Protein 1GPI (pdb70)

B-factor: mean 18.27, std 6.51, range [5.59, 89.54]

Structure (mmCIF, N/CA/C/O backbone):
data_1GPI
#
_entry.id   1GPI
#
_cell.length_a   86.307
_cell.length_b   46.625
_cell.length_c   99.079
_cell.angle_alpha   90.00
_cell.angle_beta   103.19
_cell.angle_gamma   90.00
#
_symmetry.space_group_name_H-M   'C 1 2 1'
#
loop_
_entity.id
_entity.type
_entity.pdbx_description
1 polymer 'EXOGLUCANASE I'
2 non-polymer 2-acetamido-2-deoxy-beta-D-glucopyranose
3 water water
#
loop_
_atom_site.group_PDB
_atom_site.id
_atom_site.type_symbol
_atom_site.label_atom_id
_atom_site.label_alt_id
_atom_site.label_comp_id
_atom_site.label_asym_id
_atom_site.label_entity_id
_atom_site.label_seq_id
_atom_site.pdbx_PDB_ins_code
_atom_site.Cartn_x
_atom_site.Cartn_y
_atom_site.Cartn_z
_atom_site.occupancy
_atom_site.B_iso_or_equiv
_atom_site.auth_seq_id
_atom_site.auth_comp_id
_atom_site.auth_asym_id
_atom_site.auth_atom_id
_atom_site.pdbx_PDB_model_num
ATOM 9 N N . GLN A 1 2 ? 68.312 16.590 40.892 1.00 11.16 2 GLN A N 1
ATOM 10 C CA . GLN A 1 2 ? 68.856 15.290 40.880 1.00 12.23 2 GLN A CA 1
ATOM 11 C C . GLN A 1 2 ? 67.888 14.269 40.275 1.00 13.32 2 GLN A C 1
ATOM 12 O O . GLN A 1 2 ? 66.689 14.512 40.149 1.00 13.37 2 GLN A O 1
ATOM 18 N N . ALA A 1 3 ? 68.393 13.066 39.978 1.00 13.68 3 ALA A N 1
ATOM 19 C CA . ALA A 1 3 ? 67.566 11.929 39.523 1.00 13.83 3 ALA A CA 1
ATOM 20 C C . ALA A 1 3 ? 67.265 11.047 40.692 1.00 14.38 3 ALA A C 1
ATOM 21 O O . ALA A 1 3 ? 68.184 10.514 41.329 1.00 16.30 3 ALA A O 1
ATOM 23 N N . GLY A 1 4 ? 66.009 10.911 41.004 1.00 13.66 4 GLY A N 1
ATOM 24 C CA . GLY A 1 4 ? 65.564 10.047 42.098 1.00 14.46 4 GLY A CA 1
ATOM 25 C C . GLY A 1 4 ? 65.561 8.568 41.743 1.00 15.95 4 GLY A C 1
ATOM 26 O O . GLY A 1 4 ? 65.474 8.205 40.583 1.00 17.10 4 GLY A O 1
ATOM 27 N N . THR A 1 5 ? 65.607 7.752 42.787 1.00 15.82 5 THR A N 1
ATOM 28 C CA . THR A 1 5 ? 65.683 6.313 42.614 1.00 17.91 5 THR A CA 1
ATOM 29 C C . THR A 1 5 ? 64.602 5.546 43.380 1.00 16.45 5 THR A C 1
ATOM 30 O O . THR A 1 5 ? 64.690 4.295 43.439 1.00 19.85 5 THR A O 1
ATOM 34 N N . ASN A 1 6 ? 63.636 6.243 43.984 1.00 15.03 6 ASN A N 1
ATOM 35 C CA . ASN A 1 6 ? 62.579 5.591 44.764 1.00 15.65 6 ASN A CA 1
ATOM 36 C C . ASN A 1 6 ? 61.552 4.899 43.916 1.00 16.28 6 ASN A C 1
ATOM 37 O O . ASN A 1 6 ? 60.936 3.924 44.340 1.00 18.26 6 ASN A O 1
ATOM 42 N N . THR A 1 7 ? 61.355 5.420 42.689 1.00 16.67 7 THR A N 1
ATOM 43 C CA . THR A 1 7 ? 60.347 4.904 41.764 1.00 16.12 7 THR A CA 1
ATOM 44 C C . THR A 1 7 ? 60.944 4.801 40.344 1.00 15.36 7 THR A C 1
ATOM 45 O O . THR A 1 7 ? 61.315 5.802 39.747 1.00 14.38 7 THR A O 1
ATOM 49 N N . ALA A 1 8 ? 60.989 3.598 39.808 1.00 15.27 8 ALA A N 1
ATOM 50 C CA . ALA A 1 8 ? 61.472 3.416 38.476 1.00 14.18 8 ALA A CA 1
ATOM 51 C C . ALA A 1 8 ? 60.640 4.292 37.502 1.00 14.39 8 ALA A C 1
ATOM 52 O O . ALA A 1 8 ? 59.457 4.423 37.635 1.00 15.92 8 ALA A O 1
ATOM 54 N N . GLU A 1 9 ? 61.352 4.865 36.560 1.00 12.93 9 GLU A N 1
ATOM 55 C CA . GLU A 1 9 ? 60.793 5.681 35.487 1.00 12.48 9 GLU A CA 1
ATOM 56 C C . GLU A 1 9 ? 60.731 4.872 34.202 1.00 13.33 9 GLU A C 1
ATOM 57 O O . GLU A 1 9 ? 61.734 4.579 33.593 1.00 13.91 9 GLU A O 1
ATOM 63 N N . ASN A 1 10 ? 59.530 4.463 33.844 1.00 13.34 10 ASN A N 1
ATOM 64 C CA . ASN A 1 10 ? 59.264 3.646 32.657 1.00 14.41 10 ASN A CA 1
ATOM 65 C C . ASN A 1 10 ? 58.378 4.492 31.727 1.00 12.99 10 ASN A C 1
ATOM 66 O O . ASN A 1 10 ? 57.233 4.753 32.038 1.00 14.47 10 ASN A O 1
ATOM 71 N N . HIS A 1 11 ? 58.958 4.955 30.679 1.00 11.47 11 HIS A N 1
ATOM 72 C CA . HIS A 1 11 ? 58.246 5.795 29.709 1.00 12.17 11 HIS A CA 1
ATOM 73 C C . HIS A 1 11 ? 57.254 4.979 28.866 1.00 12.01 11 HIS A C 1
ATOM 74 O O . HIS A 1 11 ? 57.669 4.010 28.199 1.00 13.13 11 HIS A O 1
ATOM 81 N N . PRO A 1 12 ? 55.972 5.319 28.824 1.00 11.80 12 PRO A N 1
ATOM 82 C CA . PRO A 1 12 ? 55.065 4.601 27.934 1.00 12.05 12 PRO A CA 1
ATOM 83 C C . PRO A 1 12 ? 55.493 4.705 26.513 1.00 11.95 12 PRO A C 1
ATOM 84 O O . PRO A 1 12 ? 56.051 5.750 26.136 1.00 12.08 12 PRO A O 1
ATOM 88 N N . GLN A 1 13 ? 55.283 3.652 25.729 1.00 12.70 13 GLN A N 1
ATOM 89 C CA . GLN A 1 13 ? 55.638 3.690 24.316 1.00 13.32 13 GLN A CA 1
ATOM 90 C C . GLN A 1 13 ? 54.514 4.368 23.549 1.00 12.87 13 GLN A C 1
ATOM 91 O O . GLN A 1 13 ? 53.353 4.145 23.860 1.00 14.07 13 GLN A O 1
ATOM 97 N N . LEU A 1 14 ? 54.900 5.167 22.581 1.00 11.56 14 LEU A N 1
ATOM 98 C CA . LEU A 1 14 ? 53.978 5.824 21.661 1.00 11.38 14 LEU A CA 1
ATOM 99 C C . LEU A 1 14 ? 54.660 5.900 20.310 1.00 12.56 14 LEU A C 1
ATOM 100 O O . LEU A 1 14 ? 55.424 6.830 20.046 1.00 13.35 14 LEU A O 1
ATOM 105 N N . GLN A 1 15 ? 54.399 4.885 19.505 1.00 11.79 15 GLN A N 1
ATOM 106 C CA . GLN A 1 15 ? 55.008 4.767 18.201 1.00 12.39 15 GLN A CA 1
ATOM 107 C C . GLN A 1 15 ? 54.533 5.896 17.309 1.00 12.82 15 GLN A C 1
ATOM 108 O O . GLN A 1 15 ? 53.391 6.320 17.413 1.00 15.41 15 GLN A O 1
ATOM 114 N N . SER A 1 16 ? 55.471 6.412 16.512 1.00 11.19 16 SER A N 1
ATOM 115 C CA . SER A 1 16 ? 55.186 7.378 15.479 1.00 12.14 16 SER A CA 1
ATOM 116 C C . SER A 1 16 ? 55.662 6.885 14.122 1.00 11.87 16 SER A C 1
ATOM 117 O O . SER A 1 16 ? 56.287 5.801 14.044 1.00 14.57 16 SER A O 1
ATOM 120 N N . GLN A 1 17 ? 55.408 7.616 13.059 1.00 11.19 17 GLN A N 1
ATOM 121 C CA . GLN A 1 17 ? 55.836 7.212 11.708 1.00 12.27 17 GLN A CA 1
ATOM 122 C C . GLN A 1 17 ? 56.597 8.325 11.061 1.00 12.46 17 GLN A C 1
ATOM 123 O O . GLN A 1 17 ? 56.116 9.484 11.124 1.00 12.63 17 GLN A O 1
ATOM 129 N N . GLN A 1 18 ? 57.737 8.023 10.428 1.00 13.92 18 GLN A N 1
ATOM 130 C CA . GLN A 1 18 ? 58.461 9.005 9.666 1.00 15.70 18 GLN A CA 1
ATOM 131 C C . GLN A 1 18 ? 58.211 8.630 8.179 1.00 13.81 18 GLN A C 1
ATOM 132 O O . GLN A 1 18 ? 58.328 7.448 7.778 1.00 16.37 18 GLN A O 1
ATOM 138 N N . CYS A 1 19 ? 57.846 9.594 7.366 1.00 12.53 19 CYS A N 1
ATOM 139 C CA . CYS A 1 19 ? 57.408 9.387 5.981 1.00 14.19 19 CYS A CA 1
ATOM 140 C C . CYS A 1 19 ? 58.193 10.168 4.998 1.00 15.30 19 CYS A C 1
ATOM 141 O O . CYS A 1 19 ? 58.654 11.281 5.281 1.00 15.03 19 CYS A O 1
ATOM 144 N N . THR A 1 20 ? 58.449 9.510 3.855 1.00 15.33 20 THR A N 1
ATOM 145 C CA . THR A 1 20 ? 59.094 10.139 2.711 1.00 16.63 20 THR A CA 1
ATOM 146 C C . THR A 1 20 ? 58.287 9.882 1.457 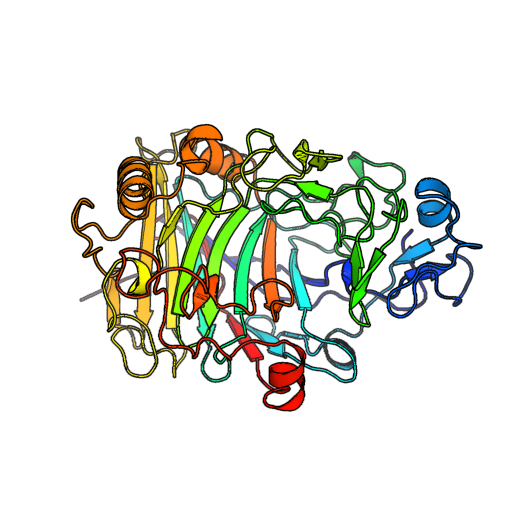1.00 13.39 20 THR A C 1
ATOM 147 O O . THR A 1 20 ? 57.565 8.950 1.329 1.00 17.31 20 THR A O 1
ATOM 151 N N . THR A 1 21 ? 58.355 10.809 0.529 1.00 15.99 21 THR A N 1
ATOM 152 C CA . THR A 1 21 ? 57.614 10.646 -0.733 1.00 17.97 21 THR A CA 1
ATOM 153 C C . THR A 1 21 ? 57.846 9.300 -1.466 1.00 19.18 21 THR A C 1
ATOM 154 O O . THR A 1 21 ? 56.949 8.557 -1.798 1.00 20.76 21 THR A O 1
ATOM 158 N N . SER A 1 22 ? 59.094 8.967 -1.602 1.00 18.97 22 SER A N 1
ATOM 159 C CA . SER A 1 22 ? 59.441 7.731 -2.297 1.00 20.22 22 SER A CA 1
ATOM 160 C C . SER A 1 22 ? 59.272 6.451 -1.505 1.00 19.60 22 SER A C 1
ATOM 161 O O . SER A 1 22 ? 58.968 5.404 -2.080 1.00 19.69 22 SER A O 1
ATOM 164 N N . GLY A 1 23 ? 59.504 6.507 -0.189 1.00 16.58 23 GLY A N 1
ATOM 165 C CA . GLY A 1 23 ? 59.515 5.343 0.646 1.00 17.20 23 GLY A CA 1
ATOM 166 C C . GLY A 1 23 ? 58.337 5.014 1.492 1.00 17.41 23 GLY A C 1
ATOM 167 O O . GLY A 1 23 ? 58.195 3.944 2.078 1.00 20.09 23 GLY A O 1
ATOM 168 N N . GLY A 1 24 ? 57.440 5.992 1.554 1.00 18.11 24 GLY A N 1
ATOM 169 C CA . GLY A 1 24 ? 56.281 5.823 2.397 1.00 17.37 24 GLY A CA 1
ATOM 170 C C . GLY A 1 24 ? 56.660 5.990 3.854 1.00 16.36 24 GLY A C 1
ATOM 171 O O . GLY A 1 24 ? 57.643 6.677 4.169 1.00 16.59 24 GLY A O 1
ATOM 172 N N . CYS A 1 25 ? 55.832 5.406 4.693 1.00 17.01 25 CYS A N 1
ATOM 173 C CA . CYS A 1 25 ? 55.933 5.642 6.109 1.00 16.17 25 CYS A CA 1
ATOM 174 C C . CYS A 1 25 ? 56.523 4.424 6.811 1.00 17.13 25 CYS A C 1
ATOM 175 O O . CYS A 1 25 ? 56.185 3.264 6.479 1.00 18.43 25 CYS A O 1
ATOM 178 N N . LYS A 1 26 ? 57.401 4.701 7.778 1.00 16.70 26 LYS A N 1
ATOM 179 C CA . LYS A 1 26 ? 58.040 3.652 8.594 1.00 18.50 26 LYS A CA 1
ATOM 180 C C . LYS A 1 26 ? 57.938 3.983 10.074 1.00 17.60 26 LYS A C 1
ATOM 181 O O . LYS A 1 26 ? 58.025 5.156 10.469 1.00 17.04 26 LYS A O 1
ATOM 187 N N . PRO A 1 27 ? 57.702 2.973 10.901 1.00 16.41 27 PRO A N 1
ATOM 188 C CA . PRO A 1 27 ? 57.544 3.205 12.343 1.00 17.48 27 PRO A CA 1
ATOM 189 C C . PRO A 1 27 ? 58.834 3.608 13.071 1.00 17.22 27 PRO A C 1
ATOM 190 O O . PRO A 1 27 ? 59.968 3.167 12.740 1.00 19.79 27 PRO A O 1
ATOM 194 N N . LEU A 1 28 ? 58.682 4.421 14.113 1.00 14.85 28 LEU A N 1
ATOM 195 C CA . LEU A 1 28 ? 59.771 4.819 15.006 1.00 15.37 28 LEU A CA 1
ATOM 196 C C . LEU A 1 28 ? 59.279 4.385 16.377 1.00 15.14 28 LEU A C 1
ATOM 197 O O . LEU A 1 28 ? 58.127 4.635 16.738 1.00 14.50 28 LEU A O 1
ATOM 202 N N . SER A 1 29 ? 60.181 3.846 17.189 1.00 15.85 29 SER A N 1
ATOM 203 C CA . SER A 1 29 ? 59.884 3.385 18.528 1.00 14.62 29 SER A CA 1
ATOM 204 C C . SER A 1 29 ? 60.019 4.511 19.557 1.00 14.21 29 SER A C 1
ATOM 205 O O . SER A 1 29 ? 60.684 4.397 20.563 1.00 14.01 29 SER A O 1
ATOM 208 N N . THR A 1 30 ? 59.227 5.558 19.353 1.00 12.07 30 THR A N 1
ATOM 209 C CA . THR A 1 30 ? 59.211 6.690 20.248 1.00 11.94 30 THR A CA 1
ATOM 210 C C . THR A 1 30 ? 58.461 6.364 21.514 1.00 10.05 30 THR A C 1
ATOM 211 O O . THR A 1 30 ? 57.662 5.407 21.607 1.00 11.55 30 THR A O 1
ATOM 215 N N . LYS A 1 31 ? 58.663 7.204 22.529 1.00 10.11 31 LYS A N 1
ATOM 216 C CA . LYS A 1 31 ? 58.065 7.046 23.842 1.00 11.60 31 LYS A CA 1
ATOM 217 C C . LYS A 1 31 ? 57.507 8.406 24.300 1.00 9.76 31 LYS A C 1
ATOM 218 O O . LYS A 1 31 ? 57.729 9.415 23.621 1.00 10.83 31 LYS A O 1
ATOM 224 N N . VAL A 1 32 ? 56.858 8.439 25.458 1.00 10.12 32 VAL A N 1
ATOM 225 C CA . VAL A 1 32 ? 56.481 9.736 26.078 1.00 9.74 32 VAL A CA 1
ATOM 226 C C . VAL A 1 32 ? 57.002 9.811 27.490 1.00 9.13 32 VAL A C 1
ATOM 227 O O . VAL A 1 32 ? 57.172 8.781 28.164 1.00 9.95 32 VAL A O 1
ATOM 231 N N . VAL A 1 33 ? 57.261 11.035 27.981 1.00 8.47 33 VAL A N 1
ATOM 232 C CA . VAL A 1 33 ? 57.747 11.290 29.303 1.00 8.68 33 VAL A CA 1
ATOM 233 C C . VAL A 1 33 ? 56.930 12.460 29.951 1.00 8.23 33 VAL A C 1
ATOM 234 O O . VAL A 1 33 ? 56.759 13.514 29.349 1.00 8.55 33 VAL A O 1
ATOM 238 N N . LEU A 1 34 ? 56.603 12.295 31.212 1.00 8.33 34 LEU A N 1
ATOM 239 C CA . LEU A 1 34 ? 55.903 13.302 31.982 1.00 7.89 34 LEU A CA 1
ATOM 240 C C . LEU A 1 34 ? 56.829 14.484 32.288 1.00 8.47 34 LEU A C 1
ATOM 241 O O . LEU A 1 34 ? 57.973 14.323 32.748 1.00 8.90 34 LEU A O 1
ATOM 246 N N . ASP A 1 35 ? 56.311 15.694 32.123 1.00 7.58 35 ASP A N 1
ATOM 247 C CA . ASP A 1 35 ? 57.008 16.899 32.445 1.00 8.41 35 ASP A CA 1
ATOM 248 C C . ASP A 1 35 ? 57.348 16.996 33.937 1.00 10.09 35 ASP A C 1
ATOM 249 O O . ASP A 1 35 ? 56.563 16.569 34.820 1.00 9.42 35 ASP A O 1
ATOM 254 N N . SER A 1 36 ? 58.544 17.554 34.205 1.00 9.10 36 SER A N 1
ATOM 255 C CA . SER A 1 36 ? 59.112 17.555 35.556 1.00 9.74 36 SER A CA 1
ATOM 256 C C . SER A 1 36 ? 58.200 18.272 36.591 1.00 10.42 36 SER A C 1
ATOM 257 O O . SER A 1 36 ? 58.258 17.962 37.768 1.00 10.47 36 SER A O 1
ATOM 260 N N . ASN A 1 37 ? 57.391 19.271 36.167 1.00 10.22 37 ASN A N 1
ATOM 261 C CA . ASN A 1 37 ? 56.523 19.997 37.158 1.00 11.30 37 ASN A CA 1
ATOM 262 C C . ASN A 1 37 ? 55.517 19.125 37.865 1.00 11.28 37 ASN A C 1
ATOM 263 O O . ASN A 1 37 ? 55.021 19.517 38.933 1.00 13.44 37 ASN A O 1
ATOM 268 N N . TRP A 1 38 ? 55.088 18.036 37.242 1.00 10.85 38 TRP A N 1
ATOM 269 C CA . TRP A 1 38 ? 54.076 17.189 37.832 1.00 10.55 38 TRP A CA 1
ATOM 270 C C . TRP A 1 38 ? 54.654 16.146 38.819 1.00 11.08 38 TRP A C 1
ATOM 271 O O . TRP A 1 38 ? 53.890 15.469 39.490 1.00 12.60 38 TRP A O 1
ATOM 282 N N . ARG A 1 39 ? 55.992 15.995 38.828 1.00 11.20 39 ARG A N 1
ATOM 283 C CA . ARG A 1 39 ? 56.617 14.910 39.584 1.00 10.80 39 ARG A CA 1
ATOM 284 C C . ARG A 1 39 ? 56.827 15.205 41.040 1.00 12.48 39 ARG A C 1
ATOM 285 O O . ARG A 1 39 ? 56.858 16.302 41.484 1.00 13.48 39 ARG A O 1
ATOM 293 N N . TRP A 1 40 ? 56.931 14.128 41.797 1.00 12.85 40 TRP A N 1
ATOM 294 C CA . TRP A 1 40 ? 57.397 14.149 43.145 1.00 12.53 40 TRP A CA 1
ATOM 295 C C . TRP A 1 40 ? 58.825 14.707 43.157 1.00 13.22 40 TRP A C 1
ATOM 296 O O . TRP A 1 40 ? 59.669 14.200 42.423 1.00 14.41 40 TRP A O 1
ATOM 307 N N . VAL A 1 41 ? 59.099 15.636 44.063 1.00 14.66 41 VAL A N 1
ATOM 308 C CA . VAL A 1 41 ? 60.457 16.138 44.269 1.00 14.59 41 VAL A CA 1
ATOM 309 C C . VAL A 1 41 ? 60.807 15.976 45.770 1.00 14.23 41 VAL A C 1
ATOM 310 O O . VAL A 1 41 ? 60.083 16.486 46.670 1.00 15.23 41 VAL A O 1
ATOM 314 N N . HIS A 1 42 ? 61.865 15.201 46.029 1.00 13.66 42 HIS A N 1
ATOM 315 C CA . HIS A 1 42 ? 62.211 14.832 47.404 1.00 14.57 42 HIS A CA 1
ATOM 316 C C . HIS A 1 42 ? 63.713 14.844 47.623 1.00 14.97 42 HIS A C 1
ATOM 317 O O . HIS A 1 42 ? 64.508 14.920 46.705 1.00 14.11 42 HIS A O 1
ATOM 324 N N . SER A 1 43 ? 64.084 14.825 48.896 1.00 14.02 43 SER A N 1
ATOM 325 C CA . SER A 1 43 ? 65.512 14.816 49.233 1.00 15.91 43 SER A CA 1
ATOM 326 C C . SER A 1 43 ? 66.169 13.648 48.534 1.00 15.24 43 SER A C 1
ATOM 327 O O . SER A 1 43 ? 65.628 12.531 48.535 1.00 14.88 43 SER A O 1
ATOM 330 N N . THR A 1 44 ? 67.380 13.861 48.027 1.00 16.28 44 THR A N 1
ATOM 331 C CA . THR A 1 44 ? 68.095 12.818 47.293 1.00 20.75 44 THR A CA 1
ATOM 332 C C . THR A 1 44 ? 68.473 11.642 48.143 1.00 20.42 44 THR A C 1
ATOM 333 O O . THR A 1 44 ? 68.830 10.580 47.621 1.00 24.14 44 THR A O 1
ATOM 337 N N . SER A 1 45 ? 68.520 11.830 49.419 1.00 20.85 45 SER A N 1
ATOM 338 C CA . SER A 1 45 ? 68.989 10.752 50.255 1.00 23.45 45 SER A CA 1
ATOM 339 C C . SER A 1 45 ? 67.847 10.054 50.956 1.00 23.81 45 SER A C 1
ATOM 340 O O . SER A 1 45 ? 68.098 9.139 51.768 1.00 23.51 45 SER A O 1
ATOM 343 N N . GLY A 1 46 ? 66.606 10.389 50.590 1.00 20.81 46 GLY A N 1
ATOM 344 C CA . GLY A 1 46 ? 65.434 9.774 51.222 1.00 19.34 46 GLY A CA 1
ATOM 345 C C . GLY A 1 46 ? 64.052 10.007 50.584 1.00 17.94 46 GLY A C 1
ATOM 346 O O . GLY A 1 46 ? 63.907 9.981 49.370 1.00 17.12 46 GLY A O 1
ATOM 347 N N . TYR A 1 47 ? 63.058 10.222 51.432 1.00 16.35 47 TYR A N 1
ATOM 348 C CA . TYR A 1 47 ? 61.677 10.356 51.016 1.00 15.98 47 TYR A CA 1
ATOM 349 C C . TYR A 1 47 ? 61.037 11.686 51.383 1.00 17.27 47 TYR A C 1
ATOM 350 O O . TYR A 1 47 ? 59.896 11.946 50.966 1.00 18.88 47 TYR A O 1
ATOM 359 N N . THR A 1 48 ? 61.740 12.552 52.096 1.00 16.60 48 THR A N 1
ATOM 360 C CA . THR A 1 48 ? 61.153 13.814 52.527 1.00 17.93 48 THR A CA 1
ATOM 361 C C . THR A 1 48 ? 60.959 14.753 51.327 1.00 16.64 48 THR A C 1
ATOM 362 O O . THR A 1 48 ? 61.907 15.012 50.578 1.00 15.13 48 THR A O 1
ATOM 366 N N . ASN A 1 49 ? 59.767 15.326 51.199 1.00 16.83 49 ASN A N 1
ATOM 367 C CA . ASN A 1 49 ? 59.524 16.205 50.091 1.00 16.39 49 ASN A CA 1
ATOM 368 C C . ASN A 1 49 ? 60.335 17.494 50.131 1.00 16.16 49 ASN A C 1
ATOM 369 O O . ASN A 1 49 ? 60.569 18.100 51.183 1.00 17.70 49 ASN A O 1
ATOM 374 N N . CYS A 1 50 ? 60.712 17.950 48.943 1.00 15.43 50 CYS A N 1
ATOM 375 C CA . CYS A 1 50 ? 61.216 19.309 48.826 1.00 15.00 50 CYS A CA 1
ATOM 376 C C . CYS A 1 50 ? 60.129 20.295 48.470 1.00 15.43 50 CYS A C 1
ATOM 377 O O . CYS A 1 50 ? 60.317 21.449 48.629 1.00 15.72 50 CYS A O 1
ATOM 380 N N . TYR A 1 51 ? 59.027 19.806 47.966 1.00 16.08 51 TYR A N 1
ATOM 381 C CA . TYR A 1 51 ? 57.923 20.642 47.558 1.00 15.40 51 TYR A CA 1
ATOM 382 C C . TYR A 1 51 ? 56.700 19.841 47.903 1.00 16.52 51 TYR A C 1
ATOM 383 O O . TYR A 1 51 ? 56.628 18.680 47.567 1.00 17.57 51 TYR A O 1
ATOM 392 N N . THR A 1 52 ? 55.737 20.483 48.596 1.00 18.92 52 THR A N 1
ATOM 393 C CA . THR A 1 52 ? 54.464 19.892 48.968 1.00 21.76 52 THR A CA 1
ATOM 394 C C . THR A 1 52 ? 53.391 20.940 48.747 1.00 21.98 52 THR A C 1
ATOM 395 O O . THR A 1 52 ? 53.492 22.072 49.265 1.00 22.59 52 THR A O 1
ATOM 399 N N . GLY A 1 53 ? 52.380 20.553 47.986 1.00 22.28 53 GLY A N 1
ATOM 400 C CA . GLY A 1 53 ? 51.242 21.459 47.734 1.00 21.53 53 GLY A CA 1
ATOM 401 C C . GLY A 1 53 ? 51.681 22.604 46.865 1.00 21.95 53 GLY A C 1
ATOM 402 O O . GLY A 1 53 ? 51.870 22.430 45.660 1.00 22.42 53 GLY A O 1
ATOM 403 N N . ASN A 1 54 ? 51.828 23.785 47.448 1.00 20.34 54 ASN A N 1
ATOM 404 C CA . ASN A 1 54 ? 52.292 24.916 46.669 1.00 19.42 54 ASN A CA 1
ATOM 405 C C . ASN A 1 54 ? 53.455 25.656 47.320 1.00 18.06 54 ASN A C 1
ATOM 406 O O . ASN A 1 54 ? 53.695 26.844 47.063 1.00 18.59 54 ASN A O 1
ATOM 411 N N . GLU A 1 55 ? 54.221 24.931 48.152 1.00 18.07 55 GLU A N 1
ATOM 412 C CA . GLU A 1 55 ? 55.354 25.507 48.844 1.00 17.55 55 GLU A CA 1
ATOM 413 C C . GLU A 1 55 ? 56.583 24.589 48.844 1.00 17.93 55 GLU A C 1
ATOM 414 O O . GLU A 1 55 ? 56.465 23.383 48.964 1.00 19.64 55 GLU A O 1
ATOM 420 N N . TRP A 1 56 ? 57.738 25.225 48.807 1.00 18.58 56 TRP A N 1
ATOM 421 C CA . TRP A 1 56 ? 58.989 24.541 48.927 1.00 18.62 56 TRP A CA 1
ATOM 422 C C . TRP A 1 56 ? 59.353 24.434 50.398 1.00 19.29 56 TRP A C 1
ATOM 423 O O . TRP A 1 56 ? 58.874 25.237 51.237 1.00 19.64 56 TRP A O 1
ATOM 434 N N . ASP A 1 57 ? 60.158 23.420 50.729 1.00 18.71 57 ASP A N 1
ATOM 435 C CA . ASP A 1 57 ? 60.731 23.253 52.064 1.00 20.08 57 ASP A CA 1
ATOM 436 C C . ASP A 1 57 ? 61.935 24.138 52.092 1.00 20.75 57 ASP A C 1
ATOM 437 O O . ASP A 1 57 ? 62.904 23.861 51.418 1.00 21.38 57 ASP A O 1
ATOM 442 N N . THR A 1 58 ? 61.931 25.207 52.897 1.00 24.02 58 THR A N 1
ATOM 443 C CA . THR A 1 58 ? 63.056 26.159 52.832 1.00 24.37 58 THR A CA 1
ATOM 444 C C . THR A 1 58 ? 64.330 25.688 53.542 1.00 23.10 58 THR A C 1
ATOM 445 O O . THR A 1 58 ? 65.389 26.330 53.412 1.00 23.15 58 THR A O 1
ATOM 449 N N . SER A 1 59 ? 64.205 24.590 5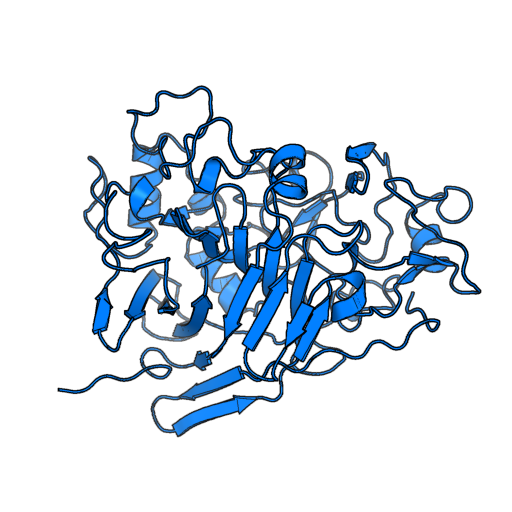4.283 1.00 22.62 59 SER A N 1
ATOM 450 C CA . SER A 1 59 ? 65.332 23.934 54.940 1.00 23.06 59 SER A CA 1
ATOM 451 C C . SER A 1 59 ? 66.113 23.222 53.856 1.00 22.94 59 SER A C 1
ATOM 452 O O . SER A 1 59 ? 67.305 23.454 53.713 1.00 23.84 59 SER A O 1
ATOM 455 N N . LEU A 1 60 ? 65.419 22.442 53.038 1.00 20.79 60 LEU A N 1
ATOM 456 C CA . LEU A 1 60 ? 66.080 21.719 51.928 1.00 20.24 60 LEU A CA 1
ATOM 457 C C . LEU A 1 60 ? 66.369 22.659 50.762 1.00 17.90 60 LEU A C 1
ATOM 458 O O . LEU A 1 60 ? 67.310 22.451 50.063 1.00 18.66 60 LEU A O 1
ATOM 463 N N . CYS A 1 61 ? 65.610 23.757 50.667 1.00 18.69 61 CYS A N 1
ATOM 464 C CA . CYS A 1 61 ? 65.679 24.650 49.527 1.00 18.66 61 CYS A CA 1
ATOM 465 C C . CYS A 1 61 ? 65.777 26.139 49.884 1.00 20.94 61 CYS A C 1
ATOM 466 O O . CYS A 1 61 ? 64.879 26.940 49.589 1.00 20.29 61 CYS A O 1
ATOM 469 N N . PRO A 1 62 ? 66.896 26.514 50.503 1.00 21.44 62 PRO A N 1
ATOM 470 C CA . PRO A 1 62 ? 67.123 27.929 50.875 1.00 21.50 62 PRO A CA 1
ATOM 471 C C . PRO A 1 62 ? 67.488 28.819 49.747 1.00 22.65 62 PRO A C 1
ATOM 472 O O . PRO A 1 62 ? 67.454 30.029 49.864 1.00 23.69 62 PRO A O 1
ATOM 476 N N . ASP A 1 63 ? 67.955 28.223 48.679 1.00 21.84 63 ASP A N 1
ATOM 477 C CA . ASP A 1 63 ? 68.253 28.971 47.477 1.00 21.48 63 ASP A CA 1
ATOM 478 C C . ASP A 1 63 ? 68.157 27.973 46.319 1.00 21.01 63 ASP A C 1
ATOM 479 O O . ASP A 1 63 ? 68.159 26.764 46.549 1.00 19.47 63 ASP A O 1
ATOM 484 N N . GLY A 1 64 ? 68.121 28.462 45.087 1.00 19.43 64 GLY A N 1
ATOM 485 C CA . GLY A 1 64 ? 67.880 27.555 43.979 1.00 18.35 64 GLY A CA 1
ATOM 486 C C . GLY A 1 64 ? 68.952 26.524 43.737 1.00 17.86 64 GLY A C 1
ATOM 487 O O . GLY A 1 64 ? 68.589 25.424 43.305 1.00 16.46 64 GLY A O 1
ATOM 488 N N . LYS A 1 65 ? 70.231 26.858 43.925 1.00 16.92 65 LYS A N 1
ATOM 489 C CA . LYS A 1 65 ? 71.327 25.930 43.704 1.00 18.27 65 LYS A CA 1
ATOM 490 C C . LYS A 1 65 ? 71.344 24.862 44.793 1.00 17.46 65 LYS A C 1
ATOM 491 O O . LYS A 1 65 ? 71.522 23.719 44.500 1.00 16.96 65 LYS A O 1
ATOM 497 N N . THR A 1 66 ? 71.207 25.251 46.037 1.00 17.24 66 THR A N 1
ATOM 498 C CA . THR A 1 66 ? 71.181 24.288 47.135 1.00 17.78 66 THR A CA 1
ATOM 499 C C . THR A 1 66 ? 69.975 23.319 46.955 1.00 17.21 66 THR A C 1
ATOM 500 O O . THR A 1 66 ? 70.080 22.139 47.232 1.00 17.49 66 THR A O 1
ATOM 504 N N . CYS A 1 67 ? 68.796 23.847 46.590 1.00 15.63 67 CYS A N 1
ATOM 505 C CA . CYS A 1 67 ? 67.643 23.014 46.382 1.00 15.17 67 CYS A CA 1
ATOM 506 C C . CYS A 1 67 ? 67.915 21.969 45.308 1.00 14.94 67 CYS A C 1
ATOM 507 O O . CYS A 1 67 ? 67.577 20.789 45.500 1.00 14.15 67 CYS A O 1
ATOM 510 N N . ALA A 1 68 ? 68.489 22.392 44.184 1.00 13.85 68 ALA A N 1
ATOM 511 C CA . ALA A 1 68 ? 68.771 21.455 43.093 1.00 14.69 68 ALA A CA 1
ATOM 512 C C . ALA A 1 68 ? 69.769 20.396 43.486 1.00 14.71 68 ALA A C 1
ATOM 513 O O . ALA A 1 68 ? 69.756 19.309 42.920 1.00 15.31 68 ALA A O 1
ATOM 515 N N . ALA A 1 69 ? 70.728 20.757 44.351 1.00 14.97 69 ALA A N 1
ATOM 516 C CA . ALA A 1 69 ? 71.664 19.781 44.828 1.00 15.83 69 ALA A CA 1
ATOM 517 C C . ALA A 1 69 ? 70.994 18.764 45.776 1.00 15.94 69 ALA A C 1
ATOM 518 O O . ALA A 1 69 ? 71.345 17.593 45.798 1.00 15.55 69 ALA A O 1
ATOM 520 N N . ASN A 1 70 ? 70.048 19.222 46.586 1.00 15.52 70 ASN A N 1
ATOM 521 C CA . ASN A 1 70 ? 69.402 18.424 47.624 1.00 15.99 70 ASN A CA 1
ATOM 522 C C . ASN A 1 70 ? 68.199 17.633 47.185 1.00 16.15 70 ASN A C 1
ATOM 523 O O . ASN A 1 70 ? 67.803 16.737 47.913 1.00 16.32 70 ASN A O 1
ATOM 528 N N . CYS A 1 71 ? 67.642 17.962 46.021 1.00 14.29 71 CYS A N 1
ATOM 529 C CA . CYS A 1 71 ? 66.354 17.462 45.636 1.00 14.35 71 CYS A CA 1
ATOM 530 C C . CYS A 1 71 ? 66.362 16.754 44.341 1.00 12.7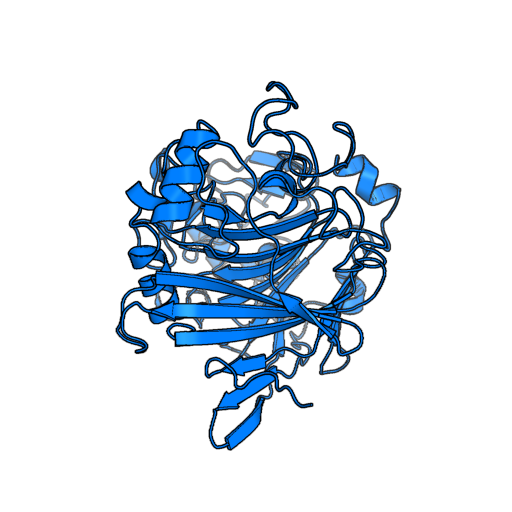2 71 CYS A C 1
ATOM 531 O O . CYS A 1 71 ? 67.000 17.196 43.376 1.00 14.05 71 CYS A O 1
ATOM 534 N N . ALA A 1 72 ? 65.582 15.684 44.307 1.00 11.49 72 ALA A N 1
ATOM 535 C CA . ALA A 1 72 ? 65.497 14.802 43.179 1.00 12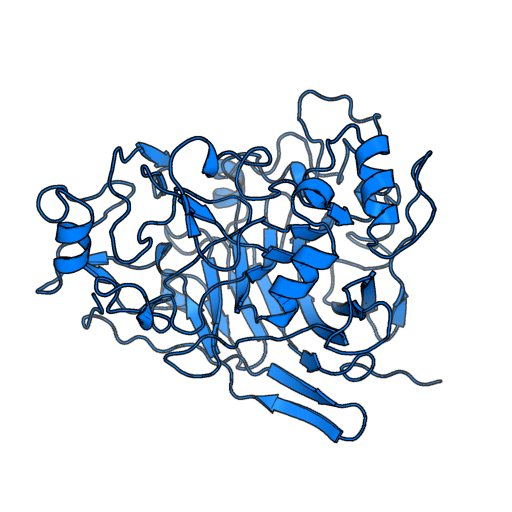.58 72 ALA A CA 1
ATOM 536 C C . ALA A 1 72 ? 64.079 14.651 42.665 1.00 12.29 72 ALA A C 1
ATOM 537 O O . ALA A 1 72 ? 63.115 14.594 43.435 1.00 14.12 72 ALA A O 1
ATOM 539 N N . LEU A 1 73 ? 63.956 14.616 41.348 1.00 11.39 73 LEU A N 1
ATOM 540 C CA . LEU A 1 73 ? 62.738 14.264 40.613 1.00 12.28 73 LEU A CA 1
ATOM 541 C C . LEU A 1 73 ? 62.682 12.745 40.549 1.00 13.40 73 LEU A C 1
ATOM 542 O O . LEU A 1 73 ? 63.686 12.108 40.279 1.00 14.98 73 LEU A O 1
ATOM 547 N N . ASP A 1 74 ? 61.523 12.170 40.783 1.00 11.93 74 ASP A N 1
ATOM 548 C CA . ASP A 1 74 ? 61.421 10.717 40.721 1.00 12.61 74 ASP A CA 1
ATOM 549 C C . ASP A 1 74 ? 60.466 10.165 39.668 1.00 12.07 74 ASP A C 1
ATOM 550 O O . ASP A 1 74 ? 59.807 10.958 38.954 1.00 11.88 74 ASP A O 1
ATOM 555 N N . GLY A 1 75 ? 60.413 8.847 39.551 1.00 11.88 75 GLY A N 1
ATOM 556 C CA . GLY A 1 75 ? 59.582 8.196 38.574 1.00 12.60 75 GLY A CA 1
ATOM 557 C C . GLY A 1 75 ? 58.101 8.368 38.843 1.00 12.94 75 GLY A C 1
ATOM 558 O O . GLY A 1 75 ? 57.681 8.741 39.931 1.00 14.56 75 GLY A O 1
ATOM 559 N N . ALA A 1 76 ? 57.322 8.142 37.788 1.00 12.49 76 ALA A N 1
ATOM 560 C CA . ALA A 1 76 ? 55.875 8.373 37.805 1.00 12.23 76 ALA A CA 1
ATOM 561 C C . ALA A 1 76 ? 55.073 7.112 37.502 1.00 13.10 76 ALA A C 1
ATOM 562 O O . ALA A 1 76 ? 55.401 6.343 36.628 1.00 12.60 76 ALA A O 1
ATOM 564 N N . ASP A 1 77 ? 53.983 6.959 38.243 1.00 12.71 77 ASP A N 1
ATOM 565 C CA . ASP A 1 77 ? 52.974 5.976 37.923 1.00 13.33 77 ASP A CA 1
ATOM 566 C C . ASP A 1 77 ? 52.047 6.676 36.934 1.00 11.87 77 ASP A C 1
ATOM 567 O O . ASP A 1 77 ? 51.162 7.448 37.314 1.00 12.41 77 ASP A O 1
ATOM 572 N N . TYR A 1 78 ? 52.287 6.441 35.651 1.00 12.05 78 TYR A N 1
ATOM 573 C CA . TYR A 1 78 ? 51.609 7.198 34.594 1.00 12.29 78 TYR A CA 1
ATOM 574 C C . TYR A 1 78 ? 50.114 7.086 34.660 1.00 12.28 78 TYR A C 1
ATOM 575 O O . TYR A 1 78 ? 49.382 8.094 34.682 1.00 12.77 78 TYR A O 1
ATOM 584 N N . SER A 1 79 ? 49.618 5.847 34.737 1.00 13.60 79 SER A N 1
ATOM 585 C CA . SER A 1 79 ? 48.169 5.713 34.796 1.00 15.13 79 SER A CA 1
ATOM 586 C C . SER A 1 79 ? 47.567 5.993 36.169 1.00 14.89 79 SER A C 1
ATOM 587 O O . SER A 1 79 ? 46.586 6.753 36.317 1.00 14.92 79 SER A O 1
ATOM 590 N N . GLY A 1 80 ? 48.203 5.438 37.205 1.00 14.23 80 GLY A N 1
ATOM 591 C CA . GLY A 1 80 ? 47.640 5.479 38.568 1.00 15.84 80 GLY A CA 1
ATOM 592 C C . GLY A 1 80 ? 47.565 6.878 39.133 1.00 14.06 80 GLY A C 1
ATOM 593 O O . GLY A 1 80 ? 46.617 7.309 39.792 1.00 16.64 80 GLY A O 1
ATOM 594 N N . THR A 1 81 ? 48.620 7.660 38.933 1.00 14.47 81 THR A N 1
ATOM 595 C CA . THR A 1 81 ? 48.682 9.014 39.500 1.00 14.43 81 THR A CA 1
ATOM 596 C C . THR A 1 81 ? 48.218 10.080 38.509 1.00 13.00 81 THR A C 1
ATOM 597 O O . THR A 1 81 ? 47.644 11.052 38.947 1.00 13.25 81 THR A O 1
ATOM 601 N N . TYR A 1 82 ? 48.487 9.925 37.199 1.00 12.78 82 TYR A N 1
ATOM 602 C CA . TYR A 1 82 ? 48.278 10.993 36.230 1.00 12.63 82 TYR A CA 1
ATOM 603 C C . TYR A 1 82 ? 47.217 10.736 35.199 1.00 12.90 82 TYR A C 1
ATOM 604 O O . TYR A 1 82 ? 46.929 11.613 34.408 1.00 13.32 82 TYR A O 1
ATOM 613 N N . GLY A 1 83 ? 46.691 9.533 35.140 1.00 13.63 83 GLY A N 1
ATOM 614 C CA . GLY A 1 83 ? 45.676 9.193 34.162 1.00 13.60 83 GLY A CA 1
ATOM 615 C C . GLY A 1 83 ? 46.156 9.196 32.720 1.00 12.65 83 GLY A C 1
ATOM 616 O O . GLY A 1 83 ? 45.419 9.434 31.773 1.00 13.91 83 GLY A O 1
ATOM 617 N N . ILE A 1 84 ? 47.414 8.837 32.559 1.00 12.70 84 ILE A N 1
ATOM 618 C CA . ILE A 1 84 ? 48.065 8.767 31.234 1.00 12.97 84 ILE A CA 1
ATOM 619 C C . ILE A 1 84 ? 48.281 7.313 30.845 1.00 12.10 84 ILE A C 1
ATOM 620 O O . ILE A 1 84 ? 48.919 6.542 31.591 1.00 12.61 84 ILE A O 1
ATOM 625 N N . THR A 1 85 ? 47.747 6.910 29.686 1.00 12.66 85 THR A N 1
ATOM 626 C CA . THR A 1 85 ? 47.889 5.528 29.188 1.00 13.01 85 THR A CA 1
ATOM 627 C C . THR A 1 85 ? 48.201 5.608 27.690 1.00 12.78 85 THR A C 1
ATOM 628 O O . THR A 1 85 ? 47.828 6.548 27.024 1.00 13.69 85 THR A O 1
ATOM 632 N N . SER A 1 86 ? 48.899 4.594 27.192 1.00 14.04 86 SER A N 1
ATOM 633 C CA . SER A 1 86 ? 49.129 4.435 25.796 1.00 13.09 86 SER A CA 1
ATOM 634 C C . SER A 1 86 ? 48.911 3.021 25.371 1.00 14.02 86 SER A C 1
ATOM 635 O O . SER A 1 86 ? 49.248 2.097 26.127 1.00 14.39 86 SER A O 1
ATOM 638 N N . THR A 1 87 ? 48.247 2.834 24.217 1.00 14.37 87 THR A N 1
ATOM 639 C CA . THR A 1 87 ? 48.149 1.490 23.615 1.00 13.67 87 THR A CA 1
ATOM 640 C C . THR A 1 87 ? 49.403 1.073 22.876 1.00 14.45 87 THR A C 1
ATOM 641 O O . THR A 1 87 ? 49.536 -0.038 22.346 1.00 15.68 87 THR A O 1
ATOM 645 N N . GLY A 1 88 ? 50.324 1.997 22.716 1.00 13.49 88 GLY A N 1
ATOM 646 C CA . GLY A 1 88 ? 51.542 1.843 21.923 1.00 13.29 88 GLY A CA 1
ATOM 647 C C . GLY A 1 88 ? 51.383 2.733 20.676 1.00 12.40 88 GLY A C 1
ATOM 648 O O . GLY A 1 88 ? 52.416 3.084 20.102 1.00 14.64 88 GLY A O 1
ATOM 649 N N . THR A 1 89 ? 50.143 3.096 20.302 1.00 13.29 89 THR A N 1
ATOM 650 C CA . THR A 1 89 ? 49.998 4.065 19.169 1.00 13.70 89 THR A CA 1
ATOM 651 C C . THR A 1 89 ? 49.028 5.205 19.499 1.00 12.07 89 THR A C 1
ATOM 652 O O . THR A 1 89 ? 48.947 6.176 18.729 1.00 12.74 89 THR A O 1
ATOM 656 N N . ALA A 1 90 ? 48.281 5.125 20.585 1.00 12.21 90 ALA A N 1
ATOM 657 C CA . ALA A 1 90 ? 47.240 6.090 20.939 1.00 12.09 90 ALA A CA 1
ATOM 658 C C . ALA A 1 90 ? 47.427 6.455 22.389 1.00 12.08 90 ALA A C 1
ATOM 659 O O . ALA A 1 90 ? 47.471 5.573 23.239 1.00 12.51 90 ALA A O 1
ATOM 661 N N . LEU A 1 91 ? 47.552 7.748 22.665 1.00 11.75 91 LEU A N 1
ATOM 662 C CA . LEU A 1 91 ? 47.788 8.290 23.990 1.00 11.25 91 LEU A CA 1
ATOM 663 C C . LEU A 1 91 ? 46.527 8.894 24.539 1.00 11.04 91 LEU A C 1
ATOM 664 O O . LEU A 1 91 ? 45.946 9.762 23.925 1.00 11.74 91 LEU A O 1
ATOM 669 N N . THR A 1 92 ? 46.086 8.384 25.697 1.00 11.72 92 THR A N 1
ATOM 670 C CA . THR A 1 92 ? 44.920 8.901 26.369 1.00 11.94 92 THR A CA 1
ATOM 671 C C . THR A 1 92 ? 45.435 9.722 27.590 1.00 11.90 92 THR A C 1
ATOM 672 O O . THR A 1 92 ? 46.199 9.175 28.412 1.00 12.49 92 THR A O 1
ATOM 676 N N . LEU A 1 93 ? 45.016 10.983 27.654 1.00 12.09 93 LEU A N 1
ATOM 677 C CA . LEU A 1 93 ? 45.356 11.858 28.739 1.00 11.25 93 LEU A CA 1
ATOM 678 C C . LEU A 1 93 ? 43.997 12.212 29.426 1.00 12.34 93 LEU A C 1
ATOM 679 O O . LEU A 1 93 ? 43.185 12.938 28.842 1.00 13.86 93 LEU A O 1
ATOM 684 N N . LYS A 1 94 ? 43.785 11.719 30.636 1.00 12.92 94 LYS A N 1
ATOM 685 C CA . LYS A 1 94 ? 42.583 11.979 31.408 1.00 13.83 94 LYS A CA 1
ATOM 686 C C . LYS A 1 94 ? 42.816 13.255 32.218 1.00 14.40 94 LYS A C 1
ATOM 687 O O . LYS A 1 94 ? 43.946 13.625 32.558 1.00 14.46 94 LYS A O 1
ATOM 693 N N . PHE A 1 95 ? 41.717 13.981 32.526 1.00 14.99 95 PHE A N 1
ATOM 694 C CA . PHE A 1 95 ? 41.779 15.259 33.166 1.00 16.14 95 PHE A CA 1
ATOM 695 C C . PHE A 1 95 ? 42.131 15.163 34.661 1.00 16.73 95 PHE A C 1
ATOM 696 O O . PHE A 1 95 ? 43.212 15.573 35.048 1.00 17.95 95 PHE A O 1
ATOM 704 N N . VAL A 1 96 ? 41.162 14.672 35.492 1.00 16.56 96 VAL A N 1
ATOM 705 C CA . VAL A 1 96 ? 41.434 14.573 36.930 1.00 17.90 96 VAL A CA 1
ATOM 706 C C . VAL A 1 96 ? 41.632 13.141 37.365 1.00 17.87 96 VAL A C 1
ATOM 707 O O . VAL A 1 96 ? 40.854 12.245 37.002 1.00 18.27 96 VAL A O 1
ATOM 711 N N . THR A 1 97 ? 42.723 12.925 38.102 1.00 15.88 97 THR A N 1
ATOM 712 C CA . THR A 1 97 ? 43.050 11.611 38.642 1.00 17.15 97 THR A CA 1
ATOM 713 C C . THR A 1 97 ? 43.379 11.844 40.094 1.00 18.36 97 THR A C 1
ATOM 714 O O . THR A 1 97 ? 44.447 12.370 40.416 1.00 17.90 97 THR A O 1
ATOM 718 N N . GLY A 1 98 ? 42.468 11.526 41.006 1.00 19.91 98 GLY A N 1
ATOM 719 C CA . GLY A 1 98 ? 42.769 11.724 42.424 1.00 20.53 98 GLY A CA 1
ATOM 720 C C . GLY A 1 98 ? 42.915 13.200 42.631 1.00 20.89 98 GLY A C 1
ATOM 721 O O . GLY A 1 98 ? 42.043 13.948 42.210 1.00 22.64 98 GLY A O 1
ATOM 722 N N . SER A 1 99 ? 43.982 13.660 43.269 1.00 21.03 99 SER A N 1
ATOM 723 C CA . SER A 1 99 ? 44.195 15.085 43.464 1.00 22.13 99 SER A CA 1
ATOM 724 C C . SER A 1 99 ? 45.006 15.736 42.307 1.00 20.67 99 SER A C 1
ATOM 725 O O . SER A 1 99 ? 45.309 16.958 42.323 1.00 21.88 99 SER A O 1
ATOM 728 N N . ASN A 1 100 ? 45.329 14.911 41.306 1.00 18.58 100 ASN A N 1
ATOM 729 C CA . ASN A 1 100 ? 46.079 15.432 40.178 1.00 17.56 100 ASN A CA 1
ATOM 730 C C . ASN A 1 100 ? 45.169 16.000 39.099 1.00 16.49 100 ASN A C 1
ATOM 731 O O . ASN A 1 100 ? 44.213 15.396 38.694 1.00 16.70 100 ASN A O 1
ATOM 736 N N . VAL A 1 101 ? 45.545 17.150 38.623 1.00 16.63 101 VAL A N 1
ATOM 737 C CA . VAL A 1 101 ? 44.858 17.834 37.508 1.00 16.17 101 VAL A CA 1
ATOM 738 C C . VAL A 1 101 ? 45.825 17.968 36.297 1.00 15.10 101 VAL A C 1
ATOM 739 O O . VAL A 1 101 ? 46.870 18.618 36.363 1.00 17.85 101 VAL A O 1
ATOM 743 N N . GLY A 1 102 ? 45.353 17.385 35.228 1.00 15.19 102 GLY A N 1
ATOM 744 C CA . GLY A 1 102 ? 46.007 17.425 33.931 1.00 14.93 102 GLY A CA 1
ATOM 745 C C . GLY A 1 102 ? 47.371 16.758 33.858 1.00 13.41 102 GLY A C 1
ATOM 746 O O . GLY A 1 102 ? 47.797 16.028 34.717 1.00 13.31 102 GLY A O 1
ATOM 747 N N . SER A 1 103 ? 48.021 16.990 32.710 1.00 11.41 103 SER A N 1
ATOM 748 C CA . SER A 1 103 ? 49.343 16.425 32.484 1.00 10.82 103 SER A CA 1
ATOM 749 C C . SER A 1 103 ? 49.936 17.071 31.250 1.00 9.99 103 SER A C 1
ATOM 750 O O . SER A 1 103 ? 49.225 17.618 30.435 1.00 10.67 103 SER A O 1
ATOM 753 N N . ARG A 1 104 ? 51.257 16.948 31.126 1.00 10.09 104 ARG A N 1
ATOM 754 C CA . ARG A 1 104 ? 52.025 17.285 29.910 1.00 9.64 104 ARG A CA 1
ATOM 755 C C . ARG A 1 104 ? 53.115 16.256 29.754 1.00 8.90 104 ARG A C 1
ATOM 756 O O . ARG A 1 104 ? 53.796 15.973 30.742 1.00 9.55 104 ARG A O 1
ATOM 764 N N . VAL A 1 105 ? 53.229 15.715 28.551 1.00 8.81 105 VAL A N 1
ATOM 765 C CA . VAL A 1 105 ? 54.256 14.736 28.242 1.00 8.38 105 VAL A CA 1
ATOM 766 C C . VAL A 1 105 ? 54.988 15.194 26.980 1.00 9.14 105 VAL A C 1
ATOM 767 O O . VAL A 1 105 ? 54.433 15.944 26.182 1.00 9.18 105 VAL A O 1
ATOM 771 N N . TYR A 1 106 ? 56.196 14.667 26.786 1.00 7.91 106 TYR A N 1
ATOM 772 C CA . TYR A 1 106 ? 56.990 14.979 25.598 1.00 9.05 106 TYR A CA 1
ATOM 773 C C . TYR A 1 106 ? 57.266 13.686 24.848 1.00 8.08 106 TYR A C 1
ATOM 774 O O . TYR A 1 106 ? 57.527 12.660 25.465 1.00 9.93 106 TYR A O 1
ATOM 783 N N . LEU A 1 107 ? 57.360 13.776 23.542 1.00 8.71 107 LEU A N 1
ATOM 784 C CA . LEU A 1 107 ? 57.731 12.623 22.743 1.00 8.57 107 LEU A CA 1
ATOM 785 C C . LEU A 1 107 ? 59.291 12.415 22.787 1.00 8.97 107 LEU A C 1
ATOM 786 O O . LEU A 1 107 ? 60.070 13.363 22.605 1.00 9.83 107 LEU A O 1
ATOM 791 N N . MET A 1 108 ? 59.680 11.188 23.075 1.00 9.54 108 MET A N 1
ATOM 792 C CA . MET A 1 108 ? 61.085 10.821 23.176 1.00 10.63 108 MET A CA 1
ATOM 793 C C . MET A 1 108 ? 61.563 9.917 22.044 1.00 11.00 108 MET A C 1
ATOM 794 O O . MET A 1 108 ? 60.861 9.014 21.661 1.00 11.19 108 MET A O 1
ATOM 799 N N . ALA A 1 109 ? 62.791 10.201 21.579 1.00 11.40 109 ALA A N 1
ATOM 800 C CA . ALA A 1 109 ? 63.512 9.283 20.663 1.00 13.32 109 ALA A CA 1
ATOM 801 C C . ALA A 1 109 ? 63.997 8.026 21.399 1.00 13.12 109 ALA A C 1
ATOM 802 O O . ALA A 1 109 ? 64.011 6.931 20.852 1.00 15.03 109 ALA A O 1
ATOM 804 N N . ASP A 1 110 ? 64.392 8.186 22.619 1.00 11.94 110 ASP A N 1
ATOM 805 C CA . ASP A 1 110 ? 64.933 7.114 23.456 1.00 13.14 110 ASP A CA 1
ATOM 806 C C . ASP A 1 110 ? 64.781 7.531 24.923 1.00 13.24 110 ASP A C 1
ATOM 807 O O . ASP A 1 110 ? 64.290 8.674 25.185 1.00 14.16 110 ASP A O 1
ATOM 812 N N . ASP A 1 111 ? 65.203 6.736 25.897 1.00 14.68 111 ASP A N 1
ATOM 813 C CA . ASP A 1 111 ? 64.946 7.083 27.315 1.00 14.00 111 ASP A CA 1
ATOM 814 C C . ASP A 1 111 ? 65.652 8.276 27.845 1.00 13.72 111 ASP A C 1
ATOM 815 O O . ASP A 1 111 ? 65.255 8.778 28.896 1.00 14.05 111 ASP A O 1
ATOM 820 N N . THR A 1 112 ? 66.609 8.842 27.125 1.00 13.92 112 THR A N 1
ATOM 821 C CA . THR A 1 112 ? 67.272 10.047 27.613 1.00 14.66 112 THR A CA 1
ATOM 822 C C . THR A 1 112 ? 67.276 11.217 26.629 1.00 13.08 112 THR A C 1
ATOM 823 O O . THR A 1 112 ? 68.010 12.158 26.834 1.00 14.48 112 THR A O 1
ATOM 827 N N . HIS A 1 113 ? 66.491 11.123 25.564 1.00 13.04 113 HIS A N 1
ATOM 828 C CA . HIS A 1 113 ? 66.381 12.217 24.618 1.00 14.18 113 HIS A CA 1
ATOM 829 C C . HIS A 1 113 ? 65.013 12.424 24.069 1.00 13.25 113 HIS A C 1
ATOM 830 O O . HIS A 1 113 ? 64.347 11.488 23.642 1.00 12.33 113 HIS A O 1
ATOM 837 N N . TYR A 1 114 ? 64.545 13.679 24.095 1.00 11.81 114 TYR A N 1
ATOM 838 C CA . TYR A 1 114 ? 63.363 14.033 23.364 1.00 12.67 114 TYR A CA 1
ATOM 839 C C . TYR A 1 114 ? 63.573 13.830 21.888 1.00 11.20 114 TYR A C 1
ATOM 840 O O . TYR A 1 114 ? 64.734 13.974 21.414 1.00 13.17 114 TYR A O 1
ATOM 849 N N . GLN A 1 115 ? 62.541 13.455 21.160 1.00 11.50 115 GLN A N 1
ATOM 850 C CA . GLN A 1 115 ? 62.615 13.472 19.694 1.00 12.83 115 GLN A CA 1
ATOM 851 C C . GLN A 1 115 ? 62.734 14.884 19.193 1.00 13.42 115 GLN A C 1
ATOM 852 O O . GLN A 1 115 ? 61.961 15.753 19.612 1.00 13.99 115 GLN A O 1
ATOM 858 N N . LEU A 1 116 ? 63.754 15.210 18.395 1.00 13.16 116 LEU A N 1
ATOM 859 C CA . LEU A 1 116 ? 63.960 16.552 17.841 1.00 13.38 116 LEU A CA 1
ATOM 860 C C . LEU A 1 116 ? 63.412 16.598 16.464 1.00 13.18 116 LEU A C 1
ATOM 861 O O . LEU A 1 116 ? 64.024 16.104 15.541 1.00 15.87 116 LEU A O 1
ATOM 866 N N . LEU A 1 117 ? 62.272 17.215 16.270 1.00 11.88 117 LEU A N 1
ATOM 867 C CA . LEU A 1 117 ? 61.594 17.240 15.018 1.00 11.65 117 LEU A CA 1
ATOM 868 C C . LEU A 1 117 ? 62.052 18.482 14.279 1.00 13.44 117 LEU A C 1
ATOM 869 O O . LEU A 1 117 ? 62.017 19.569 14.830 1.00 14.30 117 LEU A O 1
ATOM 874 N N . LYS A 1 118 ? 62.426 18.327 13.009 1.00 13.52 118 LYS A N 1
ATOM 875 C CA . LYS A 1 118 ? 62.850 19.428 12.119 1.00 13.52 118 LYS A CA 1
ATOM 876 C C . LYS A 1 118 ? 61.853 19.510 10.980 1.00 13.37 118 LYS A C 1
ATOM 877 O O . LYS A 1 118 ? 61.902 18.691 10.066 1.00 15.29 118 LYS A O 1
ATOM 883 N N . LEU A 1 119 ? 60.867 20.434 11.106 1.00 13.76 119 LEU A N 1
ATOM 884 C CA . LEU A 1 119 ? 59.708 20.385 10.256 1.00 13.83 119 LEU A CA 1
ATOM 885 C C . LEU A 1 119 ? 59.591 21.397 9.162 1.00 15.22 119 LEU A C 1
ATOM 886 O O . LEU A 1 119 ? 58.569 21.504 8.464 1.00 16.26 119 LEU A O 1
ATOM 891 N N . LEU A 1 120 ? 60.687 22.108 8.872 1.00 17.01 120 LEU A N 1
ATOM 892 C CA . LEU A 1 120 ? 60.730 22.945 7.653 1.00 17.10 120 LEU A CA 1
ATOM 893 C C . LEU A 1 120 ? 60.615 22.146 6.405 1.00 17.37 120 LEU A C 1
ATOM 894 O O . LEU A 1 120 ? 61.376 21.181 6.226 1.00 18.86 120 LEU A O 1
ATOM 899 N N . ASN A 1 121 ? 59.681 22.587 5.517 1.00 17.54 121 ASN A N 1
ATOM 900 C CA . ASN A 1 121 ? 59.395 21.865 4.285 1.00 17.67 121 ASN A CA 1
ATOM 901 C C . ASN A 1 121 ? 59.041 20.428 4.623 1.00 15.59 121 ASN A C 1
ATOM 902 O O . ASN A 1 121 ? 59.325 19.521 3.872 1.00 17.90 121 ASN A O 1
ATOM 907 N N . GLN A 1 122 ? 58.255 20.240 5.727 1.00 14.48 122 GLN A N 1
ATOM 908 C CA . GLN A 1 122 ? 57.776 18.952 6.186 1.00 13.44 122 GLN A CA 1
ATOM 909 C C . GLN A 1 122 ? 56.346 19.195 6.692 1.00 10.38 122 GLN A C 1
ATOM 910 O O . GLN A 1 122 ? 55.892 20.315 6.804 1.00 12.09 122 GLN A O 1
ATOM 916 N N . GLU A 1 123 ? 55.679 18.097 7.045 1.00 9.68 123 GLU A N 1
ATOM 917 C CA . GLU A 1 123 ? 54.347 18.179 7.654 1.00 10.02 123 GLU A CA 1
ATOM 918 C C . GLU A 1 123 ? 54.306 17.288 8.890 1.00 9.49 123 GLU A C 1
ATOM 919 O O . GLU A 1 123 ? 55.072 16.326 9.010 1.00 10.97 123 GLU A O 1
ATOM 925 N N . PHE A 1 124 ? 53.336 17.568 9.759 1.00 9.47 124 PHE A N 1
ATOM 926 C CA . PHE A 1 124 ? 53.070 16.788 10.946 1.00 8.43 124 PHE A CA 1
ATOM 927 C C . PHE A 1 124 ? 51.586 16.413 10.950 1.00 8.65 124 PHE A C 1
ATOM 928 O O . PHE A 1 124 ? 50.774 17.309 10.659 1.00 8.24 124 PHE A O 1
ATOM 936 N N . THR A 1 125 ? 51.245 15.184 11.216 1.00 8.31 125 THR A N 1
ATOM 937 C CA . THR A 1 125 ? 49.893 14.674 11.128 1.00 8.53 125 THR A CA 1
ATOM 938 C C . THR A 1 125 ? 49.614 13.842 12.347 1.00 8.32 125 THR A C 1
ATOM 939 O O . THR A 1 125 ? 50.455 13.127 12.883 1.00 9.33 125 THR A O 1
ATOM 943 N N . PHE A 1 126 ? 48.366 13.885 12.824 1.00 8.58 126 PHE A N 1
ATOM 944 C CA . PHE A 1 126 ? 47.909 13.113 13.959 1.00 9.43 126 PHE A CA 1
ATOM 945 C C . PHE A 1 126 ? 46.423 12.991 13.886 1.00 9.52 126 PHE A C 1
ATOM 946 O O . PHE A 1 126 ? 45.760 13.790 13.174 1.00 9.80 126 PHE A O 1
ATOM 954 N N . ASP A 1 127 ? 45.899 11.993 14.609 1.00 9.16 127 ASP A N 1
ATOM 955 C CA . ASP A 1 127 ? 44.479 11.861 14.895 1.00 10.23 127 ASP A CA 1
ATOM 956 C C . ASP A 1 127 ? 44.162 12.328 16.301 1.00 9.66 127 ASP A C 1
ATOM 957 O O . ASP A 1 127 ? 44.950 12.158 17.240 1.00 10.15 127 ASP A O 1
ATOM 962 N N . VAL A 1 128 ? 42.957 12.899 16.464 1.00 10.46 128 VAL A N 1
ATOM 963 C CA . VAL A 1 128 ? 42.482 13.361 17.788 1.00 11.44 128 VAL A CA 1
ATOM 964 C C . VAL A 1 128 ? 41.023 12.953 17.987 1.00 12.46 128 VAL A C 1
ATOM 965 O O . VAL A 1 128 ? 40.233 12.932 17.043 1.00 12.40 128 VAL A O 1
ATOM 969 N N . ASP A 1 129 ? 40.707 12.625 19.230 1.00 13.37 129 ASP A N 1
ATOM 970 C CA . ASP A 1 129 ? 39.346 12.328 19.661 1.00 14.59 129 ASP A CA 1
ATOM 971 C C . ASP A 1 129 ? 39.049 13.306 20.798 1.00 14.93 129 ASP A C 1
ATOM 972 O O . ASP A 1 129 ? 39.667 13.203 21.860 1.00 16.35 129 ASP A O 1
ATOM 977 N N . MET A 1 130 ? 38.203 14.302 20.540 1.00 14.84 130 MET A N 1
ATOM 978 C CA . MET A 1 130 ? 37.807 15.297 21.488 1.00 16.28 130 MET A CA 1
ATOM 979 C C . MET A 1 130 ? 36.366 15.090 21.921 1.00 17.36 130 MET A C 1
ATOM 980 O O . MET A 1 130 ? 35.802 15.957 22.510 1.00 18.36 130 MET A O 1
ATOM 985 N N . SER A 1 131 ? 35.827 13.943 21.637 1.00 17.21 131 SER A N 1
ATOM 986 C CA . SER A 1 131 ? 34.407 13.736 21.991 1.00 17.83 131 SER A CA 1
ATOM 987 C C . SER A 1 131 ? 34.117 14.056 23.475 1.00 19.87 131 SER A C 1
ATOM 988 O O . SER A 1 131 ? 32.996 14.554 23.822 1.00 21.15 131 SER A O 1
ATOM 991 N N . ASN A 1 132 ? 35.082 13.753 24.345 1.00 19.03 132 ASN A N 1
ATOM 992 C CA . ASN A 1 132 ? 34.932 13.974 25.765 1.00 19.85 132 ASN A CA 1
ATOM 993 C C . ASN A 1 132 ? 35.838 15.035 26.297 1.00 17.46 132 ASN A C 1
ATOM 994 O O . ASN A 1 132 ? 36.357 14.950 27.445 1.00 18.45 132 ASN A O 1
ATOM 999 N N . LEU A 1 133 ? 36.036 16.076 25.480 1.00 17.28 133 LEU A N 1
ATOM 1000 C CA . LEU A 1 133 ? 36.884 17.201 25.842 1.00 17.01 133 LEU A CA 1
ATOM 1001 C C . LEU A 1 133 ? 36.117 18.564 25.679 1.00 18.44 133 LEU A C 1
ATOM 1002 O O . LEU A 1 133 ? 36.075 19.115 24.613 1.00 18.25 133 LEU A O 1
ATOM 1007 N N . PRO A 1 134 ? 35.445 19.043 26.733 1.00 19.01 134 PRO A N 1
ATOM 1008 C CA . PRO A 1 134 ? 34.543 20.242 26.657 1.00 17.51 134 PRO A CA 1
ATOM 1009 C C . PRO A 1 134 ? 35.070 21.636 26.878 1.00 19.22 134 PRO A C 1
ATOM 1010 O O . PRO A 1 134 ? 36.284 21.801 27.087 1.00 19.59 134 PRO A O 1
ATOM 1014 N N . CYS A 1 135 ? 34.140 22.646 26.869 1.00 16.94 135 CYS A N 1
ATOM 1015 C CA . CYS A 1 135 ? 34.526 24.015 27.084 1.00 19.55 135 CYS A CA 1
ATOM 1016 C C . CYS A 1 135 ? 35.450 24.063 28.293 1.00 16.78 135 CYS A C 1
ATOM 1017 O O . CYS A 1 135 ? 35.190 23.347 29.284 1.00 22.34 135 CYS A O 1
ATOM 1020 N N . GLY A 1 136 ? 36.392 24.986 28.298 1.00 18.23 136 GLY A N 1
ATOM 1021 C CA . GLY A 1 136 ? 37.195 25.149 29.447 1.00 18.01 136 GLY A CA 1
ATOM 1022 C C . GLY A 1 136 ? 38.408 24.236 29.520 1.00 17.79 136 GLY A C 1
ATOM 1023 O O . GLY A 1 136 ? 39.261 24.525 30.331 1.00 19.57 136 GLY A O 1
ATOM 1024 N N . LEU A 1 137 ? 38.440 23.188 28.675 1.00 17.82 137 LEU A N 1
ATOM 1025 C CA . LEU A 1 137 ? 39.588 22.263 28.672 1.00 17.35 137 LEU A CA 1
ATOM 1026 C C . LEU A 1 137 ? 40.337 22.473 27.411 1.00 16.32 137 LEU A C 1
ATOM 1027 O O . LEU A 1 137 ? 39.853 23.038 26.410 1.00 17.61 137 LEU A O 1
ATOM 1032 N N . ASN A 1 138 ? 41.600 22.056 27.434 1.00 15.12 138 ASN A N 1
ATOM 1033 C CA . ASN A 1 138 ? 42.453 22.201 26.251 1.00 13.52 138 ASN A CA 1
ATOM 1034 C C . ASN A 1 138 ? 43.331 20.954 26.111 1.00 12.93 138 ASN A C 1
ATOM 1035 O O . ASN A 1 138 ? 44.078 20.584 27.055 1.00 13.38 138 ASN A O 1
ATOM 1040 N N . GLY A 1 139 ? 43.104 20.243 25.010 1.00 11.98 139 GLY A N 1
ATOM 1041 C CA . GLY A 1 139 ? 43.913 19.085 24.656 1.00 12.20 139 GLY A CA 1
ATOM 1042 C C . GLY A 1 139 ? 44.906 19.639 23.637 1.00 12.18 139 GLY A C 1
ATOM 1043 O O . GLY A 1 139 ? 44.514 20.035 22.525 1.00 13.32 139 GLY A O 1
ATOM 1044 N N . ALA A 1 140 ? 46.131 19.858 24.042 1.00 10.80 140 ALA A N 1
ATOM 1045 C CA . ALA A 1 140 ? 47.116 20.583 23.224 1.00 9.65 140 ALA A CA 1
ATOM 1046 C C . ALA A 1 140 ? 48.225 19.646 22.736 1.00 9.31 140 ALA A C 1
ATOM 1047 O O . ALA A 1 140 ? 48.681 18.756 23.469 1.00 10.98 140 ALA A O 1
ATOM 1049 N N . LEU A 1 141 ? 48.595 19.848 21.486 1.00 8.38 141 LEU A N 1
ATOM 1050 C CA . LEU A 1 141 ? 49.726 19.132 20.855 1.00 9.04 141 LEU A CA 1
ATOM 1051 C C . LEU A 1 141 ? 50.528 20.254 20.217 1.00 8.67 141 LEU A C 1
ATOM 1052 O O . LEU A 1 141 ? 50.022 20.997 19.383 1.00 9.27 141 LEU A O 1
ATOM 1057 N N . TYR A 1 142 ? 51.774 20.396 20.588 1.00 9.05 142 TYR A N 1
ATOM 1058 C CA . TYR A 1 142 ? 52.558 21.520 20.180 1.00 8.82 142 TYR A CA 1
ATOM 1059 C C . TYR A 1 142 ? 54.054 21.319 20.246 1.00 8.58 142 TYR A C 1
ATOM 1060 O O . TYR A 1 142 ? 54.482 20.333 20.777 1.00 9.68 142 TYR A O 1
ATOM 1069 N N . LEU A 1 143 ? 54.798 22.274 19.717 1.00 9.40 143 LEU A N 1
ATOM 1070 C CA . LEU A 1 143 ? 56.256 22.244 19.623 1.00 9.38 143 LEU A CA 1
ATOM 1071 C C . LEU A 1 143 ? 56.875 23.313 20.455 1.00 10.52 143 LEU A C 1
ATOM 1072 O O . LEU A 1 143 ? 56.393 24.451 20.371 1.00 10.61 143 LEU A O 1
ATOM 1077 N N . SER A 1 144 ? 57.926 22.992 21.197 1.00 10.15 144 SER A N 1
ATOM 1078 C CA . SER A 1 144 ? 58.683 23.973 21.949 1.00 11.46 144 SER A CA 1
ATOM 1079 C C . SER A 1 144 ? 60.144 23.806 21.576 1.00 11.89 144 SER A C 1
ATOM 1080 O O . SER A 1 144 ? 60.599 22.667 21.412 1.00 10.67 144 SER A O 1
ATOM 1083 N N . ALA A 1 145 ? 60.891 24.916 21.570 1.00 11.08 145 ALA A N 1
ATOM 1084 C CA . ALA A 1 145 ? 62.292 24.893 21.243 1.00 12.11 145 ALA A CA 1
ATOM 1085 C C . ALA A 1 145 ? 63.137 24.483 22.488 1.00 13.08 145 ALA A C 1
ATOM 1086 O O . ALA A 1 145 ? 64.014 25.247 22.950 1.00 13.54 145 ALA A O 1
ATOM 1088 N N . MET A 1 146 ? 62.835 23.333 23.086 1.00 12.22 146 MET A N 1
ATOM 1089 C CA . MET A 1 146 ? 63.574 22.772 24.182 1.00 11.49 146 MET A CA 1
ATOM 1090 C C . MET A 1 146 ? 64.824 22.046 23.659 1.00 12.84 146 MET A C 1
ATOM 1091 O O . MET A 1 146 ? 64.898 21.656 22.484 1.00 14.29 146 MET A O 1
ATOM 1096 N N . ASP A 1 147 ? 65.786 21.819 24.538 1.00 13.49 147 ASP A N 1
ATOM 1097 C CA . ASP A 1 147 ? 66.964 20.985 24.185 1.00 13.93 147 ASP A CA 1
ATOM 1098 C C . ASP A 1 147 ? 66.574 19.532 24.278 1.00 13.41 147 ASP A C 1
ATOM 1099 O O . ASP A 1 147 ? 65.766 19.108 25.139 1.00 14.13 147 ASP A O 1
ATOM 1104 N N . ALA A 1 148 ? 67.173 18.710 23.427 1.00 14.74 148 ALA A N 1
ATOM 1105 C CA . ALA A 1 148 ? 66.830 17.282 23.424 1.00 14.06 148 ALA A CA 1
ATOM 1106 C C . ALA A 1 148 ? 67.151 16.557 24.723 1.00 14.37 148 ALA A C 1
ATOM 1107 O O . ALA A 1 148 ? 66.527 15.482 25.005 1.00 13.65 148 ALA A O 1
ATOM 1109 N N . ASP A 1 149 ? 68.143 17.017 25.463 1.00 12.79 149 ASP A N 1
ATOM 1110 C CA . ASP A 1 149 ? 68.527 16.465 26.754 1.00 13.47 149 ASP A CA 1
ATOM 1111 C C . ASP A 1 149 ? 67.877 17.212 27.930 1.00 14.39 149 ASP A C 1
ATOM 1112 O O . ASP A 1 149 ? 68.261 17.024 29.089 1.00 15.31 149 ASP A O 1
ATOM 1117 N N . GLY A 1 150 ? 66.874 18.032 27.644 1.00 13.34 150 GLY A N 1
ATOM 1118 C CA . GLY A 1 150 ? 66.217 18.733 28.736 1.00 13.64 150 GLY A CA 1
ATOM 1119 C C . GLY A 1 150 ? 67.071 19.760 29.449 1.00 13.13 150 GLY A C 1
ATOM 1120 O O . GLY A 1 150 ? 66.734 20.208 30.512 1.00 14.55 150 GLY A O 1
ATOM 1121 N N . GLY A 1 151 ? 68.275 20.043 28.895 1.00 14.02 151 GLY A N 1
ATOM 1122 C CA . GLY A 1 151 ? 69.186 21.038 29.484 1.00 15.17 151 GLY A CA 1
ATOM 1123 C C . GLY A 1 151 ? 70.400 20.465 30.188 1.00 16.40 151 GLY A C 1
ATOM 1124 O O . GLY A 1 151 ? 71.176 21.232 30.726 1.00 16.54 151 GLY A O 1
ATOM 1125 N N . MET A 1 152 ? 70.579 19.167 30.213 1.00 16.51 152 MET A N 1
ATOM 1126 C CA . MET A 1 152 ? 71.681 18.643 31.025 1.00 17.14 152 MET A CA 1
ATOM 1127 C C . MET A 1 152 ? 73.064 19.091 30.581 1.00 17.18 152 MET A C 1
ATOM 1128 O O . MET A 1 152 ? 73.891 19.381 31.448 1.00 18.30 152 MET A O 1
ATOM 1133 N N . SER A 1 153 ? 73.287 19.149 29.286 1.00 16.36 153 SER A N 1
ATOM 1134 C CA . SER A 1 153 ? 74.607 19.582 28.829 1.00 17.36 153 SER A CA 1
ATOM 1135 C C . SER A 1 153 ? 74.910 21.035 29.198 1.00 17.43 153 SER A C 1
ATOM 1136 O O . SER A 1 153 ? 76.079 21.441 29.355 1.00 21.35 153 SER A O 1
ATOM 1139 N N . LYS A 1 154 ? 73.884 21.885 29.305 1.00 16.76 154 LYS A N 1
ATOM 1140 C CA . LYS A 1 154 ? 74.082 23.292 29.580 1.00 17.64 154 LYS A CA 1
ATOM 1141 C C . LYS A 1 154 ? 74.133 23.646 31.042 1.00 17.12 154 LYS A C 1
ATOM 1142 O O . LYS A 1 154 ? 74.692 24.677 31.384 1.00 17.42 154 LYS A O 1
ATOM 1148 N N . TYR A 1 155 ? 73.553 22.819 31.891 1.00 16.91 155 TYR A N 1
ATOM 1149 C CA . TYR A 1 155 ? 73.349 23.181 33.258 1.00 17.23 155 TYR A CA 1
ATOM 1150 C C . TYR A 1 155 ? 73.793 22.087 34.184 1.00 18.27 155 TYR A C 1
ATOM 1151 O O . TYR A 1 155 ? 73.111 21.068 34.316 1.00 17.92 155 TYR A O 1
ATOM 1160 N N . PRO A 1 156 ? 74.971 22.249 34.779 1.00 20.43 156 PRO A N 1
ATOM 1161 C CA . PRO A 1 156 ? 75.479 21.219 35.685 1.00 20.05 156 PRO A CA 1
ATOM 1162 C C . PRO A 1 156 ? 74.539 20.836 36.827 1.00 18.81 156 PRO A C 1
ATOM 1163 O O . PRO A 1 156 ? 74.630 19.677 37.260 1.00 20.51 156 PRO A O 1
ATOM 1167 N N . GLY A 1 157 ? 73.684 21.746 37.269 1.00 17.83 157 GLY A N 1
ATOM 1168 C CA . GLY A 1 157 ? 72.807 21.445 38.360 1.00 16.84 157 GLY A CA 1
ATOM 1169 C C . GLY A 1 157 ? 71.646 20.531 37.979 1.00 15.41 157 GLY A C 1
ATOM 1170 O O . GLY A 1 157 ? 70.960 20.077 38.868 1.00 15.84 157 GLY A O 1
ATOM 1171 N N . ASN A 1 158 ? 71.435 20.303 36.689 1.00 15.24 158 ASN A N 1
ATOM 1172 C CA . ASN A 1 158 ? 70.409 19.340 36.184 1.00 14.96 158 ASN A CA 1
ATOM 1173 C C . ASN A 1 158 ? 71.070 18.014 35.836 1.00 14.74 158 ASN A C 1
ATOM 1174 O O . ASN A 1 158 ? 71.679 17.864 34.794 1.00 17.28 158 ASN A O 1
ATOM 1179 N N . LYS A 1 159 ? 70.893 17.062 36.719 1.00 13.57 159 LYS A N 1
ATOM 1180 C CA . LYS A 1 159 ? 71.333 15.701 36.552 1.00 13.81 159 LYS A CA 1
ATOM 1181 C C . LYS A 1 159 ? 70.187 14.759 36.187 1.00 13.62 159 LYS A C 1
ATOM 1182 O O . LYS A 1 159 ? 70.360 13.528 36.139 1.00 15.68 159 LYS A O 1
ATOM 1188 N N . ALA A 1 160 ? 68.985 15.333 35.949 1.00 12.33 160 ALA A N 1
ATOM 1189 C CA . ALA A 1 160 ? 67.824 14.521 35.663 1.00 11.53 160 ALA A CA 1
ATOM 1190 C C . ALA A 1 160 ? 67.529 14.462 34.176 1.00 11.54 160 ALA A C 1
ATOM 1191 O O . ALA A 1 160 ? 67.349 13.370 33.607 1.00 11.84 160 ALA A O 1
ATOM 1193 N N . GLY A 1 161 ? 67.445 15.608 33.516 1.00 10.87 161 GLY A N 1
ATOM 1194 C CA . GLY A 1 161 ? 67.358 15.628 32.051 1.00 11.47 161 GLY A CA 1
ATOM 1195 C C . GLY A 1 161 ? 66.061 15.156 31.455 1.00 11.90 161 GLY A C 1
ATOM 1196 O O . GLY A 1 161 ? 65.005 15.127 32.084 1.00 12.46 161 GLY A O 1
ATOM 1197 N N . ALA A 1 162 ? 66.132 14.764 30.208 1.00 11.21 162 ALA A N 1
ATOM 1198 C CA . ALA A 1 162 ? 64.949 14.415 29.448 1.00 10.81 162 ALA A CA 1
ATOM 1199 C C . ALA A 1 162 ? 64.218 13.222 30.013 1.00 9.84 162 ALA A C 1
ATOM 1200 O O . ALA A 1 162 ? 62.997 13.130 29.926 1.00 9.55 162 ALA A O 1
ATOM 1202 N N . LYS A 1 163 ? 64.938 12.313 30.658 1.00 9.94 163 LYS A N 1
ATOM 1203 C CA . LYS A 1 163 ? 64.317 11.161 31.260 1.00 10.60 163 LYS A CA 1
ATOM 1204 C C . LYS A 1 163 ? 63.256 11.519 32.275 1.00 10.50 163 LYS A C 1
ATOM 1205 O O . LYS A 1 163 ? 62.334 10.769 32.461 1.00 10.65 163 LYS A O 1
ATOM 1211 N N . TYR A 1 164 ? 63.398 12.672 32.940 1.00 9.94 164 TYR A N 1
ATOM 1212 C CA . TYR A 1 164 ? 62.440 13.127 33.943 1.00 9.91 164 TYR A CA 1
ATOM 1213 C C . TYR A 1 164 ? 61.700 14.391 33.468 1.00 9.71 164 TYR A C 1
ATOM 1214 O O . TYR A 1 164 ? 61.045 15.075 34.268 1.00 11.03 164 TYR A O 1
ATOM 1223 N N . GLY A 1 165 ? 61.756 14.693 32.170 1.00 9.32 165 GLY A N 1
ATOM 1224 C CA . GLY A 1 165 ? 60.891 15.746 31.626 1.00 9.58 165 GLY A CA 1
ATOM 1225 C C . GLY A 1 165 ? 61.339 17.128 31.984 1.00 9.69 165 GLY A C 1
ATOM 1226 O O . GLY A 1 165 ? 60.482 18.036 32.104 1.00 9.48 165 GLY A O 1
ATOM 1227 N N . THR A 1 166 ? 62.621 17.399 32.164 1.00 9.80 166 THR A N 1
ATOM 1228 C CA . THR A 1 166 ? 63.116 18.750 32.459 1.00 9.87 166 THR A CA 1
ATOM 1229 C C . THR A 1 166 ? 63.287 19.638 31.224 1.00 10.19 166 THR A C 1
ATOM 1230 O O . THR A 1 166 ? 63.267 19.181 30.097 1.00 9.90 166 THR A O 1
ATOM 1234 N N . GLY A 1 167 ? 63.436 20.924 31.497 1.00 9.95 167 GLY A N 1
ATOM 1235 C CA . GLY A 1 167 ? 63.839 21.879 30.512 1.00 10.85 167 GLY A CA 1
ATOM 1236 C C . GLY A 1 167 ? 62.723 22.517 29.727 1.00 10.83 167 GLY A C 1
ATOM 1237 O O . GLY A 1 167 ? 63.009 23.105 28.671 1.00 11.43 167 GLY A O 1
ATOM 1238 N N . TYR A 1 168 ? 61.470 22.479 30.242 1.00 9.68 168 TYR A N 1
ATOM 1239 C CA . TYR A 1 168 ? 60.422 23.149 29.507 1.00 10.84 168 TYR A CA 1
ATOM 1240 C C . TYR A 1 168 ? 60.706 24.635 29.338 1.00 10.92 168 TYR A C 1
ATOM 1241 O O . TYR A 1 168 ? 61.337 25.288 30.168 1.00 10.74 168 TYR A O 1
ATOM 1250 N N . CYS A 1 169 ? 60.130 25.170 28.263 1.00 11.44 169 CYS A N 1
ATOM 1251 C CA . CYS A 1 169 ? 60.053 26.569 27.969 1.00 12.40 169 CYS A CA 1
ATOM 1252 C C . CYS A 1 169 ? 58.910 26.735 26.984 1.00 12.40 169 CYS A C 1
ATOM 1253 O O . CYS A 1 169 ? 58.513 25.813 26.303 1.00 11.61 169 CYS A O 1
ATOM 1256 N N . ASP A 1 170 ? 58.319 27.917 26.947 1.00 11.61 170 ASP A N 1
ATOM 1257 C CA . ASP A 1 170 ? 57.350 28.242 25.904 1.00 12.92 170 ASP A CA 1
ATOM 1258 C C . ASP A 1 170 ? 57.287 29.758 25.743 1.00 13.56 170 ASP A C 1
ATOM 1259 O O . ASP A 1 170 ? 58.095 30.517 26.311 1.00 13.64 170 ASP A O 1
ATOM 1264 N N . SER A 1 171 ? 56.415 30.177 24.849 1.00 13.66 171 SER A N 1
ATOM 1265 C CA . SER A 1 171 ? 56.309 31.592 24.423 1.00 14.64 171 SER A CA 1
ATOM 1266 C C . SER A 1 171 ? 55.661 32.474 25.474 1.00 16.09 171 SER A C 1
ATOM 1267 O O . SER A 1 171 ? 55.560 33.691 25.268 1.00 17.70 171 SER A O 1
ATOM 1270 N N . GLN A 1 172 ? 55.145 31.892 26.532 1.00 15.86 172 GLN A N 1
ATOM 1271 C CA . GLN A 1 172 ? 54.590 32.662 27.643 1.00 18.16 172 GLN A CA 1
ATOM 1272 C C . GLN A 1 172 ? 55.664 32.868 28.739 1.00 16.48 172 GLN A C 1
ATOM 1273 O O . GLN A 1 172 ? 55.336 33.465 29.775 1.00 18.46 172 GLN A O 1
ATOM 1279 N N . CYS A 1 173 ? 56.903 32.406 28.547 1.00 16.03 173 CYS A N 1
ATOM 1280 C CA . CYS A 1 173 ? 57.973 32.573 29.553 1.00 15.51 173 CYS A CA 1
ATOM 1281 C C . CYS A 1 173 ? 57.488 32.245 30.940 1.00 14.85 173 CYS A C 1
ATOM 1282 O O . CYS A 1 173 ? 57.628 33.024 31.893 1.00 16.07 173 CYS A O 1
ATOM 1285 N N . PRO A 1 174 ? 56.907 31.096 31.130 1.00 13.86 174 PRO A N 1
ATOM 1286 C CA . PRO A 1 174 ? 56.289 30.802 32.414 1.00 14.36 174 PRO A CA 1
ATOM 1287 C C . PRO A 1 174 ? 57.198 30.788 33.597 1.00 13.25 174 PRO A C 1
ATOM 1288 O O . PRO A 1 174 ? 58.324 30.298 33.544 1.00 14.62 174 PRO A O 1
ATOM 1292 N N . LYS A 1 175 ? 56.666 31.340 34.687 1.00 14.80 175 LYS A N 1
ATOM 1293 C CA . LYS A 1 175 ? 57.401 31.431 35.944 1.00 14.31 175 LYS A CA 1
ATOM 1294 C C . LYS A 1 175 ? 56.920 30.468 36.966 1.00 14.39 175 LYS A C 1
ATOM 1295 O O . LYS A 1 175 ? 57.434 30.450 38.108 1.00 14.15 175 LYS A O 1
ATOM 1301 N N . ASP A 1 176 ? 56.062 29.557 36.547 1.00 12.30 176 ASP A N 1
ATOM 1302 C CA . ASP A 1 176 ? 55.547 28.468 37.395 1.00 13.76 176 ASP A CA 1
ATOM 1303 C C . ASP A 1 176 ? 56.345 27.150 37.285 1.00 14.07 176 ASP A C 1
ATOM 1304 O O . ASP A 1 176 ? 55.994 26.181 37.932 1.00 14.16 176 ASP A O 1
ATOM 1309 N N . ILE A 1 177 ? 57.366 27.177 36.446 1.00 13.59 177 ILE A N 1
ATOM 1310 C CA . ILE A 1 177 ? 58.242 26.014 36.259 1.00 13.02 177 ILE A CA 1
ATOM 1311 C C . ILE A 1 177 ? 59.211 25.943 37.429 1.00 13.70 177 ILE A C 1
ATOM 1312 O O . ILE A 1 177 ? 59.919 26.927 37.748 1.00 12.42 177 ILE A O 1
ATOM 1317 N N . LYS A 1 178 ? 59.235 24.771 38.040 1.00 12.25 178 LYS A N 1
ATOM 1318 C CA . LYS A 1 178 ? 59.961 24.590 39.277 1.00 12.05 178 LYS A CA 1
ATOM 1319 C C . LYS A 1 178 ? 61.449 24.475 39.135 1.00 12.53 178 LYS A C 1
ATOM 1320 O O . LYS A 1 178 ? 62.153 24.882 40.061 1.00 12.78 178 LYS A O 1
ATOM 1326 N N . PHE A 1 179 ? 61.908 23.899 38.047 1.00 12.18 179 PHE A N 1
ATOM 1327 C CA . PHE A 1 179 ? 63.314 23.812 37.748 1.00 12.05 179 PHE A CA 1
ATOM 1328 C C . PHE A 1 179 ? 63.624 24.476 36.428 1.00 12.73 179 PHE A C 1
ATOM 1329 O O . PHE A 1 179 ? 63.072 24.126 35.386 1.00 12.12 179 PHE A O 1
ATOM 1337 N N . ILE A 1 180 ? 64.499 25.497 36.477 1.00 12.61 180 ILE A N 1
ATOM 1338 C CA . ILE A 1 180 ? 65.006 26.223 35.294 1.00 12.67 180 ILE A CA 1
ATOM 1339 C C . ILE A 1 180 ? 66.506 26.357 35.376 1.00 12.68 180 ILE A C 1
ATOM 1340 O O . ILE A 1 180 ? 67.027 26.750 36.405 1.00 13.19 180 ILE A O 1
ATOM 1345 N N . ASN A 1 181 ? 67.185 26.056 34.293 1.00 13.11 181 ASN A N 1
ATOM 1346 C CA . ASN A 1 181 ? 68.624 26.170 34.209 1.00 13.95 181 ASN A CA 1
ATOM 1347 C C . ASN A 1 181 ? 69.363 25.428 35.332 1.00 14.04 181 ASN A C 1
ATOM 1348 O O . ASN A 1 181 ? 70.417 25.881 35.821 1.00 15.14 181 ASN A O 1
ATOM 1353 N N . GLY A 1 182 ? 68.841 24.295 35.714 1.00 12.30 182 GLY A N 1
ATOM 1354 C CA . GLY A 1 182 ? 69.462 23.531 36.784 1.00 13.14 182 GLY A CA 1
ATOM 1355 C C . GLY A 1 182 ? 69.322 24.027 38.181 1.00 13.76 182 GLY A C 1
ATOM 1356 O O . GLY A 1 182 ? 70.030 23.503 39.076 1.00 15.74 182 GLY A O 1
ATOM 1357 N N . GLU A 1 183 ? 68.435 24.983 38.378 1.00 13.85 183 GLU A N 1
ATOM 1358 C CA . GLU A 1 183 ? 68.197 25.566 39.681 1.00 15.19 183 GLU A CA 1
ATOM 1359 C C . GLU A 1 183 ? 66.723 25.517 40.011 1.00 14.66 183 GLU A C 1
ATOM 1360 O O . GLU A 1 183 ? 65.882 25.725 39.126 1.00 15.99 183 GLU A O 1
ATOM 1366 N N . ALA A 1 184 ? 66.398 25.264 41.249 1.00 14.29 184 ALA A N 1
ATOM 1367 C CA . ALA A 1 184 ? 64.988 25.350 41.628 1.00 13.36 184 ALA A CA 1
ATOM 1368 C C . ALA A 1 184 ? 64.589 26.815 41.611 1.00 14.97 184 ALA A C 1
ATOM 1369 O O . ALA A 1 184 ? 65.346 27.689 42.062 1.00 14.87 184 ALA A O 1
ATOM 1371 N N . ASN A 1 185 ? 63.415 27.094 41.074 1.00 14.50 185 ASN A N 1
ATOM 1372 C CA . ASN A 1 185 ? 62.935 28.475 40.878 1.00 14.47 185 ASN A CA 1
ATOM 1373 C C . ASN A 1 185 ? 62.257 28.990 42.147 1.00 15.51 185 ASN A C 1
ATOM 1374 O O . ASN A 1 185 ? 61.068 29.258 42.146 1.00 16.12 185 ASN A O 1
ATOM 1379 N N . VAL A 1 186 ? 62.993 29.007 43.264 1.00 16.03 186 VAL A N 1
ATOM 1380 C CA . VAL A 1 186 ? 62.404 29.299 44.543 1.00 16.04 186 VAL A CA 1
ATOM 1381 C C . VAL A 1 186 ? 62.418 30.760 44.991 1.00 16.91 186 VAL A C 1
ATOM 1382 O O . VAL A 1 186 ? 61.875 31.089 46.039 1.00 17.84 186 VAL A O 1
ATOM 1386 N N . GLY A 1 187 ? 63.049 31.622 44.210 1.00 17.23 187 GLY A N 1
ATOM 1387 C CA . GLY A 1 187 ? 63.189 33.014 44.611 1.00 18.61 187 GLY A CA 1
ATOM 1388 C C . GLY A 1 187 ? 61.858 33.696 44.596 1.00 19.81 187 GLY A C 1
ATOM 1389 O O . GLY A 1 187 ? 61.095 33.556 43.645 1.00 19.17 187 GLY A O 1
ATOM 1390 N N . ASN A 1 188 ? 61.525 34.369 45.678 1.00 22.10 188 ASN A N 1
ATOM 1391 C CA . ASN A 1 188 ? 60.258 35.028 45.814 1.00 22.88 188 ASN A CA 1
ATOM 1392 C C . ASN A 1 188 ? 59.073 34.153 45.478 1.00 21.97 188 ASN A C 1
ATOM 1393 O O . ASN A 1 188 ? 58.105 34.601 44.824 1.00 21.98 188 ASN A O 1
ATOM 1398 N N . TRP A 1 189 ? 59.145 32.892 45.890 1.00 21.17 189 TRP A N 1
ATOM 1399 C CA . TRP A 1 189 ? 58.091 31.965 45.548 1.00 20.58 189 TRP A CA 1
ATOM 1400 C C . TRP A 1 189 ? 56.760 32.459 46.044 1.00 20.10 189 TRP A C 1
ATOM 1401 O O . TRP A 1 189 ? 56.655 32.813 47.234 1.00 21.55 189 TRP A O 1
ATOM 1412 N N . THR A 1 190 ? 55.741 32.434 45.164 1.00 19.33 190 THR A N 1
ATOM 1413 C CA . THR A 1 190 ? 54.393 32.979 45.431 1.00 20.39 190 THR A CA 1
ATOM 1414 C C . THR A 1 190 ? 53.355 31.946 45.091 1.00 19.55 190 THR A C 1
ATOM 1415 O O . THR A 1 190 ? 53.361 31.443 43.949 1.00 20.50 190 THR A O 1
ATOM 1419 N N . GLU A 1 191 ? 52.440 31.627 46.007 1.00 19.50 191 GLU A N 1
ATOM 1420 C CA . GLU A 1 191 ? 51.392 30.661 45.756 1.00 19.69 191 GLU A CA 1
ATOM 1421 C C . GLU A 1 191 ? 50.375 31.226 44.790 1.00 19.44 191 GLU A C 1
ATOM 1422 O O . GLU A 1 191 ? 49.956 32.367 44.959 1.00 20.36 191 GLU A O 1
ATOM 1428 N N . THR A 1 192 ? 49.937 30.420 43.824 1.00 18.57 192 THR A N 1
ATOM 1429 C CA . THR A 1 192 ? 48.931 30.825 42.848 1.00 18.81 192 THR A CA 1
ATOM 1430 C C . THR A 1 192 ? 47.722 29.918 42.811 1.00 19.51 192 THR A C 1
ATOM 1431 O O . THR A 1 192 ? 46.750 30.191 42.102 1.00 20.40 192 THR A O 1
ATOM 1435 N N . GLY A 1 193 ? 47.794 28.807 43.533 1.00 19.31 193 GLY A N 1
ATOM 1436 C CA . GLY A 1 193 ? 46.752 27.825 43.598 1.00 18.93 193 GLY A CA 1
ATOM 1437 C C . GLY A 1 193 ? 47.162 26.778 44.612 1.00 20.05 193 GLY A C 1
ATOM 1438 O O . GLY A 1 193 ? 48.260 26.855 45.117 1.00 21.93 193 GLY A O 1
ATOM 1439 N N . SER A 1 194 ? 46.308 25.785 44.865 1.00 22.58 194 SER A N 1
ATOM 1440 C CA . SER A 1 194 ? 46.623 24.784 45.856 1.00 23.70 194 SER A CA 1
ATOM 1441 C C . SER A 1 194 ? 47.881 23.975 45.521 1.00 23.40 194 SER A C 1
ATOM 1442 O O . SER A 1 194 ? 48.517 23.494 46.438 1.00 22.81 194 SER A O 1
ATOM 1445 N N . ASN A 1 195 ? 48.187 23.787 44.221 1.00 23.31 195 ASN A N 1
ATOM 1446 C CA . ASN A 1 195 ? 49.321 22.969 43.830 1.00 24.87 195 ASN A CA 1
ATOM 1447 C C . ASN A 1 195 ? 50.401 23.725 43.074 1.00 24.04 195 ASN A C 1
ATOM 1448 O O . ASN A 1 195 ? 51.428 23.126 42.702 1.00 24.19 195 ASN A O 1
ATOM 1453 N N . THR A 1 196 ? 50.175 25.010 42.844 1.00 22.10 196 THR A N 1
ATOM 1454 C CA . THR A 1 196 ? 51.042 25.809 42.028 1.00 20.62 196 THR A CA 1
ATOM 1455 C C . THR A 1 196 ? 51.530 27.104 42.649 1.00 17.78 196 THR A C 1
ATOM 1456 O O . THR A 1 196 ? 50.893 27.668 43.575 1.00 18.72 196 THR A O 1
ATOM 1460 N N . GLY A 1 197 ? 52.624 27.618 42.100 1.00 15.67 197 GLY A N 1
ATOM 1461 C CA . GLY A 1 197 ? 53.250 28.857 42.459 1.00 16.07 197 GLY A CA 1
ATOM 1462 C C . GLY A 1 197 ? 54.122 29.402 41.345 1.00 15.09 197 GLY A C 1
ATOM 1463 O O . GLY A 1 197 ? 54.294 28.739 40.293 1.00 17.24 197 GLY A O 1
ATOM 1464 N N . THR A 1 198 ? 54.711 30.549 41.538 1.00 15.22 198 THR A N 1
ATOM 1465 C CA . THR A 1 198 ? 55.670 31.133 40.642 1.00 16.03 198 THR A CA 1
ATOM 1466 C C . THR A 1 198 ? 56.905 31.618 41.365 1.00 15.21 198 THR A C 1
ATOM 1467 O O . THR A 1 198 ? 56.801 32.078 42.538 1.00 16.95 198 THR A O 1
ATOM 1471 N N . GLY A 1 199 ? 58.036 31.580 40.694 1.00 15.74 199 GLY A N 1
ATOM 1472 C CA . GLY A 1 199 ? 59.293 32.074 41.192 1.00 16.16 199 GLY A CA 1
ATOM 1473 C C . GLY A 1 199 ? 59.787 33.259 40.426 1.00 15.87 199 GLY A C 1
ATOM 1474 O O . GLY A 1 199 ? 59.069 33.751 39.555 1.00 17.63 199 GLY A O 1
ATOM 1475 N N . SER A 1 200 ? 61.010 33.691 40.688 1.00 16.96 200 SER A N 1
ATOM 1476 C CA . SER A 1 200 ? 61.504 34.938 40.180 1.00 17.70 200 SER A CA 1
ATOM 1477 C C . SER A 1 200 ? 61.974 34.829 38.739 1.00 18.28 200 SER A C 1
ATOM 1478 O O . SER A 1 200 ? 62.169 35.813 38.085 1.00 18.32 200 SER A O 1
ATOM 1481 N N . TYR A 1 201 ? 62.110 33.596 38.234 1.00 15.93 201 TYR A N 1
ATOM 1482 C CA . TYR A 1 201 ? 62.522 33.377 36.868 1.00 16.13 201 TYR A CA 1
ATOM 1483 C C . TYR A 1 201 ? 61.433 32.746 36.031 1.00 15.32 201 TYR A C 1
ATOM 1484 O O . TYR A 1 201 ? 60.568 32.051 36.554 1.00 14.57 201 TYR A O 1
ATOM 1493 N N . GLY A 1 202 ? 61.443 33.096 34.741 1.00 14.01 202 GLY A N 1
ATOM 1494 C CA . GLY A 1 202 ? 60.652 32.335 33.766 1.00 14.42 202 GLY A CA 1
ATOM 1495 C C . GLY A 1 202 ? 61.529 31.660 32.747 1.00 13.79 202 GLY A C 1
ATOM 1496 O O . GLY A 1 202 ? 62.721 31.844 32.716 1.00 15.72 202 GLY A O 1
ATOM 1497 N N . THR A 1 203 ? 60.894 30.844 31.874 1.00 13.95 203 THR A N 1
ATOM 1498 C CA . THR A 1 203 ? 61.644 30.082 30.900 1.00 13.45 203 THR A CA 1
ATOM 1499 C C . THR A 1 203 ? 60.972 30.236 29.534 1.00 13.75 203 THR A C 1
ATOM 1500 O O . THR A 1 203 ? 59.855 29.750 29.321 1.00 14.21 203 THR A O 1
ATOM 1504 N N . CYS A 1 204 ? 61.702 30.857 28.624 1.00 13.87 204 CYS A N 1
ATOM 1505 C CA . CYS A 1 204 ? 61.198 31.330 27.354 1.00 15.07 204 CYS A CA 1
ATOM 1506 C C . CYS A 1 204 ? 61.752 30.561 26.206 1.00 14.20 204 CYS A C 1
ATOM 1507 O O . CYS A 1 204 ? 62.914 30.230 26.188 1.00 15.19 204 CYS A O 1
ATOM 1510 N N . CYS A 1 205 ? 60.911 30.333 25.182 1.00 15.05 205 CYS A N 1
ATOM 1511 C CA . CYS A 1 205 ? 61.429 29.867 23.893 1.00 14.94 205 CYS A CA 1
ATOM 1512 C C . CYS A 1 205 ? 60.277 29.931 22.890 1.00 14.51 205 CYS A C 1
ATOM 1513 O O . CYS A 1 205 ? 59.114 29.985 23.216 1.00 15.02 205 CYS A O 1
ATOM 1516 N N . SER A 1 206 ? 60.674 29.918 21.631 1.00 14.85 206 SER A N 1
ATOM 1517 C CA . SER A 1 206 ? 59.734 29.879 20.551 1.00 13.72 206 SER A CA 1
ATOM 1518 C C . SER A 1 206 ? 58.856 28.615 20.643 1.00 13.67 206 SER A C 1
ATOM 1519 O O . SER A 1 206 ? 59.314 27.561 21.074 1.00 12.85 206 SER A O 1
ATOM 1522 N N . GLU A 1 207 ? 57.626 28.743 20.183 1.00 13.20 207 GLU A N 1
ATOM 1523 C CA . GLU A 1 207 ? 56.595 27.688 20.288 1.00 12.09 207 GLU A CA 1
ATOM 1524 C C . GLU A 1 207 ? 55.713 27.663 19.045 1.00 11.55 207 GLU A C 1
ATOM 1525 O O . GLU A 1 207 ? 55.308 28.725 18.542 1.00 12.99 207 GLU A O 1
ATOM 1531 N N . MET A 1 208 ? 55.416 26.469 18.541 1.00 10.40 208 MET A N 1
ATOM 1532 C CA . MET A 1 208 ? 54.475 26.344 17.441 1.00 10.67 208 MET A CA 1
ATOM 1533 C C . MET A 1 208 ? 53.315 25.507 17.968 1.00 10.15 208 MET A C 1
ATOM 1534 O O . MET A 1 208 ? 53.472 24.302 18.201 1.00 10.23 208 MET A O 1
ATOM 1539 N N . ASP A 1 209 ? 52.180 26.135 18.177 1.00 10.81 209 ASP A N 1
ATOM 1540 C CA . ASP A 1 209 ? 50.990 25.455 18.698 1.00 9.63 209 ASP A CA 1
ATOM 1541 C C . ASP A 1 209 ? 50.246 24.815 17.538 1.00 9.86 209 ASP A C 1
ATOM 1542 O O . ASP A 1 209 ? 49.424 25.455 16.875 1.00 11.10 209 ASP A O 1
ATOM 1547 N N . ILE A 1 210 ? 50.590 23.551 17.219 1.00 9.26 210 ILE A N 1
ATOM 1548 C CA . ILE A 1 210 ? 49.949 22.868 16.158 1.00 8.08 210 ILE A CA 1
ATOM 1549 C C . ILE A 1 210 ? 48.456 22.712 16.449 1.00 9.43 210 ILE A C 1
ATOM 1550 O O . ILE A 1 210 ? 47.593 22.735 15.554 1.00 10.39 210 ILE A O 1
ATOM 1555 N N . TRP A 1 211 ? 48.134 22.517 17.713 1.00 9.60 211 TRP A N 1
ATOM 1556 C CA . TRP A 1 211 ? 46.768 22.208 18.078 1.00 10.18 211 TRP A CA 1
ATOM 1557 C C . TRP A 1 211 ? 46.495 22.566 19.515 1.00 10.87 211 TRP A C 1
ATOM 1558 O O . TRP A 1 211 ? 47.082 22.042 20.428 1.00 10.11 211 TRP A O 1
ATOM 1569 N N . GLU A 1 212 ? 45.574 23.507 19.700 1.00 11.43 212 GLU A N 1
ATOM 1570 C CA . GLU A 1 212 ? 44.967 23.851 21.012 1.00 13.59 212 GLU A CA 1
ATOM 1571 C C . GLU A 1 212 ? 43.511 23.812 20.774 1.00 13.19 212 GLU A C 1
ATOM 1572 O O . GLU A 1 212 ? 43.030 24.501 19.895 1.00 13.03 212 GLU A O 1
ATOM 1578 N N . ALA A 1 213 ? 42.833 22.924 21.437 1.00 11.86 213 ALA A N 1
ATOM 1579 C CA . ALA A 1 213 ? 41.454 22.711 21.112 1.00 13.29 213 ALA A CA 1
ATOM 1580 C C . ALA A 1 213 ? 40.678 21.944 22.143 1.00 12.57 213 ALA A C 1
ATOM 1581 O O . ALA A 1 213 ? 41.198 21.166 22.975 1.00 13.87 213 ALA A O 1
ATOM 1583 N N . ASN A 1 214 ? 39.356 22.160 22.092 1.00 13.97 214 ASN A N 1
ATOM 1584 C CA . ASN A 1 214 ? 38.404 21.278 22.701 1.00 15.82 214 ASN A CA 1
ATOM 1585 C C . ASN A 1 214 ? 37.277 21.104 21.684 1.00 17.54 214 ASN A C 1
ATOM 1586 O O . ASN A 1 214 ? 37.394 21.552 20.556 1.00 16.21 214 ASN A O 1
ATOM 1591 N N . ASN A 1 215 ? 36.270 20.358 21.992 1.00 17.43 215 ASN A N 1
ATOM 1592 C CA . ASN A 1 215 ? 35.217 20.223 21.021 1.00 16.65 215 ASN A CA 1
ATO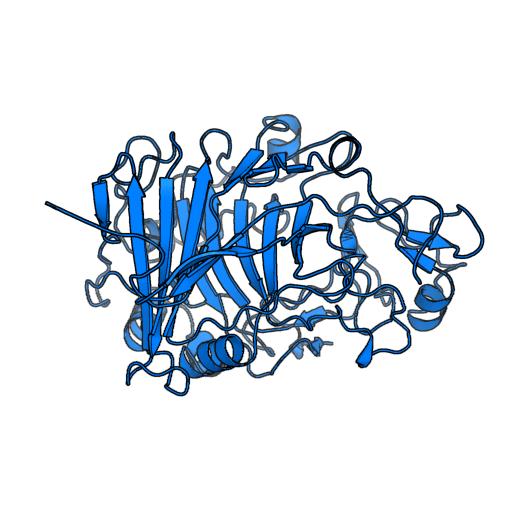M 1593 C C . ASN A 1 215 ? 34.340 21.448 20.707 1.00 14.88 215 ASN A C 1
ATOM 1594 O O . ASN A 1 215 ? 33.613 21.322 19.723 1.00 17.19 215 ASN A O 1
ATOM 1599 N N . ASP A 1 216 ? 34.687 22.603 21.245 1.00 16.19 216 ASP A N 1
ATOM 1600 C CA . ASP A 1 216 ? 34.080 23.84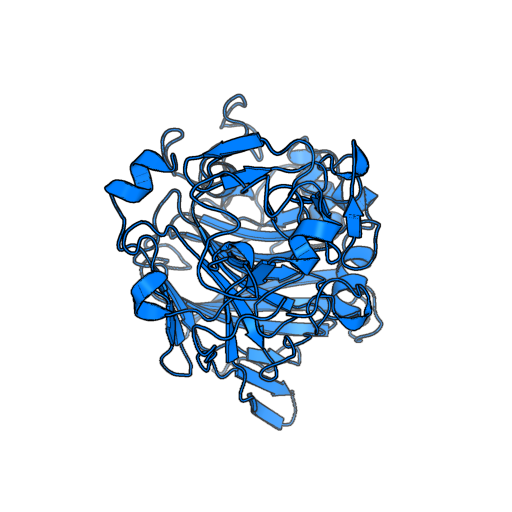7 20.784 1.00 17.05 216 ASP A CA 1
ATOM 1601 C C . ASP A 1 216 ? 34.922 24.736 19.861 1.00 17.11 216 ASP A C 1
ATOM 1602 O O . ASP A 1 216 ? 34.366 25.472 19.051 1.00 17.96 216 ASP A O 1
ATOM 1607 N N . ALA A 1 217 ? 36.250 24.598 19.880 1.00 16.45 217 ALA A N 1
ATOM 1608 C CA . ALA A 1 217 ? 37.056 25.568 19.209 1.00 15.71 217 ALA A CA 1
ATOM 1609 C C . ALA A 1 217 ? 38.412 24.903 19.148 1.00 14.78 217 ALA A C 1
ATOM 1610 O O . ALA A 1 217 ? 38.783 24.122 20.034 1.00 16.83 217 ALA A O 1
ATOM 1612 N N . ALA A 1 218 ? 39.110 25.369 18.155 1.00 14.68 218 ALA A N 1
ATOM 1613 C CA . ALA A 1 218 ? 40.471 24.976 17.872 1.00 13.64 218 ALA A CA 1
ATOM 1614 C C . ALA A 1 218 ? 41.264 26.103 17.359 1.00 14.84 218 ALA A C 1
ATOM 1615 O O . ALA A 1 218 ? 40.707 27.007 16.658 1.00 14.95 218 ALA A O 1
ATOM 1617 N N . ALA A 1 219 ? 42.555 26.108 17.609 1.00 13.85 219 ALA A N 1
ATOM 1618 C CA . ALA A 1 219 ? 43.395 27.135 17.100 1.00 13.25 219 ALA A CA 1
ATOM 1619 C C . ALA A 1 219 ? 44.783 26.545 16.791 1.00 11.93 219 ALA A C 1
ATOM 1620 O O . ALA A 1 219 ? 45.216 25.625 17.501 1.00 12.99 219 ALA A O 1
ATOM 1622 N N . PHE A 1 220 ? 45.402 26.993 15.733 1.00 11.67 220 PHE A N 1
ATOM 1623 C CA . PHE A 1 220 ? 46.812 26.709 15.436 1.00 11.32 220 PHE A CA 1
ATOM 1624 C C . PHE A 1 220 ? 47.570 28.015 15.340 1.00 12.02 220 PHE A C 1
ATOM 1625 O O . PHE A 1 220 ? 47.093 28.979 14.706 1.00 13.40 220 PHE A O 1
ATOM 1633 N N . THR A 1 221 ? 48.719 28.093 16.013 1.00 11.65 221 THR A N 1
ATOM 1634 C CA . THR A 1 221 ? 49.403 29.368 16.290 1.00 12.91 221 THR A CA 1
ATOM 1635 C C . THR A 1 221 ? 50.891 29.327 16.428 1.00 13.63 221 THR A C 1
ATOM 1636 O O . THR A 1 221 ? 51.346 28.823 17.449 1.00 13.58 221 THR A O 1
ATOM 1640 N N . PRO A 1 222 ? 51.669 29.917 15.498 1.00 12.82 222 PRO A N 1
ATOM 1641 C CA . PRO A 1 222 ? 53.086 30.163 15.735 1.00 14.34 222 PRO A CA 1
ATOM 1642 C C . PRO A 1 222 ? 53.329 31.314 16.714 1.00 14.54 222 PRO A C 1
ATOM 1643 O O . PRO A 1 222 ? 52.630 32.300 16.673 1.00 16.30 222 PRO A O 1
ATOM 1647 N N . HIS A 1 223 ? 54.337 31.126 17.572 1.00 14.71 223 HIS A N 1
ATOM 1648 C CA . HIS A 1 223 ? 54.787 32.167 18.529 1.00 13.97 223 HIS A CA 1
ATOM 1649 C C . HIS A 1 223 ? 56.299 32.272 18.496 1.00 15.64 223 HIS A C 1
ATOM 1650 O O . HIS A 1 223 ? 56.962 31.533 19.201 1.00 15.48 223 HIS A O 1
ATOM 1657 N N . PRO A 1 224 ? 56.866 33.208 17.758 1.00 15.87 224 PRO A N 1
ATOM 1658 C CA . PRO A 1 224 ? 58.318 33.375 17.740 1.00 17.07 224 PRO A CA 1
ATOM 1659 C C . PRO A 1 224 ? 58.859 34.130 18.946 1.00 16.94 224 PRO A C 1
ATOM 1660 O O . PRO A 1 224 ? 58.125 34.927 19.475 1.00 18.43 224 PRO A O 1
ATOM 1664 N N . CYS A 1 225 ? 60.084 33.849 19.314 1.00 18.29 225 CYS A N 1
ATOM 1665 C CA . CYS A 1 225 ? 60.776 34.681 20.307 1.00 19.26 225 CYS A CA 1
ATOM 1666 C C . CYS A 1 225 ? 62.051 35.160 19.621 1.00 20.91 225 CYS A C 1
ATOM 1667 O O . CYS A 1 225 ? 62.611 34.509 18.743 1.00 21.58 225 CYS A O 1
ATOM 1670 N N . THR A 1 226 ? 62.544 36.330 20.056 1.00 23.31 226 THR A N 1
ATOM 1671 C CA . THR A 1 226 ? 63.750 36.902 19.470 1.00 24.71 226 THR A CA 1
ATOM 1672 C C . THR A 1 226 ? 64.969 36.111 19.824 1.00 25.53 226 THR A C 1
ATOM 1673 O O . THR A 1 226 ? 65.989 36.144 19.111 1.00 26.99 226 THR A O 1
ATOM 1677 N N . THR A 1 227 ? 64.846 35.356 20.904 1.00 27.36 227 THR A N 1
ATOM 1678 C CA . THR A 1 227 ? 65.918 34.523 21.359 1.00 29.13 227 THR A CA 1
ATOM 1679 C C . THR A 1 227 ? 65.877 33.174 20.676 1.00 28.33 227 THR A C 1
ATOM 1680 O O . THR A 1 227 ? 64.964 32.876 19.944 1.00 26.90 227 THR A O 1
ATOM 1684 N N . THR A 1 228 ? 66.918 32.387 20.845 1.00 28.13 228 THR A N 1
ATOM 1685 C CA . THR A 1 228 ? 66.985 31.096 20.171 1.00 28.78 228 THR A CA 1
ATOM 1686 C C . THR A 1 228 ? 67.223 30.040 21.234 1.00 27.65 228 THR A C 1
ATOM 1687 O O . THR A 1 228 ? 68.213 30.045 21.925 1.00 29.90 228 THR A O 1
ATOM 1691 N N . GLY A 1 229 ? 66.233 29.201 21.419 1.00 23.94 229 GLY A N 1
ATOM 1692 C CA . GLY A 1 229 ? 66.357 28.122 22.360 1.00 22.24 229 GLY A CA 1
ATOM 1693 C C . GLY A 1 229 ? 65.916 28.584 23.725 1.00 20.28 229 GLY A C 1
ATOM 1694 O O . GLY A 1 229 ? 65.519 29.735 23.984 1.00 21.45 229 GLY A O 1
ATOM 1695 N N . GLN A 1 230 ? 66.058 27.672 24.655 1.00 16.93 230 GLN A N 1
ATOM 1696 C CA . GLN A 1 230 ? 65.480 27.841 25.995 1.00 17.61 230 GLN A CA 1
ATOM 1697 C C . GLN A 1 230 ? 66.317 28.868 26.756 1.00 18.15 230 GLN A C 1
ATOM 1698 O O . GLN A 1 230 ? 67.516 28.674 26.932 1.00 19.54 230 GLN A O 1
ATOM 1704 N N . THR A 1 231 ? 65.620 29.899 27.222 1.00 18.26 231 THR A N 1
ATOM 1705 C CA . THR A 1 231 ? 66.232 31.062 27.826 1.00 18.90 231 THR A CA 1
ATOM 1706 C C . THR A 1 231 ? 65.557 31.417 29.095 1.00 18.48 231 THR A C 1
ATOM 1707 O O . THR A 1 231 ? 64.351 31.549 29.143 1.00 18.32 231 THR A O 1
ATOM 1711 N N . ARG A 1 232 ? 66.341 31.494 30.167 1.00 17.59 232 ARG A N 1
ATOM 1712 C CA . ARG A 1 232 ? 65.796 31.888 31.437 1.00 17.62 232 ARG A CA 1
ATOM 1713 C C . ARG A 1 232 ? 65.656 33.393 31.410 1.00 19.19 232 ARG A C 1
ATOM 1714 O O . ARG A 1 232 ? 66.567 34.051 30.892 1.00 20.68 232 ARG A O 1
ATOM 1722 N N . CYS A 1 233 ? 64.547 33.894 31.931 1.00 17.82 233 CYS A N 1
ATOM 1723 C CA . CYS A 1 233 ? 64.296 35.351 31.971 1.00 19.13 233 CYS A CA 1
ATOM 1724 C C . CYS A 1 233 ? 64.038 35.865 33.412 1.00 19.76 233 CYS A C 1
ATOM 1725 O O . CYS A 1 233 ? 63.552 35.125 34.277 1.00 17.96 233 CYS A O 1
ATOM 1728 N N . SER A 1 234 ? 64.303 37.145 33.614 1.00 21.34 234 SER A N 1
ATOM 1729 C CA . SER A 1 234 ? 63.986 37.844 34.834 1.00 22.80 234 SER A CA 1
ATOM 1730 C C . SER A 1 234 ? 63.403 39.176 34.391 1.00 23.69 234 SER A C 1
ATOM 1731 O O . SER A 1 234 ? 63.728 39.660 33.293 1.00 23.76 234 SER A O 1
ATOM 1734 N N . GLY A 1 235 ? 62.502 39.694 35.217 1.00 23.45 235 GLY A N 1
ATOM 1735 C CA . GLY A 1 235 ? 62.005 41.049 34.987 1.00 25.15 235 GLY A CA 1
ATOM 1736 C C . GLY A 1 235 ? 61.096 41.203 33.783 1.00 27.05 235 GLY A C 1
ATOM 1737 O O . GLY A 1 235 ? 60.276 40.313 33.456 1.00 27.67 235 GLY A O 1
ATOM 1738 N N . ASP A 1 236 ? 61.201 42.354 33.114 1.00 28.24 236 ASP A N 1
ATOM 1739 C CA . ASP A 1 236 ? 60.280 42.583 32.013 1.00 28.21 236 ASP A CA 1
ATOM 1740 C C . ASP A 1 236 ? 60.657 41.775 30.754 1.00 27.06 236 ASP A C 1
ATOM 1741 O O . ASP A 1 236 ? 59.830 41.674 29.859 1.00 25.67 236 ASP A O 1
ATOM 1746 N N . ASP A 1 237 ? 61.817 41.108 30.724 1.00 25.02 237 ASP A N 1
ATOM 1747 C CA . ASP A 1 237 ? 62.137 40.154 29.640 1.00 24.57 237 ASP A CA 1
ATOM 1748 C C . ASP A 1 237 ? 61.119 39.007 29.627 1.00 23.37 237 ASP A C 1
ATOM 1749 O O . ASP A 1 237 ? 60.884 38.389 28.566 1.00 22.67 237 ASP A O 1
ATOM 1754 N N . CYS A 1 238 ? 60.572 38.701 30.806 1.00 21.27 238 CYS A N 1
ATOM 1755 C CA . CYS A 1 238 ? 59.559 37.689 30.957 1.00 20.01 238 CYS A CA 1
ATOM 1756 C C . CYS A 1 238 ? 58.238 38.209 30.531 1.00 20.56 238 CYS A C 1
ATOM 1757 O O . CYS A 1 238 ? 57.341 37.427 30.290 1.00 21.18 238 CYS A O 1
ATOM 1760 N N . ALA A 1 239 ? 58.096 39.548 30.470 1.00 19.12 239 ALA A N 1
ATOM 1761 C CA . ALA A 1 239 ? 56.828 40.171 30.162 1.00 21.12 239 ALA A CA 1
ATOM 1762 C C . ALA A 1 239 ? 56.309 39.701 28.814 1.00 20.20 239 ALA A C 1
ATOM 1763 O O . ALA A 1 239 ? 57.041 39.687 27.842 1.00 20.76 239 ALA A O 1
ATOM 1765 N N . ARG A 1 240 ? 55.098 39.227 28.804 1.00 20.78 240 ARG A N 1
ATOM 1766 C CA . ARG A 1 240 ? 54.590 38.703 27.549 1.00 22.23 240 ARG A CA 1
ATOM 1767 C C . ARG A 1 240 ? 54.556 39.826 26.528 1.00 20.37 240 ARG A C 1
ATOM 1768 O O . ARG A 1 240 ? 54.349 41.020 26.869 1.00 19.76 240 ARG A O 1
ATOM 1776 N N . ASN A 1 241 ? 54.776 39.437 25.315 1.00 20.64 241 ASN A N 1
ATOM 1777 C CA . ASN A 1 241 ? 54.720 40.317 24.169 1.00 21.50 241 ASN A CA 1
ATOM 1778 C C . ASN A 1 241 ? 55.788 41.364 24.068 1.00 21.19 241 ASN A C 1
ATOM 1779 O O . ASN A 1 241 ? 56.529 41.463 23.077 1.00 21.04 241 ASN A O 1
ATOM 1784 N N . THR A 1 242 ? 55.949 42.106 25.173 1.00 22.47 242 THR A N 1
ATOM 1785 C CA . THR A 1 242 ? 56.900 43.221 25.210 1.00 23.20 242 THR A CA 1
ATOM 1786 C C . THR A 1 242 ? 58.288 42.761 25.508 1.00 23.06 242 THR A C 1
ATOM 1787 O O . THR A 1 242 ? 59.263 43.427 25.214 1.00 25.82 242 THR A O 1
ATOM 1791 N N . GLY A 1 243 ? 58.390 41.520 26.048 1.00 23.02 243 GLY A N 1
ATOM 1792 C CA . GLY A 1 243 ? 59.684 40.883 26.335 1.00 23.30 243 GLY A CA 1
ATOM 1793 C C . GLY A 1 243 ? 60.310 40.046 25.221 1.00 23.17 243 GLY A C 1
ATOM 1794 O O . GLY A 1 243 ? 60.258 40.389 24.053 1.00 23.67 243 GLY A O 1
ATOM 1795 N N . LEU A 1 244 ? 60.896 38.910 25.563 1.00 22.01 244 LEU A N 1
ATOM 1796 C CA . LEU A 1 244 ? 61.574 38.127 24.566 1.00 21.03 244 LEU A CA 1
ATOM 1797 C C . LEU A 1 244 ? 60.637 37.464 23.515 1.00 20.44 244 LEU A C 1
ATOM 1798 O O . LEU A 1 244 ? 61.067 37.174 22.424 1.00 19.62 244 LEU A O 1
ATOM 1803 N N . CYS A 1 245 ? 59.379 37.306 23.876 1.00 17.20 245 CYS A N 1
ATOM 1804 C CA . CYS A 1 245 ? 58.509 36.384 23.115 1.00 19.09 245 CYS A CA 1
ATOM 1805 C C . CYS A 1 245 ? 57.213 36.983 22.731 1.00 19.41 245 CYS A C 1
ATOM 1806 O O . CYS A 1 245 ? 56.636 37.833 23.467 1.00 19.89 245 CYS A O 1
ATOM 1809 N N . ASP A 1 246 ? 56.734 36.549 21.565 1.00 18.85 246 ASP A N 1
ATOM 1810 C CA . ASP A 1 246 ? 55.360 36.835 21.192 1.00 18.03 246 ASP A CA 1
ATOM 1811 C C . ASP A 1 246 ? 54.375 35.910 21.888 1.00 18.37 246 ASP A C 1
ATOM 1812 O O . ASP A 1 246 ? 54.192 34.754 21.483 1.00 17.80 246 ASP A O 1
ATOM 1817 N N . GLY A 1 247 ? 53.814 36.370 22.989 1.00 17.77 247 GLY A N 1
ATOM 1818 C CA . GLY A 1 247 ? 52.884 35.593 23.764 1.00 16.81 247 GLY A CA 1
ATOM 1819 C C . GLY A 1 247 ? 51.513 35.340 23.190 1.00 17.68 247 GLY A C 1
ATOM 1820 O O . GLY A 1 247 ? 50.823 34.382 23.450 1.00 17.54 247 GLY A O 1
ATOM 1821 N N . ASP A 1 248 ? 51.112 36.274 22.334 1.00 16.95 248 ASP A N 1
ATOM 1822 C CA . ASP A 1 248 ? 49.842 36.198 21.714 1.00 16.45 248 ASP A CA 1
ATOM 1823 C C . ASP A 1 248 ? 49.854 35.229 20.508 1.00 14.98 248 ASP A C 1
ATOM 1824 O O . ASP A 1 248 ? 48.908 34.532 20.358 1.00 17.07 248 ASP A O 1
ATOM 1829 N N . GLY A 1 249 ? 50.909 35.293 19.722 1.00 13.93 249 GLY A N 1
ATOM 1830 C CA . GLY A 1 249 ? 51.011 34.445 18.559 1.00 14.90 249 GLY A CA 1
ATOM 1831 C C . GLY A 1 249 ? 50.116 34.883 17.403 1.00 15.82 249 GLY A C 1
ATOM 1832 O O . GLY A 1 249 ? 49.147 35.690 17.588 1.00 17.46 249 GLY A O 1
ATOM 1833 N N . CYS A 1 250 ? 50.442 34.424 16.197 1.00 16.52 250 CYS A N 1
ATOM 1834 C CA . CYS A 1 250 ? 49.595 34.681 15.024 1.00 17.30 250 CYS A CA 1
ATOM 1835 C C . CYS A 1 250 ? 48.698 33.423 14.909 1.00 16.28 250 CYS A C 1
ATOM 1836 O O . CYS A 1 250 ? 49.153 32.354 14.421 1.00 17.11 250 CYS A O 1
ATOM 1839 N N . ASP A 1 251 ? 47.457 33.500 15.355 1.00 14.25 251 ASP A N 1
ATOM 1840 C CA . ASP A 1 251 ? 46.548 32.382 15.489 1.00 14.55 251 ASP A CA 1
ATOM 1841 C C . ASP A 1 251 ? 45.598 32.271 14.324 1.00 15.15 251 ASP A C 1
ATOM 1842 O O . ASP A 1 251 ? 45.187 33.296 13.740 1.00 16.66 251 ASP A O 1
ATOM 1847 N N . PHE A 1 252 ? 45.171 31.038 14.024 1.00 14.56 252 PHE A N 1
ATOM 1848 C CA . PHE A 1 252 ? 44.140 30.764 13.088 1.00 14.54 252 PHE A CA 1
ATOM 1849 C C . PHE A 1 252 ? 43.170 29.837 13.797 1.00 14.65 252 PHE A C 1
ATOM 1850 O O . PHE A 1 252 ? 43.377 28.593 13.946 1.00 14.66 252 PHE A O 1
ATOM 1858 N N . ASN A 1 253 ? 42.094 30.446 14.261 1.00 14.64 253 ASN A N 1
ATOM 1859 C CA . ASN A 1 253 ? 40.995 29.774 14.835 1.00 14.47 253 ASN A CA 1
ATOM 1860 C C . ASN A 1 253 ? 39.877 30.073 13.858 1.00 15.86 253 ASN A C 1
ATOM 1861 O O . ASN A 1 253 ? 39.528 31.267 13.682 1.00 16.42 253 ASN A O 1
ATOM 1866 N N . SER A 1 254 ? 39.266 29.029 13.300 1.00 14.82 254 SER A N 1
ATOM 1867 C CA . SER A 1 254 ? 38.257 29.198 12.223 1.00 16.27 254 SER A CA 1
ATOM 1868 C C . SER A 1 254 ? 37.184 30.152 12.658 1.00 16.33 254 SER A C 1
ATOM 1869 O O . SER A 1 254 ? 36.827 31.043 11.845 1.00 16.61 254 SER A O 1
ATOM 1872 N N . PHE A 1 255 ? 36.743 30.049 13.899 1.00 15.82 255 PHE A N 1
ATOM 1873 C CA . PHE A 1 255 ? 35.634 30.883 14.464 1.00 17.90 255 PHE A CA 1
ATOM 1874 C C . PHE A 1 255 ? 36.108 32.288 14.640 1.00 18.63 255 PHE A C 1
ATOM 1875 O O . PHE A 1 255 ? 35.390 33.237 14.222 1.00 18.19 255 PHE A O 1
ATOM 1883 N N . ARG A 1 256 ? 37.260 32.542 15.205 1.00 18.73 256 ARG A N 1
ATOM 1884 C CA . ARG A 1 256 ? 37.817 33.882 15.348 1.00 19.24 256 ARG A CA 1
ATOM 1885 C C . ARG A 1 256 ? 38.036 34.569 14.019 1.00 18.28 256 ARG A C 1
ATOM 1886 O O . ARG A 1 256 ? 37.857 35.818 13.868 1.00 17.03 256 ARG A O 1
ATOM 1894 N N . MET A 1 257 ? 38.388 33.778 13.016 1.00 16.62 257 MET A N 1
ATOM 1895 C CA . MET A 1 257 ? 38.539 34.250 11.653 1.00 16.28 257 MET A CA 1
ATOM 1896 C C . MET A 1 257 ? 37.185 34.354 10.880 1.00 17.90 257 MET A C 1
ATOM 1897 O O . MET A 1 257 ? 37.159 34.549 9.657 1.00 18.75 257 MET A O 1
ATOM 1902 N N . GLY A 1 258 ? 36.047 34.276 11.569 1.00 19.45 258 GLY A N 1
ATOM 1903 C CA . GLY A 1 258 ? 34.762 34.675 10.955 1.00 19.63 258 GLY A CA 1
ATOM 1904 C C . GLY A 1 258 ? 33.950 33.570 10.341 1.00 17.57 258 GLY A C 1
ATOM 1905 O O . GLY A 1 258 ? 33.062 33.823 9.515 1.00 20.54 258 GLY A O 1
ATOM 1906 N N . ASP A 1 259 ? 34.354 32.321 10.595 1.00 19.93 259 ASP A N 1
ATOM 1907 C CA . ASP A 1 259 ? 33.605 31.174 10.111 1.00 17.25 259 ASP A CA 1
ATOM 1908 C C . ASP A 1 259 ? 33.125 30.393 11.317 1.00 19.77 259 ASP A C 1
ATOM 1909 O O . ASP A 1 259 ? 33.849 29.518 11.842 1.00 21.28 259 ASP A O 1
ATOM 1914 N N . LYS A 1 260 ? 31.899 30.653 11.751 1.00 21.32 260 LYS A N 1
ATOM 1915 C CA . LYS A 1 260 ? 31.346 30.054 12.948 1.00 22.34 260 LYS A CA 1
ATOM 1916 C C . LYS A 1 260 ? 30.781 28.649 12.787 1.00 19.87 260 LYS A C 1
ATOM 1917 O O . LYS A 1 260 ? 30.389 28.052 13.792 1.00 21.57 260 LYS A O 1
ATOM 1923 N N . THR A 1 261 ? 30.769 28.063 11.593 1.00 20.11 261 THR A N 1
ATOM 1924 C CA . THR A 1 261 ? 30.153 26.742 11.385 1.00 18.94 261 THR A CA 1
ATOM 1925 C C . THR A 1 261 ? 31.086 25.624 10.798 1.00 20.42 261 THR A C 1
ATOM 1926 O O . THR A 1 261 ? 30.600 24.565 10.365 1.00 19.46 261 THR A O 1
ATOM 1930 N N . PHE A 1 262 ? 32.390 25.875 10.754 1.00 19.20 262 PHE A N 1
ATOM 1931 C CA . PHE A 1 262 ? 33.342 24.917 10.188 1.00 18.25 262 PHE A CA 1
ATOM 1932 C C . PHE A 1 262 ? 33.654 23.791 11.192 1.00 18.22 262 PHE A C 1
ATOM 1933 O O . PHE A 1 262 ? 33.562 22.615 10.860 1.00 18.73 262 PHE A O 1
ATOM 1941 N N . LEU A 1 263 ? 33.950 24.170 12.420 1.00 16.64 263 LEU A N 1
ATOM 1942 C CA . LEU A 1 263 ? 34.542 23.215 13.375 1.00 17.19 263 LEU A CA 1
ATOM 1943 C C . LEU A 1 263 ? 33.745 23.291 14.689 1.00 18.01 263 LEU A C 1
ATOM 1944 O O . LEU A 1 263 ? 33.657 24.337 15.359 1.00 18.25 263 LEU A O 1
ATOM 1949 N N . GLY A 1 264 ? 33.279 22.133 15.049 1.00 16.63 264 GLY A N 1
ATOM 1950 C CA . GLY A 1 264 ? 32.506 22.017 16.285 1.00 18.78 264 GLY A CA 1
ATOM 1951 C C . GLY A 1 264 ? 31.662 20.778 16.260 1.00 17.43 264 GLY A C 1
ATOM 1952 O O . GLY A 1 264 ? 31.701 19.945 15.368 1.00 19.98 264 GLY A O 1
ATOM 1953 N N . LYS A 1 265 ? 30.774 20.653 17.240 1.00 20.07 265 LYS A N 1
ATOM 1954 C CA . LYS A 1 265 ? 29.927 19.478 17.248 1.00 20.79 265 LYS A CA 1
ATOM 1955 C C . LYS A 1 265 ? 28.924 19.496 16.053 1.00 23.05 265 LYS A C 1
ATOM 1956 O O . LYS A 1 265 ? 28.174 20.490 15.866 1.00 23.10 265 LYS A O 1
ATOM 1962 N N . GLY A 1 266 ? 28.973 18.422 15.274 1.00 21.94 266 GLY A N 1
ATOM 1963 C CA . GLY A 1 266 ? 28.152 18.222 14.082 1.00 23.54 266 GLY A CA 1
ATOM 1964 C C . GLY A 1 266 ? 28.504 19.038 12.842 1.00 23.75 266 GLY A C 1
ATOM 1965 O O . GLY A 1 266 ? 27.734 18.976 11.852 1.00 24.41 266 GLY A O 1
ATOM 1966 N N . MET A 1 267 ? 29.617 19.785 12.908 1.00 22.03 267 MET A N 1
ATOM 1967 C CA . MET A 1 267 ? 30.062 20.708 11.861 1.00 21.15 267 MET A CA 1
ATOM 1968 C C . MET A 1 267 ? 30.879 19.958 10.752 1.00 20.89 267 MET A C 1
ATOM 1969 O O . MET A 1 267 ? 30.930 18.729 10.716 1.00 21.38 267 MET A O 1
ATOM 1974 N N . THR A 1 268 ? 31.440 20.711 9.809 1.00 20.24 268 THR A N 1
ATOM 1975 C CA . THR A 1 268 ? 32.209 20.110 8.711 1.00 19.00 268 THR A CA 1
ATOM 1976 C C . THR A 1 268 ? 33.332 19.146 9.245 1.00 18.23 268 THR A C 1
ATOM 1977 O O . THR A 1 268 ? 33.488 18.024 8.768 1.00 18.59 268 THR A O 1
ATOM 1981 N N . VAL A 1 269 ? 34.048 19.678 10.247 1.00 18.66 269 VAL A N 1
ATOM 1982 C CA . VAL A 1 269 ? 34.962 18.910 11.071 1.00 17.04 269 VAL A CA 1
ATOM 1983 C C . VAL A 1 269 ? 34.108 18.668 12.336 1.00 17.22 269 VAL A C 1
ATOM 1984 O O . VAL A 1 269 ? 33.867 19.618 13.118 1.00 18.49 269 VAL A O 1
ATOM 1988 N N . ASP A 1 270 ? 33.650 17.434 12.443 1.00 15.08 270 ASP A N 1
ATOM 1989 C CA . ASP A 1 270 ? 32.690 17.007 13.509 1.00 16.98 270 ASP A CA 1
ATOM 1990 C C . ASP A 1 270 ? 33.502 16.584 14.762 1.00 16.16 270 ASP A C 1
ATOM 1991 O O . ASP A 1 270 ? 34.020 15.465 14.785 1.00 16.69 270 ASP A O 1
ATOM 1996 N N . THR A 1 271 ? 33.572 17.497 15.716 1.00 17.18 271 THR A N 1
ATOM 1997 C CA . THR A 1 271 ? 34.378 17.270 16.934 1.00 15.62 271 THR A CA 1
ATOM 1998 C C . THR A 1 271 ? 33.799 16.208 17.865 1.00 17.29 271 THR A C 1
ATOM 1999 O O . THR A 1 271 ? 34.374 15.915 18.886 1.00 18.35 271 THR A O 1
ATOM 2003 N N . SER A 1 272 ? 32.596 15.691 17.527 1.00 17.96 272 SER A N 1
ATOM 2004 C CA . SER A 1 272 ? 31.986 14.677 18.311 1.00 18.90 272 SER A CA 1
ATOM 2005 C C . SER A 1 272 ? 32.594 13.349 17.945 1.00 18.89 272 SER A C 1
ATOM 2006 O O . SER A 1 272 ? 32.356 12.382 18.639 1.00 19.71 272 SER A O 1
ATOM 2009 N N . LYS A 1 273 ? 33.443 13.259 16.889 1.00 18.00 273 LYS A N 1
ATOM 2010 C CA . LYS A 1 273 ? 34.035 12.026 16.464 1.00 18.40 273 LYS A CA 1
ATOM 2011 C C . LYS A 1 273 ? 35.569 12.227 16.174 1.00 17.08 273 LYS A C 1
ATOM 2012 O O . LYS A 1 273 ? 35.997 13.333 15.957 1.00 16.89 273 LYS A O 1
ATOM 2018 N N . PRO A 1 274 ? 36.341 11.160 16.139 1.00 16.54 274 PRO A N 1
ATOM 2019 C CA . PRO A 1 274 ? 37.774 11.377 15.856 1.00 15.24 274 PRO A CA 1
ATOM 2020 C C . PRO A 1 274 ? 37.995 11.932 14.445 1.00 14.56 274 PRO A C 1
ATOM 2021 O O . PRO A 1 274 ? 37.243 11.712 13.542 1.00 16.18 274 PRO A O 1
ATOM 2025 N N . PHE A 1 275 ? 39.118 12.625 14.264 1.00 14.47 275 PHE A N 1
ATOM 2026 C CA . PHE A 1 275 ? 39.530 13.052 12.923 1.00 12.76 275 PHE A CA 1
ATOM 2027 C C . PHE A 1 275 ? 41.057 13.201 12.846 1.00 11.90 275 PHE A C 1
ATOM 2028 O O . PHE A 1 275 ? 41.714 13.245 13.870 1.00 11.18 275 PHE A O 1
ATOM 2036 N N . THR A 1 276 ? 41.538 13.408 11.623 1.00 10.34 276 THR A N 1
ATOM 2037 C CA . THR A 1 276 ? 42.930 13.571 11.306 1.00 9.70 276 THR A CA 1
ATOM 2038 C C . THR A 1 276 ? 43.203 15.047 11.046 1.00 9.89 276 THR A C 1
ATOM 2039 O O . THR A 1 276 ? 42.418 15.715 10.367 1.00 9.68 276 THR A O 1
ATOM 2043 N N . VAL A 1 277 ? 44.356 15.516 11.546 1.00 8.90 277 VAL A N 1
ATOM 2044 C CA . VAL A 1 277 ? 44.812 16.903 11.457 1.00 8.22 277 VAL A CA 1
ATOM 2045 C C . VAL A 1 277 ? 46.214 16.893 10.811 1.00 7.95 277 VAL A C 1
ATOM 2046 O O . VAL A 1 277 ? 47.166 16.341 11.371 1.00 8.67 277 VAL A O 1
ATOM 2050 N N . VAL A 1 278 ? 46.298 17.465 9.617 1.00 7.90 278 VAL A N 1
ATOM 2051 C CA . VAL A 1 278 ? 47.558 17.631 8.880 1.00 8.02 278 VAL A CA 1
ATOM 2052 C C . VAL A 1 278 ? 48.004 19.107 8.947 1.00 9.07 278 VAL A C 1
ATOM 2053 O O . VAL A 1 278 ? 47.178 19.986 8.707 1.00 9.27 278 VAL A O 1
ATOM 2057 N N . THR A 1 279 ? 49.289 19.337 9.242 1.00 8.74 279 THR A N 1
ATOM 2058 C CA . THR A 1 279 ? 49.815 20.712 9.336 1.00 8.25 279 THR A CA 1
ATOM 2059 C C . THR A 1 279 ? 51.087 20.729 8.548 1.00 8.55 279 THR A C 1
ATOM 2060 O O . THR A 1 279 ? 52.026 19.918 8.814 1.00 9.39 279 THR A O 1
ATOM 2064 N N . GLN A 1 280 ? 51.158 21.614 7.533 1.00 9.23 280 GLN A N 1
ATOM 2065 C CA . GLN A 1 280 ? 52.290 21.617 6.604 1.00 9.73 280 GLN A CA 1
ATOM 2066 C C . GLN A 1 280 ? 53.071 22.934 6.753 1.00 10.03 280 GLN A C 1
ATOM 2067 O O . GLN A 1 280 ? 52.479 24.003 6.767 1.00 11.23 280 GLN A O 1
ATOM 2073 N N . PHE A 1 281 ? 54.390 22.851 6.806 1.00 11.38 281 PHE A N 1
ATOM 2074 C CA . PHE A 1 281 ? 55.235 24.025 7.044 1.00 12.13 281 PHE A CA 1
ATOM 2075 C C . PHE A 1 281 ? 56.024 24.313 5.740 1.00 13.03 281 PHE A C 1
ATOM 2076 O O . PHE A 1 281 ? 57.100 23.751 5.507 1.00 15.34 281 PHE A O 1
ATOM 2084 N N . LEU A 1 282 ? 55.441 25.164 4.918 1.00 13.27 282 LEU A N 1
ATOM 2085 C CA . LEU A 1 282 ? 56.057 25.493 3.606 1.00 15.39 282 LEU A CA 1
ATOM 2086 C C . LEU A 1 282 ? 57.066 26.586 3.655 1.00 15.14 282 LEU A C 1
ATOM 2087 O O . LEU A 1 282 ? 56.906 27.552 4.398 1.00 14.36 282 LEU A O 1
ATOM 2092 N N . THR A 1 283 ? 58.130 26.410 2.868 1.00 16.56 283 THR A N 1
ATOM 2093 C CA . THR A 1 283 ? 59.135 27.466 2.742 1.00 18.78 283 THR A CA 1
ATOM 2094 C C . THR A 1 283 ? 58.965 28.150 1.363 1.00 20.32 283 THR A C 1
ATOM 2095 O O . THR A 1 283 ? 58.453 27.563 0.417 1.00 19.81 283 THR A O 1
ATOM 2099 N N . ASN A 1 284 ? 59.389 29.423 1.282 1.00 21.39 284 ASN A N 1
ATOM 2100 C CA . ASN A 1 284 ? 59.241 30.214 0.053 1.00 22.84 284 ASN A CA 1
ATOM 2101 C C . ASN A 1 284 ? 59.833 29.536 -1.201 1.00 22.67 284 ASN A C 1
ATOM 2102 O O . ASN A 1 284 ? 59.326 29.767 -2.295 1.00 23.67 284 ASN A O 1
ATOM 2107 N N . ASP A 1 285 ? 60.878 28.726 -1.058 1.00 20.69 285 ASP A N 1
ATOM 2108 C CA . ASP A 1 285 ? 61.510 28.047 -2.187 1.00 22.90 285 ASP A CA 1
ATOM 2109 C C . ASP A 1 285 ? 61.380 26.559 -2.159 1.00 22.73 285 ASP A C 1
ATOM 2110 O O . ASP A 1 285 ? 62.066 25.853 -2.834 1.00 24.61 285 ASP A O 1
ATOM 2115 N N . ASN A 1 286 ? 60.454 26.045 -1.335 1.00 20.57 286 ASN A N 1
ATOM 2116 C CA . ASN A 1 286 ? 60.299 24.566 -1.192 1.00 21.08 286 ASN A CA 1
ATOM 2117 C C . ASN A 1 286 ? 61.520 23.778 -0.821 1.00 21.79 286 ASN A C 1
ATOM 2118 O O . ASN A 1 286 ? 61.694 22.615 -1.187 1.00 22.38 286 ASN A O 1
ATOM 2123 N N . THR A 1 287 ? 62.407 24.413 -0.071 1.00 21.58 287 THR A N 1
ATOM 2124 C CA . THR A 1 287 ? 63.527 23.692 0.473 1.00 22.56 287 THR A CA 1
ATOM 2125 C C . THR A 1 287 ? 63.555 23.784 1.976 1.00 23.55 287 THR A C 1
ATOM 2126 O O . THR A 1 287 ? 62.910 24.639 2.524 1.00 21.88 287 THR A O 1
ATOM 2130 N N . SER A 1 288 ? 64.322 22.899 2.592 1.00 25.39 288 SER A N 1
ATOM 2131 C CA . SER A 1 288 ? 64.482 22.900 4.049 1.00 26.73 288 SER A CA 1
ATOM 2132 C C . SER A 1 288 ? 65.431 23.997 4.568 1.00 26.70 288 SER A C 1
ATOM 2133 O O . SER A 1 288 ? 65.544 24.178 5.769 1.00 28.00 288 SER A O 1
ATOM 2136 N N . THR A 1 289 ? 66.065 24.764 3.681 1.00 26.62 289 THR A N 1
ATOM 2137 C CA . THR A 1 289 ? 66.854 25.913 4.135 1.00 25.86 289 THR A CA 1
ATOM 2138 C C . THR A 1 289 ? 66.086 27.198 3.839 1.00 25.44 289 THR A C 1
ATOM 2139 O O . THR A 1 289 ? 66.471 28.319 4.185 1.00 25.66 289 THR A O 1
ATOM 2143 N N . GLY A 1 290 ? 64.967 27.083 3.156 1.00 24.46 290 GLY A N 1
ATOM 2144 C CA . GLY A 1 290 ? 64.217 28.263 2.854 1.00 24.68 290 GLY A CA 1
ATOM 2145 C C . GLY A 1 290 ? 63.528 28.929 4.046 1.00 23.30 290 GLY A C 1
ATOM 2146 O O . GLY A 1 290 ? 63.584 28.415 5.185 1.00 25.06 290 GLY A O 1
ATOM 2147 N N . THR A 1 291 ? 62.833 30.018 3.764 1.00 23.00 291 THR A N 1
ATOM 2148 C CA . THR A 1 291 ? 62.127 30.841 4.741 1.00 24.95 291 THR A CA 1
ATOM 2149 C C . THR A 1 291 ? 60.665 30.416 4.925 1.00 23.72 291 THR A C 1
ATOM 2150 O O . THR A 1 291 ? 59.855 30.424 4.011 1.00 22.42 291 THR A O 1
ATOM 2154 N N . LEU A 1 292 ? 60.309 30.015 6.144 1.00 22.15 292 LEU A N 1
ATOM 2155 C CA . LEU A 1 292 ? 58.935 29.580 6.375 1.00 20.33 292 LEU A CA 1
ATOM 2156 C C . LEU A 1 292 ? 57.992 30.650 5.840 1.00 20.57 292 LEU A C 1
ATOM 2157 O O . LEU A 1 292 ? 58.091 31.811 6.264 1.00 21.63 292 LEU A O 1
ATOM 2162 N N . SER A 1 293 ? 57.117 30.281 4.910 1.00 20.07 293 SER A N 1
ATOM 2163 C CA . SER A 1 293 ? 56.242 31.196 4.220 1.00 19.68 293 SER A CA 1
ATOM 2164 C C . SER A 1 293 ? 54.725 30.972 4.373 1.00 17.49 293 SER A C 1
ATOM 2165 O O . SER A 1 293 ? 53.877 31.820 4.169 1.00 19.28 293 SER A O 1
ATOM 2168 N N . GLU A 1 294 ? 54.377 29.739 4.782 1.00 17.03 294 GLU A N 1
ATOM 2169 C CA . GLU A 1 294 ? 53.019 29.407 4.921 1.00 16.19 294 GLU A CA 1
ATOM 2170 C C . GLU A 1 294 ? 52.838 28.193 5.829 1.00 14.62 294 GLU A C 1
ATOM 2171 O O . GLU A 1 294 ? 53.604 27.258 5.752 1.00 14.22 294 GLU A O 1
ATOM 2177 N N . ILE A 1 295 ? 51.798 28.237 6.658 1.00 13.05 295 ILE A N 1
ATOM 2178 C CA . ILE A 1 295 ? 51.416 27.048 7.441 1.00 11.76 295 ILE A CA 1
ATOM 2179 C C . ILE A 1 295 ? 50.010 26.653 7.006 1.00 10.89 295 ILE A C 1
ATOM 2180 O O . ILE A 1 295 ? 49.035 27.396 7.224 1.00 12.23 295 ILE A O 1
ATOM 2185 N N . ARG A 1 296 ? 49.912 25.500 6.350 1.00 10.98 296 ARG A N 1
ATOM 2186 C CA . ARG A 1 296 ? 48.678 25.007 5.808 1.00 11.04 296 ARG A CA 1
ATOM 2187 C C . ARG A 1 296 ? 48.085 23.941 6.730 1.00 10.87 296 ARG A C 1
ATOM 2188 O O . ARG A 1 296 ? 48.802 23.279 7.490 1.00 10.48 296 ARG A O 1
ATOM 2196 N N . ARG A 1 297 ? 46.763 23.829 6.697 1.00 9.91 297 ARG A N 1
ATOM 2197 C CA . ARG A 1 297 ? 46.000 22.864 7.498 1.00 9.64 297 ARG A CA 1
ATOM 2198 C C . ARG A 1 297 ? 44.984 22.135 6.670 1.00 9.56 297 ARG A C 1
ATOM 2199 O O . ARG A 1 297 ? 44.228 22.743 5.935 1.00 10.91 297 ARG A O 1
ATOM 2207 N N . ILE A 1 298 ? 45.042 20.799 6.718 1.00 8.29 298 ILE A N 1
ATOM 2208 C CA . ILE A 1 298 ? 44.097 19.934 6.076 1.00 9.24 298 ILE A CA 1
ATOM 2209 C C . ILE A 1 298 ? 43.552 18.946 7.119 1.00 9.37 298 ILE A C 1
ATOM 2210 O O . ILE A 1 298 ? 44.316 18.486 7.978 1.00 9.65 298 ILE A O 1
ATOM 2215 N N . TYR A 1 299 ? 42.257 18.675 7.073 1.00 10.24 299 TYR A N 1
ATOM 2216 C CA . TYR A 1 299 ? 41.590 17.710 7.917 1.00 11.10 299 TYR A CA 1
ATOM 2217 C C . TYR A 1 299 ? 41.138 16.517 7.083 1.00 11.13 299 TYR A C 1
ATOM 2218 O O . TYR A 1 299 ? 40.917 16.594 5.906 1.00 11.23 299 TYR A O 1
ATOM 2227 N N . ILE A 1 300 ? 41.077 15.364 7.729 1.00 11.20 300 ILE A N 1
ATOM 2228 C CA . ILE A 1 300 ? 40.476 14.201 7.094 1.00 11.90 300 ILE A CA 1
ATOM 2229 C C . ILE A 1 300 ? 39.519 13.573 8.101 1.00 12.75 300 ILE A C 1
ATOM 2230 O O . ILE A 1 300 ? 39.896 13.316 9.228 1.00 13.20 300 ILE A O 1
ATOM 2235 N N . GLN A 1 301 ? 38.300 13.295 7.688 1.00 13.57 301 GLN A N 1
ATOM 2236 C CA . GLN A 1 301 ? 37.324 12.686 8.611 1.00 14.38 301 GLN A CA 1
ATOM 2237 C C . GLN A 1 301 ? 36.439 11.807 7.753 1.00 15.18 301 GLN A C 1
ATOM 2238 O O . GLN A 1 301 ? 35.921 12.245 6.727 1.00 16.42 301 GLN A O 1
ATOM 2244 N N . ASN A 1 302 ? 36.235 10.564 8.167 1.00 18.02 302 ASN A N 1
ATOM 2245 C CA . ASN A 1 302 ? 35.449 9.620 7.410 1.00 19.43 302 ASN A CA 1
ATOM 2246 C C . ASN A 1 302 ? 35.920 9.519 5.975 1.00 18.30 302 ASN A C 1
ATOM 2247 O O . ASN A 1 302 ? 35.140 9.307 5.079 1.00 18.22 302 ASN A O 1
ATOM 2252 N N . GLY A 1 303 ? 37.234 9.632 5.770 1.00 17.79 303 GLY A N 1
ATOM 2253 C CA . GLY A 1 303 ? 37.844 9.500 4.443 1.00 17.17 303 GLY A CA 1
ATOM 2254 C C . GLY A 1 303 ? 37.647 10.736 3.560 1.00 17.14 303 GLY A C 1
ATOM 2255 O O . GLY A 1 303 ? 38.162 10.752 2.443 1.00 18.57 303 GLY A O 1
ATOM 2256 N N . LYS A 1 304 ? 36.948 11.759 4.033 1.00 14.61 304 LYS A N 1
ATOM 2257 C CA . LYS A 1 304 ? 36.750 12.983 3.274 1.00 15.12 304 LYS A CA 1
ATOM 2258 C C . LYS A 1 304 ? 37.931 13.950 3.574 1.00 13.37 304 LYS A C 1
ATOM 2259 O O . LYS A 1 304 ? 38.211 14.267 4.731 1.00 13.79 304 LYS A O 1
ATOM 2265 N N . VAL A 1 305 ? 38.585 14.427 2.520 1.00 12.79 305 VAL A N 1
ATOM 2266 C CA . VAL A 1 305 ? 39.609 15.465 2.659 1.00 11.69 305 VAL A CA 1
ATOM 2267 C C . VAL A 1 305 ? 38.933 16.837 2.787 1.00 12.43 305 VAL A C 1
ATOM 2268 O O . VAL A 1 305 ? 38.210 17.250 1.891 1.00 15.73 305 VAL A O 1
ATOM 2272 N N . ILE A 1 306 ? 39.227 17.545 3.874 1.00 10.97 306 ILE A N 1
ATOM 2273 C CA . ILE A 1 306 ? 38.553 18.771 4.214 1.00 12.47 306 ILE A CA 1
ATOM 2274 C C . ILE A 1 306 ? 39.599 19.851 4.269 1.00 12.27 306 ILE A C 1
ATOM 2275 O O . ILE A 1 306 ? 40.407 19.895 5.207 1.00 12.42 306 ILE A O 1
ATOM 2280 N N . GLN A 1 307 ? 39.554 20.778 3.307 1.00 12.84 307 GLN A N 1
ATOM 2281 C CA . GLN A 1 307 ? 40.438 21.883 3.396 1.00 13.36 307 GLN A CA 1
ATOM 2282 C C . GLN A 1 307 ? 40.094 22.829 4.546 1.00 12.21 307 GLN A C 1
ATOM 2283 O O . GLN A 1 307 ? 38.988 22.843 5.048 1.00 13.77 307 GLN A O 1
ATOM 2289 N N . ASN A 1 308 ? 41.065 23.579 5.013 1.00 12.34 308 ASN A N 1
ATOM 2290 C CA . ASN A 1 308 ? 40.806 24.551 6.096 1.00 12.87 308 ASN A CA 1
ATOM 2291 C C . ASN A 1 308 ? 39.775 25.639 5.675 1.00 14.59 308 ASN A C 1
ATOM 2292 O O . ASN A 1 308 ? 39.608 25.906 4.487 1.00 15.96 308 ASN A O 1
ATOM 2297 N N . SER A 1 309 ? 39.066 26.223 6.647 1.00 15.18 309 SER A N 1
ATOM 2298 C CA . SER A 1 309 ? 38.082 27.251 6.362 1.00 16.20 309 SER A CA 1
ATOM 2299 C C . SER A 1 309 ? 38.797 28.521 5.972 1.00 16.86 309 SER A C 1
ATOM 2300 O O . SER A 1 309 ? 39.916 28.760 6.337 1.00 16.00 309 SER A O 1
ATOM 2303 N N . VAL A 1 310 ? 38.117 29.357 5.163 1.00 18.62 310 VAL A N 1
ATOM 2304 C CA . VAL A 1 310 ? 38.635 30.649 4.741 1.00 19.00 310 VAL A CA 1
ATOM 2305 C C . VAL A 1 310 ? 38.284 31.724 5.778 1.00 16.96 310 VAL A C 1
ATOM 2306 O O . VAL A 1 310 ? 37.235 31.645 6.386 1.00 17.48 310 VAL A O 1
ATOM 2310 N N . ALA A 1 311 ? 39.166 32.685 5.942 1.00 16.53 311 ALA A N 1
ATOM 2311 C CA . ALA A 1 311 ? 38.951 33.862 6.816 1.00 17.55 311 ALA A CA 1
ATOM 2312 C C . ALA A 1 311 ? 37.833 34.704 6.210 1.00 17.55 311 ALA A C 1
ATOM 2313 O O . ALA A 1 311 ? 37.779 34.918 4.992 1.00 18.99 311 ALA A O 1
ATOM 2315 N N . ASN A 1 312 ? 37.042 35.270 7.078 1.00 16.79 312 ASN A N 1
ATOM 2316 C CA . ASN A 1 312 ? 35.966 36.140 6.652 1.00 17.90 312 ASN A CA 1
ATOM 2317 C C . ASN A 1 312 ? 35.857 37.325 7.612 1.00 16.74 312 ASN A C 1
ATOM 2318 O O . ASN A 1 312 ? 35.069 37.329 8.519 1.00 19.83 312 ASN A O 1
ATOM 2323 N N . ILE A 1 313 ? 36.842 38.195 7.482 1.00 18.56 313 ILE A N 1
ATOM 2324 C CA . ILE A 1 313 ? 36.975 39.382 8.342 1.00 20.92 313 ILE A CA 1
ATOM 2325 C C . ILE A 1 313 ? 37.290 40.551 7.401 1.00 21.02 313 ILE A C 1
ATOM 2326 O O . ILE A 1 313 ? 38.281 40.536 6.636 1.00 22.41 313 ILE A O 1
ATOM 2331 N N . PRO A 1 314 ? 36.531 41.640 7.506 1.00 22.04 314 PRO A N 1
ATOM 2332 C CA . PRO A 1 314 ? 36.859 42.853 6.746 1.00 20.07 314 PRO A CA 1
ATOM 2333 C C . PRO A 1 314 ? 38.271 43.333 6.974 1.00 19.73 314 PRO A C 1
ATOM 2334 O O . PRO A 1 314 ? 38.667 43.508 8.118 1.00 20.99 314 PRO A O 1
ATOM 2338 N N . GLY A 1 315 ? 39.007 43.584 5.928 1.00 18.31 315 GLY A N 1
ATOM 2339 C CA . GLY A 1 315 ? 40.379 44.000 6.084 1.00 20.47 315 GLY A CA 1
ATOM 2340 C C . GLY A 1 315 ? 41.375 42.826 6.064 1.00 18.52 315 GLY A C 1
ATOM 2341 O O . GLY A 1 315 ? 42.570 43.077 5.989 1.00 21.37 315 GLY A O 1
ATOM 2342 N N . VAL A 1 316 ? 40.917 41.597 5.880 1.00 19.98 316 VAL A N 1
ATOM 2343 C CA . VAL A 1 316 ? 41.767 40.414 5.897 1.00 17.97 316 VAL A CA 1
ATOM 2344 C C . VAL A 1 316 ? 41.457 39.589 4.616 1.00 15.96 316 VAL A C 1
ATOM 2345 O O . VAL A 1 316 ? 40.347 39.258 4.400 1.00 17.79 316 VAL A O 1
ATOM 2349 N N . ASP A 1 317 ? 42.444 39.368 3.809 1.00 17.37 317 ASP A N 1
ATOM 2350 C CA . ASP A 1 317 ? 42.259 38.610 2.567 1.00 17.20 317 ASP A CA 1
ATOM 2351 C C . ASP A 1 317 ? 41.592 37.265 2.980 1.00 18.03 317 ASP A C 1
ATOM 2352 O O . ASP A 1 317 ? 41.946 36.663 4.008 1.00 17.24 317 ASP A O 1
ATOM 2357 N N . PRO A 1 318 ? 40.605 36.785 2.225 1.00 16.74 318 PRO A N 1
ATOM 2358 C CA . PRO A 1 318 ? 39.898 35.520 2.522 1.00 16.52 318 PRO A CA 1
ATOM 2359 C C . PRO A 1 318 ? 40.741 34.254 2.157 1.00 15.88 318 PRO A C 1
ATOM 2360 O O . PRO A 1 318 ? 40.487 33.556 1.182 1.00 17.05 318 PRO A O 1
ATOM 2364 N N . VAL A 1 319 ? 41.742 33.983 2.995 1.00 16.35 319 VAL A N 1
ATOM 2365 C CA . VAL A 1 319 ? 42.697 32.903 2.859 1.00 16.05 319 VAL A CA 1
ATOM 2366 C C . VAL A 1 319 ? 42.426 31.856 3.955 1.00 16.12 319 VAL A C 1
ATOM 2367 O O . VAL A 1 319 ? 41.616 32.056 4.905 1.00 17.59 319 VAL A O 1
ATOM 2371 N N . ASN A 1 320 ? 43.037 30.688 3.818 1.00 15.65 320 ASN A N 1
ATOM 2372 C CA . ASN A 1 320 ? 42.830 29.583 4.729 1.00 14.90 320 ASN A CA 1
ATOM 2373 C C . ASN A 1 320 ? 44.154 29.035 5.237 1.00 13.83 320 ASN A C 1
ATOM 2374 O O . ASN A 1 320 ? 44.176 27.874 5.740 1.00 14.13 320 ASN A O 1
ATOM 2379 N N . SER A 1 321 ? 45.248 29.790 5.173 1.00 13.82 321 SER A N 1
ATOM 2380 C CA . SER A 1 321 ? 46.541 29.362 5.722 1.00 14.53 321 SER A CA 1
ATOM 2381 C C . SER A 1 321 ? 47.177 30.552 6.458 1.00 14.94 321 SER A C 1
ATOM 2382 O O . SER A 1 321 ? 46.816 31.729 6.252 1.00 16.96 321 SER A O 1
ATOM 2385 N N . ILE A 1 322 ? 48.092 30.274 7.355 1.00 14.00 322 ILE A N 1
ATOM 2386 C CA . ILE A 1 322 ? 48.835 31.370 8.019 1.00 13.79 322 ILE A CA 1
ATOM 2387 C C . ILE A 1 322 ? 50.017 31.785 7.193 1.00 14.79 322 ILE A C 1
ATOM 2388 O O . ILE A 1 322 ? 50.878 30.969 6.822 1.00 15.43 322 ILE A O 1
ATOM 2393 N N . THR A 1 323 ? 50.087 33.102 6.867 1.00 15.62 323 THR A N 1
ATOM 2394 C CA . THR A 1 323 ? 51.221 33.733 6.206 1.00 16.12 323 THR A CA 1
ATOM 2395 C C . THR A 1 323 ? 51.615 35.056 6.933 1.00 17.05 323 THR A C 1
ATOM 2396 O O . THR A 1 323 ? 50.797 35.474 7.709 1.00 17.78 323 THR A O 1
ATOM 2400 N N . ASP A 1 324 ? 52.805 35.632 6.640 1.00 16.55 324 ASP A N 1
ATOM 2401 C CA . ASP A 1 324 ? 53.231 36.920 7.265 1.00 17.04 324 ASP A CA 1
ATOM 2402 C C . ASP A 1 324 ? 52.183 37.981 6.937 1.00 18.61 324 ASP A C 1
ATOM 2403 O O . ASP A 1 324 ? 51.660 38.741 7.812 1.00 18.58 324 ASP A O 1
ATOM 2408 N N . ASN A 1 325 ? 51.764 37.955 5.678 1.00 18.92 325 ASN A N 1
ATOM 2409 C CA . ASN A 1 325 ? 50.775 38.921 5.284 1.00 19.74 325 ASN A CA 1
ATOM 2410 C C . ASN A 1 325 ? 49.418 38.701 5.982 1.00 17.62 325 ASN A C 1
ATOM 2411 O O . ASN A 1 325 ? 48.760 39.594 6.484 1.00 19.50 325 ASN A O 1
ATOM 2416 N N . PHE A 1 326 ? 48.957 37.444 6.092 1.00 17.70 326 PHE A N 1
ATOM 2417 C CA . PHE A 1 326 ? 47.743 37.201 6.865 1.00 15.42 326 PHE A CA 1
ATOM 2418 C C . PHE A 1 326 ? 47.841 37.663 8.351 1.00 17.53 326 PHE A C 1
ATOM 2419 O O . PHE A 1 326 ? 46.884 38.175 8.942 1.00 18.93 326 PHE A O 1
ATOM 2427 N N . CYS A 1 327 ? 49.003 37.459 8.925 1.00 17.15 327 CYS A N 1
ATOM 2428 C CA . CYS A 1 327 ? 49.251 37.868 10.302 1.00 17.97 327 CYS A CA 1
ATOM 2429 C C . CYS A 1 327 ? 49.150 39.389 10.432 1.00 18.78 327 CYS A C 1
ATOM 2430 O O . CYS A 1 327 ? 48.439 39.813 11.318 1.00 18.97 327 CYS A O 1
ATOM 2433 N N . ALA A 1 328 ? 49.833 40.134 9.544 1.00 17.19 328 ALA A N 1
ATOM 2434 C CA . ALA A 1 328 ? 49.803 41.607 9.605 1.00 17.69 328 ALA A CA 1
ATOM 2435 C C . ALA A 1 328 ? 48.371 42.022 9.494 1.00 17.75 328 ALA A C 1
ATOM 2436 O O . ALA A 1 328 ? 47.893 42.972 10.189 1.00 18.48 328 ALA A O 1
ATOM 2438 N N . GLN A 1 329 ? 47.646 41.437 8.550 1.00 16.98 329 GLN A N 1
ATOM 2439 C CA . GLN A 1 329 ? 46.277 41.773 8.357 1.00 17.54 329 GLN A CA 1
ATOM 2440 C C . GLN A 1 329 ? 45.363 41.449 9.464 1.00 17.81 329 GLN A C 1
ATOM 2441 O O . GLN A 1 329 ? 44.598 42.328 9.928 1.00 19.21 329 GLN A O 1
ATOM 2447 N N . GLN A 1 330 ? 45.411 40.229 10.022 1.00 17.84 330 GLN A N 1
ATOM 2448 C CA . GLN A 1 330 ? 44.511 39.944 11.140 1.00 16.92 330 GLN A CA 1
ATOM 2449 C C . GLN A 1 330 ? 44.869 40.747 12.460 1.00 15.19 330 GLN 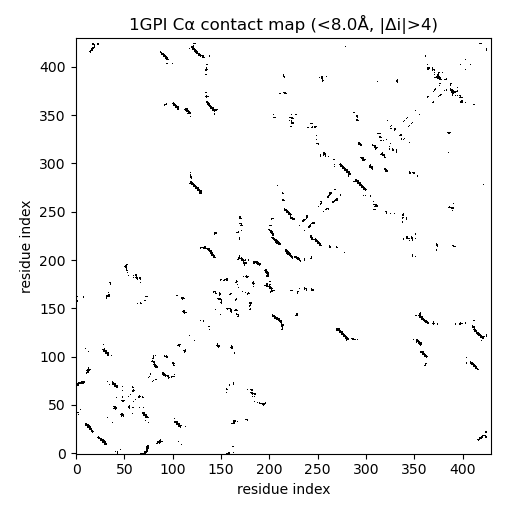A C 1
ATOM 2450 O O . GLN A 1 330 ? 43.984 41.122 13.148 1.00 18.93 330 GLN A O 1
ATOM 2456 N N . LYS A 1 331 ? 46.159 41.108 12.658 1.00 15.29 331 LYS A N 1
ATOM 2457 C CA . LYS A 1 331 ? 46.568 41.853 13.872 1.00 14.85 331 LYS A CA 1
ATOM 2458 C C . LYS A 1 331 ? 45.980 43.312 13.746 1.00 15.73 331 LYS A C 1
ATOM 2459 O O . LYS A 1 331 ? 45.397 43.811 14.699 1.00 18.35 331 LYS A O 1
ATOM 2465 N N . THR A 1 332 ? 46.021 43.880 12.547 1.00 17.13 332 THR A N 1
ATOM 2466 C CA . THR A 1 332 ? 45.480 45.221 12.341 1.00 17.52 332 THR A CA 1
ATOM 2467 C C . THR A 1 332 ? 43.984 45.145 12.506 1.00 16.38 332 THR A C 1
ATOM 2468 O O . THR A 1 332 ? 43.367 46.075 13.120 1.00 19.85 332 THR A O 1
ATOM 2472 N N . ALA A 1 333 ? 43.376 44.136 11.912 1.00 18.70 333 ALA A N 1
ATOM 2473 C CA . ALA A 1 333 ? 41.946 43.981 12.028 1.00 17.47 333 ALA A CA 1
ATOM 2474 C C . ALA A 1 333 ? 41.447 43.822 13.374 1.00 20.11 333 ALA A C 1
ATOM 2475 O O . ALA A 1 333 ? 40.350 44.314 13.745 1.00 21.19 333 ALA A O 1
ATOM 2477 N N . PHE A 1 334 ? 42.205 43.058 14.144 1.00 18.40 334 PHE A N 1
ATOM 2478 C CA . PHE A 1 334 ? 41.818 42.796 15.518 1.00 18.11 334 PHE A CA 1
ATOM 2479 C C . PHE A 1 334 ? 42.275 43.796 16.580 1.00 19.18 334 PHE A C 1
ATOM 2480 O O . PHE A 1 334 ? 42.027 43.579 17.808 1.00 20.64 334 PHE A O 1
ATOM 2488 N N . GLY A 1 335 ? 43.075 44.771 16.161 1.00 17.18 335 GLY A N 1
ATOM 2489 C CA . GLY A 1 335 ? 43.601 45.750 17.099 1.00 17.76 335 GLY A CA 1
ATOM 2490 C C . GLY A 1 335 ? 44.714 45.218 17.941 1.00 18.40 335 GLY A C 1
ATOM 2491 O O . GLY A 1 335 ? 44.942 45.758 19.027 1.00 19.14 335 GLY A O 1
ATOM 2492 N N . ASP A 1 336 ? 45.437 44.190 17.493 1.00 17.94 336 ASP A N 1
ATOM 2493 C CA . ASP A 1 336 ? 46.477 43.625 18.273 1.00 15.70 336 ASP A CA 1
ATOM 2494 C C . ASP A 1 336 ? 47.761 44.058 17.631 1.00 17.33 336 ASP A C 1
ATOM 2495 O O . ASP A 1 336 ? 47.884 44.104 16.408 1.00 18.89 336 ASP A O 1
ATOM 2500 N N . THR A 1 337 ? 48.725 44.384 18.461 1.00 14.33 337 THR A N 1
ATOM 2501 C CA . THR A 1 337 ? 50.051 44.798 17.996 1.00 15.08 337 THR A CA 1
ATOM 2502 C C . THR A 1 337 ? 50.668 43.510 17.395 1.00 16.51 337 THR A C 1
ATOM 2503 O O . THR A 1 337 ? 50.532 42.375 17.946 1.00 17.14 337 THR A O 1
ATOM 2507 N N . ASN A 1 338 ? 51.481 43.719 16.379 1.00 16.28 338 ASN A N 1
ATOM 2508 C CA . ASN A 1 338 ? 52.077 42.580 15.702 1.00 16.52 338 ASN A CA 1
ATOM 2509 C C . ASN A 1 338 ? 53.381 42.283 16.310 1.00 13.10 338 ASN A C 1
ATOM 2510 O O . ASN A 1 338 ? 54.469 42.465 15.708 1.00 17.01 338 ASN A O 1
ATOM 2515 N N . TRP A 1 339 ? 53.310 41.701 17.533 1.00 17.51 339 TRP A N 1
ATOM 2516 C CA . TRP A 1 339 ? 54.438 41.274 18.339 1.00 17.74 339 TRP A CA 1
ATOM 2517 C C . TRP A 1 339 ? 55.093 40.126 17.591 1.00 14.68 339 TRP A C 1
ATOM 2518 O O . TRP A 1 339 ? 56.346 40.031 17.461 1.00 18.35 339 TRP A O 1
ATOM 2529 N N . PHE A 1 340 ? 54.286 39.350 16.868 1.00 17.84 340 PHE A N 1
ATOM 2530 C CA . PHE A 1 340 ? 54.781 38.315 15.977 1.00 17.79 340 PHE A CA 1
ATOM 2531 C C . PHE A 1 340 ? 55.829 38.719 14.992 1.00 15.72 340 PHE A C 1
ATOM 2532 O O . PHE A 1 340 ? 56.952 38.208 14.977 1.00 17.52 340 PHE A O 1
ATOM 2540 N N . ALA A 1 341 ? 55.538 39.819 14.217 1.00 17.65 341 ALA A N 1
ATOM 2541 C CA . ALA A 1 341 ? 56.475 40.403 13.246 1.00 18.24 341 ALA A CA 1
ATOM 2542 C C . ALA A 1 341 ? 57.662 41.027 13.981 1.00 13.44 341 ALA A C 1
ATOM 2543 O O . ALA A 1 341 ? 58.829 40.965 13.521 1.00 18.58 341 ALA A O 1
ATOM 2545 N N . GLN A 1 342 ? 57.427 41.625 15.131 1.00 18.62 342 GLN A N 1
ATOM 2546 C CA . GLN A 1 342 ? 58.461 42.261 15.956 1.00 19.52 342 GLN A CA 1
ATOM 2547 C C . GLN A 1 342 ? 59.538 41.292 16.383 1.00 17.89 342 GLN A C 1
ATOM 2548 O O . GLN A 1 342 ? 60.725 41.563 16.293 1.00 19.20 342 GLN A O 1
ATOM 2554 N N . LYS A 1 343 ? 59.109 40.044 16.675 1.00 18.64 343 LYS A N 1
ATOM 2555 C CA . LYS A 1 343 ? 60.019 38.977 17.016 1.00 20.48 343 LYS A CA 1
ATOM 2556 C C . LYS A 1 343 ? 60.650 38.244 15.816 1.00 19.21 343 LYS A C 1
ATOM 2557 O O . LYS A 1 343 ? 61.571 37.367 15.976 1.00 21.88 343 LYS A O 1
ATOM 2563 N N . GLY A 1 344 ? 60.203 38.587 14.604 1.00 19.81 344 GLY A N 1
ATOM 2564 C CA . GLY A 1 344 ? 60.802 38.042 13.417 1.00 19.52 344 GLY A CA 1
ATOM 2565 C C . GLY A 1 344 ? 59.851 37.257 12.480 1.00 18.24 344 GLY A C 1
ATOM 2566 O O . GLY A 1 344 ? 60.317 36.702 11.489 1.00 19.41 344 GLY A O 1
ATOM 2567 N N . GLY A 1 345 ? 58.582 37.265 12.846 1.00 18.01 345 GLY A N 1
ATOM 2568 C CA . GLY A 1 345 ? 57.511 36.593 12.113 1.00 17.41 345 GLY A CA 1
ATOM 2569 C C . GLY A 1 345 ? 57.772 35.133 11.778 1.00 17.85 345 GLY A C 1
ATOM 2570 O O . GLY A 1 345 ? 58.372 34.358 12.492 1.00 17.83 345 GLY A O 1
ATOM 2571 N N . LEU A 1 346 ? 57.286 34.778 10.608 1.00 16.86 346 LEU A N 1
ATOM 2572 C CA . LEU A 1 346 ? 57.389 33.363 10.190 1.00 16.49 346 LEU A CA 1
ATOM 2573 C C . LEU A 1 346 ? 58.807 32.983 9.966 1.00 18.07 346 LEU A C 1
ATOM 2574 O O . LEU A 1 346 ? 59.192 31.873 10.187 1.00 18.43 346 LEU A O 1
ATOM 2579 N N . LYS A 1 347 ? 59.652 33.944 9.546 1.00 18.31 347 LYS A N 1
ATOM 2580 C CA . LYS A 1 347 ? 61.041 33.632 9.321 1.00 19.61 347 LYS A CA 1
ATOM 2581 C C . LYS A 1 347 ? 61.666 33.099 10.633 1.00 19.19 347 LYS A C 1
ATOM 2582 O O . LYS A 1 347 ? 62.409 32.116 10.600 1.00 19.81 347 LYS A O 1
ATOM 2588 N N . GLN A 1 348 ? 61.452 33.851 11.710 1.00 19.29 348 GLN A N 1
ATOM 2589 C CA . GLN A 1 348 ? 61.979 33.533 13.032 1.00 18.62 348 GLN A CA 1
ATOM 2590 C C . GLN A 1 348 ? 61.339 32.229 13.585 1.00 17.88 348 GLN A C 1
ATOM 2591 O O . GLN A 1 348 ? 62.021 31.390 14.148 1.00 17.47 348 GLN A O 1
ATOM 2597 N N . MET A 1 349 ? 60.044 32.075 13.356 1.00 16.69 349 MET A N 1
ATOM 2598 C CA . MET A 1 349 ? 59.378 30.784 13.722 1.00 15.76 349 MET A CA 1
ATOM 2599 C C . MET A 1 349 ? 60.059 29.681 12.961 1.00 16.18 349 MET A C 1
ATOM 2600 O O . MET A 1 349 ? 60.378 28.653 13.554 1.00 15.46 349 MET A O 1
ATOM 2605 N N . GLY A 1 350 ? 60.274 29.899 11.679 1.00 15.52 350 GLY A N 1
ATOM 2606 C CA . GLY A 1 350 ? 60.846 28.882 10.835 1.00 17.01 350 GLY A CA 1
ATOM 2607 C C . GLY A 1 350 ? 62.248 28.496 11.241 1.00 17.34 350 GLY A C 1
ATOM 2608 O O . GLY A 1 350 ? 62.632 27.355 11.160 1.00 17.72 350 GLY A O 1
ATOM 2609 N N . GLU A 1 351 ? 63.105 29.448 11.656 1.00 18.45 351 GLU A N 1
ATOM 2610 C CA . GLU A 1 351 ? 64.433 29.041 12.082 1.00 20.36 351 GLU A CA 1
ATOM 2611 C C . GLU A 1 351 ? 64.355 28.195 13.349 1.00 18.30 351 GLU A C 1
ATOM 2612 O O . GLU A 1 351 ? 65.195 27.360 13.543 1.00 19.27 351 GLU A O 1
ATOM 2618 N N . ALA A 1 352 ? 63.389 28.490 14.234 1.00 17.06 352 ALA A N 1
ATOM 2619 C CA . ALA A 1 352 ? 63.170 27.605 15.396 1.00 16.21 352 ALA A CA 1
ATOM 2620 C C . ALA A 1 352 ? 62.747 26.204 14.940 1.00 15.98 352 ALA A C 1
ATOM 2621 O O . ALA A 1 352 ? 63.326 25.219 15.346 1.00 14.48 352 ALA A O 1
ATOM 2623 N N . LEU A 1 353 ? 61.862 26.152 13.963 1.00 15.14 353 LEU A N 1
ATOM 2624 C CA . LEU A 1 353 ? 61.529 24.851 13.405 1.00 15.76 353 LEU A CA 1
ATOM 2625 C C . LEU A 1 353 ? 62.754 24.163 12.802 1.00 16.74 353 LEU A C 1
ATOM 2626 O O . LEU A 1 353 ? 62.997 22.944 12.950 1.00 17.39 353 LEU A O 1
ATOM 2631 N N . GLY A 1 354 ? 63.564 24.938 12.092 1.00 16.54 354 GLY A N 1
ATOM 2632 C CA . GLY A 1 354 ? 64.773 24.372 11.469 1.00 18.52 354 GLY A CA 1
ATOM 2633 C C . GLY A 1 354 ? 65.804 23.857 12.431 1.00 16.74 354 GLY A C 1
ATOM 2634 O O . GLY A 1 354 ? 66.473 22.833 12.148 1.00 20.20 354 GLY A O 1
ATOM 2635 N N . ASN A 1 355 ? 65.925 24.496 13.580 1.00 18.62 355 ASN A N 1
ATOM 2636 C CA . ASN A 1 355 ? 66.870 24.087 14.583 1.00 20.72 355 ASN A CA 1
ATOM 2637 C C . ASN A 1 355 ? 66.434 22.813 15.352 1.00 19.50 355 ASN A C 1
ATOM 2638 O O . ASN A 1 355 ? 67.215 22.098 15.934 1.00 20.09 355 ASN A O 1
ATOM 2643 N N . GLY A 1 356 ? 65.146 22.507 15.260 1.00 17.44 356 GLY A N 1
ATOM 2644 C CA . GLY A 1 356 ? 64.626 21.339 15.958 1.00 15.36 356 GLY A CA 1
ATOM 2645 C C . GLY A 1 356 ? 63.808 21.729 17.156 1.00 14.24 356 GLY A C 1
ATOM 2646 O O . GLY A 1 356 ? 64.177 22.538 17.936 1.00 14.44 356 GLY A O 1
ATOM 2647 N N . MET A 1 357 ? 62.692 21.043 17.285 1.00 12.15 357 MET A N 1
ATOM 2648 C CA . MET A 1 357 ? 61.730 21.306 18.376 1.00 11.50 357 MET A CA 1
ATOM 2649 C C . MET A 1 357 ? 61.187 20.025 18.972 1.00 11.34 357 MET A C 1
ATOM 2650 O O . MET A 1 357 ? 61.270 18.951 18.374 1.00 12.80 357 MET A O 1
ATOM 2655 N N . VAL A 1 358 ? 60.750 20.140 20.232 1.00 9.74 358 VAL A N 1
ATOM 2656 C CA . VAL A 1 358 ? 60.249 19.014 21.010 1.00 10.18 358 VAL A CA 1
ATOM 2657 C C . VAL A 1 358 ? 58.721 19.028 21.018 1.00 9.23 358 VAL A C 1
ATOM 2658 O O . VAL A 1 358 ? 58.049 20.097 21.143 1.00 9.55 358 VAL A O 1
ATOM 2662 N N . LEU A 1 359 ? 58.121 17.847 20.805 1.00 9.12 359 LEU A N 1
ATOM 2663 C CA . LEU A 1 359 ? 56.669 17.691 20.780 1.00 8.26 359 LEU A CA 1
ATOM 2664 C C . LEU A 1 359 ? 56.128 17.482 22.201 1.00 8.31 359 LEU A C 1
ATOM 2665 O O . LEU A 1 359 ? 56.539 16.566 22.908 1.00 8.98 359 LEU A O 1
ATOM 2670 N N . ALA A 1 360 ? 55.201 18.340 22.609 1.00 7.85 360 ALA A N 1
ATOM 2671 C CA . ALA A 1 360 ? 54.484 18.236 23.859 1.00 7.92 360 ALA A CA 1
ATOM 2672 C C . ALA A 1 360 ? 53.007 17.896 23.576 1.00 8.27 360 ALA A C 1
ATOM 2673 O O . ALA A 1 360 ? 52.410 18.382 22.593 1.00 8.53 360 ALA A O 1
ATOM 2675 N N . LEU A 1 361 ? 52.450 17.059 24.451 1.00 8.35 361 LEU A N 1
ATOM 2676 C CA . LEU A 1 361 ? 51.050 16.698 24.403 1.00 9.55 361 LEU A CA 1
ATOM 2677 C C . LEU A 1 361 ? 50.523 16.916 25.781 1.00 9.82 361 LEU A C 1
ATOM 2678 O O . LEU A 1 361 ? 51.134 16.517 26.761 1.00 9.07 361 LEU A O 1
ATOM 2683 N N . SER A 1 362 ? 49.329 17.507 25.918 1.00 10.10 362 SER A N 1
ATOM 2684 C CA . SER A 1 362 ? 48.830 17.916 27.239 1.00 10.90 362 SER A CA 1
ATOM 2685 C C . SER A 1 362 ? 47.324 18.007 27.307 1.00 11.88 362 SER A C 1
ATOM 2686 O O . SER A 1 362 ? 46.666 18.189 26.309 1.00 11.55 362 SER A O 1
ATOM 2689 N N . ILE A 1 363 ? 46.838 17.897 28.546 1.00 11.14 363 ILE A N 1
ATOM 2690 C CA . ILE A 1 363 ? 45.437 18.237 28.853 1.00 11.69 363 ILE A CA 1
ATOM 2691 C C . ILE A 1 363 ? 45.537 19.160 30.032 1.00 13.24 363 ILE A C 1
ATOM 2692 O O . ILE A 1 363 ? 46.184 18.839 30.989 1.00 13.02 363 ILE A O 1
ATOM 2697 N N . TRP A 1 364 ? 44.817 20.300 29.984 1.00 14.99 364 TRP A N 1
ATOM 2698 C CA . TRP A 1 364 ? 44.883 21.271 31.036 1.00 15.21 364 TRP A CA 1
ATOM 2699 C C . TRP A 1 364 ? 43.636 22.163 31.109 1.00 16.08 364 TRP A C 1
ATOM 2700 O O . TRP A 1 364 ? 42.834 22.202 30.186 1.00 15.98 364 TRP A O 1
ATOM 2711 N N . ASP A 1 365 ? 43.507 22.833 32.260 1.00 16.49 365 ASP A N 1
ATOM 2712 C CA . ASP A 1 365 ? 42.570 23.986 32.440 1.00 16.58 365 ASP A CA 1
ATOM 2713 C C . ASP A 1 365 ? 43.398 25.249 32.761 1.00 19.14 365 ASP A C 1
ATOM 2714 O O . ASP A 1 365 ? 44.567 25.153 33.083 1.00 19.10 365 ASP A O 1
ATOM 2719 N N . ASP A 1 366 ? 42.765 26.444 32.726 1.00 18.00 366 ASP A N 1
ATOM 2720 C CA . ASP A 1 366 ? 43.440 27.718 32.686 1.00 20.36 366 ASP A CA 1
ATOM 2721 C C . ASP A 1 366 ? 43.003 28.564 33.862 1.00 22.09 366 ASP A C 1
ATOM 2722 O O . ASP A 1 366 ? 41.913 29.153 33.833 1.00 22.03 366 ASP A O 1
ATOM 2727 N N . HIS A 1 367 ? 43.874 28.649 34.861 1.00 23.22 367 HIS A N 1
ATOM 2728 C CA . HIS A 1 367 ? 43.608 29.448 36.051 1.00 23.67 367 HIS A CA 1
ATOM 2729 C C . HIS A 1 367 ? 43.680 30.930 35.697 1.00 24.71 367 HIS A C 1
ATOM 2730 O O . HIS A 1 367 ? 43.002 31.729 36.351 1.00 25.82 367 HIS A O 1
ATOM 2737 N N . ALA A 1 368 ? 44.424 31.323 34.672 1.00 24.90 368 ALA A N 1
ATOM 2738 C CA . ALA A 1 368 ? 44.563 32.741 34.364 1.00 25.63 368 ALA A CA 1
ATOM 2739 C C . ALA A 1 368 ? 43.374 33.341 33.591 1.00 24.80 368 ALA A C 1
ATOM 2740 O O . ALA A 1 368 ? 42.720 34.305 34.025 1.00 27.09 368 ALA A O 1
ATOM 2742 N N . ALA A 1 369 ? 43.084 32.782 32.439 1.00 23.72 369 ALA A N 1
ATOM 2743 C CA . ALA A 1 369 ? 42.030 33.313 31.579 1.00 22.76 369 ALA A CA 1
ATOM 2744 C C . ALA A 1 369 ? 40.831 32.375 31.353 1.00 21.02 369 ALA A C 1
ATOM 2745 O O . ALA A 1 369 ? 40.045 32.597 30.436 1.00 22.73 369 ALA A O 1
ATOM 2747 N N . ASN A 1 370 ? 40.743 31.271 32.071 1.00 20.49 370 ASN A N 1
ATOM 2748 C CA . ASN A 1 370 ? 39.626 30.332 31.968 1.00 18.40 370 ASN A CA 1
ATOM 2749 C C . ASN A 1 370 ? 39.340 29.701 30.565 1.00 21.32 370 ASN A C 1
ATOM 2750 O O . ASN A 1 370 ? 38.233 29.191 30.293 1.00 20.28 370 ASN A O 1
ATOM 2755 N N . MET A 1 371 ? 40.361 29.747 29.716 1.00 19.41 371 MET A N 1
ATOM 2756 C CA . MET A 1 371 ? 40.340 29.202 28.351 1.00 19.60 371 MET A CA 1
ATOM 2757 C C . MET A 1 371 ? 39.482 30.082 27.432 1.00 18.99 371 MET A C 1
ATOM 2758 O O . MET A 1 371 ? 39.116 29.698 26.336 1.00 19.06 371 MET A O 1
ATOM 2763 N N . LEU A 1 372 ? 39.053 31.236 27.956 1.00 19.16 372 LEU A N 1
ATOM 2764 C CA . LEU A 1 372 ? 38.162 32.087 27.164 1.00 18.53 372 LEU A CA 1
ATOM 2765 C C . LEU A 1 372 ? 38.809 32.514 25.832 1.00 17.81 372 LEU A C 1
ATOM 2766 O O . LEU A 1 372 ? 38.093 32.848 24.834 1.00 18.08 372 LEU A O 1
ATOM 2771 N N . TRP A 1 373 ? 40.116 32.663 25.864 1.00 19.20 373 TRP A N 1
ATOM 2772 C CA . TRP A 1 373 ? 40.892 33.083 24.706 1.00 17.89 373 TRP A CA 1
ATOM 2773 C C . TRP A 1 373 ? 40.765 32.049 23.560 1.00 18.64 373 TRP A C 1
ATOM 2774 O O . TRP A 1 373 ? 40.946 32.403 22.412 1.00 17.62 373 TRP A O 1
ATOM 2785 N N . LEU A 1 374 ? 40.344 30.833 23.916 1.00 16.50 374 LEU A N 1
ATOM 2786 C CA . LEU A 1 374 ? 40.278 29.733 22.962 1.00 17.70 374 LEU A CA 1
ATOM 2787 C C . LEU A 1 374 ? 38.839 29.548 22.523 1.00 17.81 374 LEU A C 1
ATOM 2788 O O . LEU A 1 374 ? 38.501 29.257 21.394 1.00 19.03 374 LEU A O 1
ATOM 2793 N N . ASP A 1 375 ? 37.936 29.646 23.481 1.00 17.68 375 ASP A N 1
ATOM 2794 C CA . ASP A 1 375 ? 36.634 29.240 23.124 1.00 16.16 375 ASP A CA 1
ATOM 2795 C C . ASP A 1 375 ? 35.492 30.242 23.514 1.00 16.29 375 ASP A C 1
ATOM 2796 O O . ASP A 1 375 ? 34.405 29.830 23.564 1.00 17.61 375 ASP A O 1
ATOM 2801 N N . SER A 1 376 ? 35.792 31.498 23.708 1.00 14.89 376 SER A N 1
ATOM 2802 C CA . SER A 1 376 ? 34.789 32.451 24.169 1.00 16.76 376 SER A CA 1
ATOM 2803 C C . SER A 1 376 ? 35.252 33.875 23.791 1.00 18.38 376 SER A C 1
ATOM 2804 O O . SER A 1 376 ? 35.973 34.091 22.784 1.00 18.61 376 SER A O 1
ATOM 2807 N N . ASP A 1 377 ? 34.773 34.875 24.566 1.00 19.96 377 ASP A N 1
ATOM 2808 C CA . ASP A 1 377 ? 35.168 36.214 24.298 1.00 19.10 377 ASP A CA 1
ATOM 2809 C C . ASP A 1 377 ? 36.374 36.619 25.051 1.00 18.40 377 ASP A C 1
ATOM 2810 O O . ASP A 1 377 ? 36.386 36.449 26.254 1.00 22.00 377 ASP A O 1
ATOM 2815 N N . TYR A 1 378 ? 37.344 37.265 24.402 1.00 16.90 378 TYR A N 1
ATOM 2816 C CA . TYR A 1 378 ? 38.451 37.741 25.074 1.00 19.20 378 TYR A CA 1
ATOM 2817 C C . TYR A 1 378 ? 38.991 38.909 24.287 1.00 20.37 378 TYR A C 1
ATOM 2818 O O . TYR A 1 378 ? 39.004 38.862 23.033 1.00 21.14 378 TYR A O 1
ATOM 2827 N N . PRO A 1 379 ? 39.465 39.944 24.960 1.00 22.28 379 PRO A N 1
ATOM 2828 C CA . PRO A 1 379 ? 39.305 40.079 26.437 1.00 23.15 379 PRO A CA 1
ATOM 2829 C C . PRO A 1 379 ? 37.778 40.107 26.940 1.00 24.26 379 PRO A C 1
ATOM 2830 O O . PRO A 1 379 ? 36.876 40.259 26.106 1.00 22.93 379 PRO A O 1
ATOM 2834 N N . THR A 1 380 ? 37.508 39.875 28.252 1.00 24.76 380 THR A N 1
ATOM 2835 C CA . THR A 1 380 ? 36.129 39.758 28.793 1.00 24.19 380 THR A CA 1
ATOM 2836 C C . THR A 1 380 ? 35.532 41.153 28.958 1.00 22.75 380 THR A C 1
ATOM 2837 O O . THR A 1 380 ? 34.390 41.299 29.343 1.00 22.33 380 THR A O 1
ATOM 2841 N N . ASP A 1 381 ? 36.335 42.139 28.634 1.00 20.94 381 ASP A N 1
ATOM 2842 C CA . ASP A 1 381 ? 35.896 43.534 28.685 1.00 21.37 381 ASP A CA 1
ATOM 2843 C C . ASP A 1 381 ? 35.747 44.170 27.314 1.00 20.96 381 ASP A C 1
ATOM 2844 O O . ASP A 1 381 ? 35.617 45.366 27.185 1.00 21.02 381 ASP A O 1
ATOM 2849 N N . LYS A 1 382 ? 35.900 43.407 26.247 1.00 22.25 382 LYS A N 1
ATOM 2850 C CA . LYS A 1 382 ? 35.716 43.975 24.916 1.00 22.77 382 LYS A CA 1
ATOM 2851 C C . LYS A 1 382 ? 34.368 43.531 24.369 1.00 22.40 382 LYS A C 1
ATOM 2852 O O . LYS A 1 382 ? 33.728 42.538 24.786 1.00 20.99 382 LYS A O 1
ATOM 2858 N N . ASP A 1 383 ? 33.890 44.312 23.404 1.00 23.56 383 ASP A N 1
ATOM 2859 C CA . ASP A 1 383 ? 32.646 44.006 22.804 1.00 24.66 383 ASP A CA 1
ATOM 2860 C C . ASP A 1 383 ? 32.772 42.805 21.876 1.00 21.92 383 ASP A C 1
ATOM 2861 O O . ASP A 1 383 ? 33.582 42.778 20.924 1.00 22.22 383 ASP A O 1
ATOM 2866 N N . PRO A 1 384 ? 31.979 41.822 22.170 1.00 19.77 384 PRO A N 1
ATOM 2867 C CA . PRO A 1 384 ? 31.929 40.583 21.453 1.00 20.42 384 PRO A CA 1
ATOM 2868 C C . PRO A 1 384 ? 31.603 40.712 20.024 1.00 20.76 384 PRO A C 1
ATOM 2869 O O . PRO A 1 384 ? 31.725 39.716 19.346 1.00 22.50 384 PRO A O 1
ATOM 2873 N N . SER A 1 385 ? 31.149 41.867 19.555 1.00 21.49 385 SER A N 1
ATOM 2874 C CA . SER A 1 385 ? 30.739 41.972 18.180 1.00 23.73 385 SER A CA 1
ATOM 2875 C C . SER A 1 385 ? 31.917 42.510 17.426 1.00 22.54 385 SER A C 1
ATOM 2876 O O . SER A 1 385 ? 31.897 42.508 16.160 1.00 24.59 385 SER A O 1
ATOM 2879 N N . ALA A 1 386 ? 32.950 42.971 18.148 1.00 19.81 386 ALA A N 1
ATOM 2880 C CA . ALA A 1 386 ? 34.139 43.479 17.474 1.00 21.65 386 ALA A CA 1
ATOM 2881 C C . ALA A 1 386 ? 35.019 42.333 16.859 1.00 21.27 386 ALA A C 1
ATOM 2882 O O . ALA A 1 386 ? 35.148 41.257 17.463 1.00 21.88 386 ALA A O 1
ATOM 2884 N N . PRO A 1 387 ? 35.629 42.586 15.708 1.00 21.45 387 PRO A N 1
ATOM 2885 C CA . PRO A 1 387 ? 36.446 41.562 15.086 1.00 21.10 387 PRO A CA 1
ATOM 2886 C C . PRO A 1 387 ? 37.479 41.097 16.038 1.00 20.51 387 PRO A C 1
ATOM 2887 O O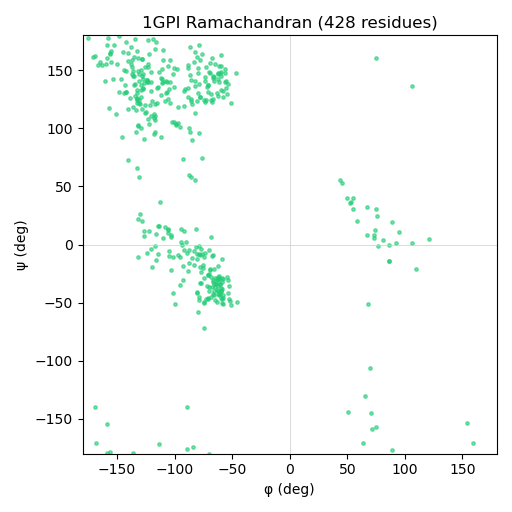 . PRO A 1 387 ? 38.196 41.888 16.625 1.00 20.15 387 PRO A O 1
ATOM 2891 N N . GLY A 1 388 ? 37.619 39.779 16.088 1.00 18.14 388 GLY A N 1
ATOM 2892 C CA . GLY A 1 388 ? 38.624 39.130 16.910 1.00 18.88 388 GLY A CA 1
ATOM 2893 C C . GLY A 1 388 ? 38.248 38.861 18.341 1.00 18.35 388 GLY A C 1
ATOM 2894 O O . GLY A 1 388 ? 38.957 38.125 19.033 1.00 19.09 388 GLY A O 1
ATOM 2895 N N . VAL A 1 389 ? 37.168 39.463 18.856 1.00 18.15 389 VAL A N 1
ATOM 2896 C CA . VAL A 1 389 ? 36.827 39.257 20.277 1.00 17.65 389 VAL A CA 1
ATOM 2897 C C . VAL A 1 389 ? 36.277 37.896 20.597 1.00 17.51 389 VAL A C 1
ATOM 2898 O O . VAL A 1 389 ? 36.764 37.139 21.498 1.00 16.10 389 VAL A O 1
ATOM 2902 N N . ALA A 1 390 ? 35.361 37.514 19.770 1.00 17.41 390 ALA A N 1
ATOM 2903 C CA . ALA A 1 390 ? 34.687 36.240 19.922 1.00 16.68 390 ALA A CA 1
ATOM 2904 C C . ALA A 1 390 ? 35.523 35.052 19.241 1.00 16.15 390 ALA A C 1
ATOM 2905 O O . ALA A 1 390 ? 35.735 35.050 18.004 1.00 18.84 390 ALA A O 1
ATOM 2907 N N . ARG A 1 391 ? 35.921 34.014 20.009 1.00 16.79 391 ARG A N 1
ATOM 2908 C CA . ARG A 1 391 ? 36.755 32.911 19.486 1.00 16.20 391 ARG A CA 1
ATOM 2909 C C . ARG A 1 391 ? 35.974 31.569 19.535 1.00 14.82 391 ARG A C 1
ATOM 2910 O O . ARG A 1 391 ? 36.449 30.500 19.004 1.00 17.06 391 ARG A O 1
ATOM 2918 N N . GLY A 1 392 ? 34.863 31.517 20.240 1.00 18.15 392 GLY A N 1
ATOM 2919 C CA . GLY A 1 392 ? 34.026 30.357 20.217 1.00 13.97 392 GLY A CA 1
ATOM 2920 C C . GLY A 1 392 ? 32.718 30.695 20.874 1.00 18.23 392 GLY A C 1
ATOM 2921 O O . GLY A 1 392 ? 32.441 31.877 21.123 1.00 20.71 392 GLY A O 1
ATOM 2922 N N . THR A 1 393 ? 31.909 29.649 21.098 1.00 18.85 393 THR A N 1
ATOM 2923 C CA . THR A 1 393 ? 30.565 29.816 21.745 1.00 20.66 393 THR A CA 1
ATOM 2924 C C . THR A 1 393 ? 30.473 29.357 23.182 1.00 21.10 393 THR A C 1
ATOM 2925 O O . THR A 1 393 ? 29.344 29.243 23.710 1.00 23.21 393 THR A O 1
ATOM 2929 N N . CYS A 1 394 ? 31.618 29.091 23.842 1.00 18.96 394 CYS A N 1
ATOM 2930 C CA . CYS A 1 394 ? 31.602 28.784 25.256 1.00 20.24 394 CYS A CA 1
ATOM 2931 C C . CYS A 1 394 ? 31.140 30.049 26.043 1.00 19.82 394 CYS A C 1
ATOM 2932 O O . CYS A 1 394 ? 31.547 31.193 25.751 1.00 20.21 394 CYS A O 1
ATOM 2935 N N . ALA A 1 395 ? 30.393 29.837 27.123 1.00 22.92 395 ALA A N 1
ATOM 2936 C CA . ALA A 1 395 ? 29.920 30.927 27.990 1.00 22.20 395 ALA A CA 1
ATOM 2937 C C . ALA A 1 395 ? 31.085 31.702 28.601 1.00 23.20 395 ALA A C 1
ATOM 2938 O O . ALA A 1 395 ? 32.209 31.156 28.818 1.00 20.80 395 ALA A O 1
ATOM 2940 N N . THR A 1 396 ? 30.888 32.985 28.817 1.00 21.79 396 THR A N 1
ATOM 2941 C CA . THR A 1 396 ? 31.959 33.763 29.400 1.00 22.18 396 THR A CA 1
ATOM 2942 C C . THR A 1 396 ? 32.227 33.332 30.827 1.00 21.82 396 THR A C 1
ATOM 2943 O O . THR A 1 396 ? 33.258 33.666 31.400 1.00 22.25 396 THR A O 1
ATOM 2947 N N . THR A 1 397 ? 31.375 32.504 31.357 1.00 20.71 397 THR A N 1
ATOM 2948 C CA . THR A 1 397 ? 31.468 32.021 32.735 1.00 23.03 397 THR A CA 1
ATOM 2949 C C . THR A 1 397 ? 32.131 30.668 32.814 1.00 23.18 397 THR A C 1
ATOM 2950 O O . THR A 1 397 ? 32.437 30.214 33.917 1.00 22.75 397 THR A O 1
ATOM 2954 N N . SER A 1 398 ? 32.367 30.015 31.674 1.00 22.96 398 SER A N 1
ATOM 2955 C CA . SER A 1 398 ? 32.956 28.665 31.723 1.00 23.64 398 SER A CA 1
ATOM 2956 C C . SER A 1 398 ? 34.445 28.721 31.953 1.00 21.48 398 SER A C 1
ATOM 2957 O O . SER A 1 398 ? 35.103 29.793 31.929 1.00 21.42 398 SER A O 1
ATOM 2960 N N . GLY A 1 399 ? 34.987 27.540 32.185 1.00 22.87 399 GLY A N 1
ATOM 2961 C CA . GLY A 1 399 ? 36.434 27.334 32.268 1.00 23.20 399 GLY A CA 1
ATOM 2962 C C . GLY A 1 399 ? 37.103 27.674 33.575 1.00 22.68 399 GLY A C 1
ATOM 2963 O O . GLY A 1 399 ? 38.333 27.698 33.697 1.00 23.34 399 GLY A O 1
ATOM 2964 N N . VAL A 1 400 ? 36.343 28.066 34.589 1.00 22.97 400 VAL A N 1
ATOM 2965 C CA . VAL A 1 400 ? 36.956 28.319 35.878 1.00 22.23 400 VAL A CA 1
ATOM 2966 C C . VAL A 1 400 ? 37.443 26.959 36.402 1.00 21.73 400 VAL A C 1
ATOM 2967 O O . VAL A 1 400 ? 36.682 26.027 36.472 1.00 20.55 400 VAL A O 1
ATOM 2971 N N . PRO A 1 401 ? 38.722 26.851 36.691 1.00 23.02 401 PRO A N 1
ATOM 2972 C CA . PRO A 1 401 ? 39.290 25.552 37.126 1.00 24.04 401 PRO A CA 1
ATOM 2973 C C . PRO A 1 401 ? 38.476 24.824 38.172 1.00 25.08 401 PRO A C 1
ATOM 2974 O O . PRO A 1 401 ? 38.150 23.646 38.001 1.00 24.30 401 PRO A O 1
ATOM 2978 N N . SER A 1 402 ? 38.086 25.529 39.241 1.00 25.35 402 SER A N 1
ATOM 2979 C CA . SER A 1 402 ? 37.364 24.876 40.300 1.00 25.77 402 SER A CA 1
ATOM 2980 C C . SER A 1 402 ? 36.054 24.278 39.798 1.00 24.87 402 SER A C 1
ATOM 2981 O O . SER A 1 402 ? 35.659 23.230 40.246 1.00 25.60 402 SER A O 1
ATOM 2984 N N . ASP A 1 403 ? 35.387 24.907 38.832 1.00 26.17 403 ASP A N 1
ATOM 2985 C CA . ASP A 1 403 ? 34.151 24.301 38.325 1.00 25.16 403 ASP A CA 1
ATOM 2986 C C . ASP A 1 403 ? 34.430 23.101 37.420 1.00 25.22 403 ASP A C 1
ATOM 2987 O O . ASP A 1 403 ? 33.840 22.049 37.561 1.00 24.21 403 ASP A O 1
ATOM 2992 N N . VAL A 1 404 ? 35.313 23.240 36.436 1.00 24.27 404 VAL A N 1
ATOM 2993 C CA . VAL A 1 404 ? 35.554 22.094 35.543 1.00 24.27 404 VAL A CA 1
ATOM 2994 C C . VAL A 1 404 ? 36.071 20.823 36.245 1.00 23.25 404 VAL A C 1
ATOM 2995 O O . VAL A 1 404 ? 35.662 19.705 35.913 1.00 21.81 404 VAL A O 1
ATOM 2999 N N . GLU A 1 405 ? 36.968 21.007 37.213 1.00 23.76 405 GLU A N 1
ATOM 3000 C CA . GLU A 1 405 ? 37.569 19.858 37.942 1.00 24.45 405 GLU A CA 1
ATOM 3001 C C . GLU A 1 405 ? 36.520 19.025 38.734 1.00 25.15 405 GLU A C 1
ATOM 3002 O O . GLU A 1 405 ? 36.602 17.819 38.865 1.00 24.49 405 GLU A O 1
ATOM 3008 N N . SER A 1 406 ? 35.452 19.653 39.206 1.00 27.32 406 SER A N 1
ATOM 3009 C CA . SER A 1 406 ? 34.428 18.826 39.889 1.00 27.98 406 SER A CA 1
ATOM 3010 C C . SER A 1 406 ? 33.300 18.327 38.981 1.00 27.54 406 SER A C 1
ATOM 3011 O O . SER A 1 406 ? 32.775 17.226 39.164 1.00 27.19 406 SER A O 1
ATOM 3014 N N . GLN A 1 407 ? 32.988 19.114 37.952 1.00 27.98 407 GLN A N 1
ATOM 3015 C CA . GLN A 1 407 ? 31.906 18.767 37.036 1.00 28.11 407 GLN A CA 1
ATOM 3016 C C . GLN A 1 407 ? 32.232 17.756 35.940 1.00 27.16 407 GLN A C 1
ATOM 3017 O O . GLN A 1 407 ? 31.436 16.874 35.648 1.00 26.16 407 GLN A O 1
ATOM 3023 N N . VAL A 1 408 ? 33.425 17.864 35.337 1.00 26.24 408 VAL A N 1
ATOM 3024 C CA . VAL A 1 408 ? 33.797 16.951 34.254 1.00 25.62 408 VAL A CA 1
ATOM 3025 C C . VAL A 1 408 ? 35.184 16.367 34.479 1.00 23.40 408 VAL A C 1
ATOM 3026 O O . VAL A 1 408 ? 36.039 16.471 33.598 1.00 22.81 408 VAL A O 1
ATOM 3030 N N . PRO A 1 409 ? 35.436 15.686 35.593 1.00 20.73 409 PRO A N 1
ATOM 3031 C CA . PRO A 1 409 ? 36.797 15.217 35.906 1.00 20.66 409 PRO A CA 1
ATOM 3032 C C . PRO A 1 409 ? 37.283 14.089 34.987 1.00 20.39 409 PRO A C 1
ATOM 3033 O O . PRO A 1 409 ? 38.481 13.967 34.832 1.00 21.54 409 PRO A O 1
ATOM 3037 N N . ASN A 1 410 ? 36.407 13.307 34.403 1.00 18.59 410 ASN A N 1
ATOM 3038 C CA . ASN A 1 410 ? 36.740 12.170 33.556 1.00 20.49 410 ASN A CA 1
ATOM 3039 C C . ASN A 1 410 ? 36.823 12.580 32.071 1.00 19.31 410 ASN A C 1
ATOM 3040 O O . ASN A 1 410 ? 36.896 11.710 31.252 1.00 20.50 410 ASN A O 1
ATOM 3045 N N . SER A 1 411 ? 36.835 13.875 31.800 1.00 18.01 411 SER A N 1
ATOM 3046 C CA . SER A 1 411 ? 37.182 14.351 30.454 1.00 16.36 411 SER A CA 1
ATOM 3047 C C . SER A 1 411 ? 38.559 13.804 30.078 1.00 17.14 411 SER A C 1
ATOM 3048 O O . SER A 1 411 ? 39.407 13.590 30.925 1.00 18.56 411 SER A O 1
ATOM 3051 N N . GLN A 1 412 ? 38.769 13.622 28.786 1.00 15.50 412 GLN A N 1
ATOM 3052 C CA . GLN A 1 412 ? 40.062 13.106 28.269 1.00 14.87 412 GLN A CA 1
ATOM 3053 C C . GLN A 1 412 ? 40.202 13.550 26.842 1.00 15.00 412 GLN A C 1
ATOM 3054 O O . GLN A 1 412 ? 39.274 13.969 26.167 1.00 16.03 412 GLN A O 1
ATOM 3060 N N . VAL A 1 413 ? 41.438 13.439 26.365 1.00 13.14 413 VAL A N 1
ATOM 3061 C CA . VAL A 1 413 ? 41.747 13.568 24.954 1.00 13.10 413 VAL A CA 1
ATOM 3062 C C . VAL A 1 413 ? 42.548 12.373 24.545 1.00 13.13 413 VAL A C 1
ATOM 3063 O O . VAL A 1 413 ? 43.322 11.800 25.346 1.00 14.28 413 VAL A O 1
ATOM 3067 N N . VAL A 1 414 ? 42.335 11.922 23.325 1.00 13.17 414 VAL A N 1
ATOM 3068 C CA . VAL A 1 414 ? 43.146 10.851 22.754 1.00 13.45 414 VAL A CA 1
ATOM 3069 C C . VAL A 1 414 ? 43.870 11.328 21.504 1.00 11.91 414 VAL A C 1
ATOM 3070 O O . VAL A 1 414 ? 43.222 11.788 20.551 1.00 13.17 414 VAL A O 1
ATOM 3074 N N . PHE A 1 415 ? 45.184 11.208 21.516 1.00 11.61 415 PHE A N 1
ATOM 3075 C CA . PHE A 1 415 ? 46.056 11.573 20.373 1.00 10.55 415 PHE A CA 1
ATOM 3076 C C . PHE A 1 415 ? 46.659 10.285 19.813 1.00 9.96 415 PHE A C 1
ATOM 3077 O O . PHE A 1 415 ? 47.207 9.467 20.581 1.00 11.38 415 PHE A O 1
ATOM 3085 N N . SER A 1 416 ? 46.561 10.056 18.514 1.00 10.30 416 SER A N 1
ATOM 3086 C CA . SER A 1 416 ? 47.022 8.806 17.940 1.00 11.68 416 SER A CA 1
ATOM 3087 C C . SER A 1 416 ? 47.526 9.054 16.530 1.00 11.25 416 SER A C 1
ATOM 3088 O O . SER A 1 416 ? 47.492 10.167 16.017 1.00 10.74 416 SER A O 1
ATOM 3091 N N . ASN A 1 417 ? 48.003 7.981 15.888 1.00 11.67 417 ASN A N 1
ATOM 3092 C CA . ASN A 1 417 ? 48.504 8.002 14.531 1.00 12.89 417 ASN A CA 1
ATOM 3093 C C . ASN A 1 417 ? 49.408 9.217 14.223 1.00 11.60 417 ASN A C 1
ATOM 3094 O O . ASN A 1 417 ? 49.172 9.943 13.278 1.00 11.25 417 ASN A O 1
ATOM 3099 N N . ILE A 1 418 ? 50.443 9.354 15.027 1.00 9.89 418 ILE A N 1
ATOM 3100 C CA . ILE A 1 418 ? 51.346 10.453 14.874 1.00 10.49 418 ILE A CA 1
ATOM 3101 C C . ILE A 1 418 ? 52.293 10.186 13.717 1.00 9.82 418 ILE A C 1
ATOM 3102 O O . ILE A 1 418 ? 52.950 9.113 13.689 1.00 10.24 418 ILE A O 1
ATOM 3107 N N . LYS A 1 419 ? 52.389 11.123 12.779 1.00 9.14 419 LYS A N 1
ATOM 3108 C CA . LYS A 1 419 ? 53.260 10.955 11.575 1.00 9.37 419 LYS A CA 1
ATOM 3109 C C . LYS A 1 419 ? 53.924 12.252 11.208 1.00 8.97 419 LYS A C 1
ATOM 3110 O O . LYS A 1 419 ? 53.313 13.340 11.422 1.00 10.18 419 LYS A O 1
ATOM 3116 N N . PHE A 1 420 ? 55.126 12.219 10.637 1.00 9.68 420 PHE A N 1
ATOM 3117 C CA . PHE A 1 420 ? 55.758 13.420 10.169 1.00 10.05 420 PHE A CA 1
ATOM 3118 C C . PHE A 1 420 ? 56.653 13.069 8.986 1.00 11.51 420 PHE A C 1
ATOM 3119 O O . PHE A 1 420 ? 57.141 11.920 8.881 1.00 12.58 420 PHE A O 1
ATOM 3127 N N . GLY A 1 421 ? 56.890 14.050 8.153 1.00 12.46 421 GLY A N 1
ATOM 3128 C CA . GLY A 1 421 ? 57.812 13.809 7.032 1.00 12.62 421 GLY A CA 1
ATOM 3129 C C . GLY A 1 421 ? 57.526 14.701 5.864 1.00 13.76 421 GLY A C 1
ATOM 3130 O O . GLY A 1 421 ? 57.082 15.812 6.041 1.00 13.95 421 GLY A O 1
ATOM 3131 N N . ASP A 1 422 ? 57.882 14.271 4.645 1.00 13.67 422 ASP A N 1
ATOM 3132 C CA . ASP A 1 422 ? 57.747 15.094 3.484 1.00 14.29 422 ASP A CA 1
ATOM 3133 C C . ASP A 1 422 ? 56.321 15.593 3.295 1.00 13.28 422 ASP A C 1
ATOM 3134 O O . ASP A 1 422 ? 55.342 14.878 3.555 1.00 13.92 422 ASP A O 1
ATOM 3139 N N . ILE A 1 423 ? 56.229 16.771 2.742 1.00 12.62 423 ILE A N 1
ATOM 3140 C CA . ILE A 1 423 ? 54.901 17.344 2.461 1.00 13.08 423 ILE A CA 1
ATOM 3141 C C . ILE A 1 423 ? 54.154 16.471 1.470 1.00 14.01 423 ILE A C 1
ATOM 3142 O O . ILE A 1 423 ? 54.695 16.034 0.455 1.00 16.14 423 ILE A O 1
ATOM 3147 N N . GLY A 1 424 ? 52.919 16.073 1.808 1.00 12.23 424 GLY A N 1
ATOM 3148 C CA . GLY A 1 424 ? 52.133 15.208 1.000 1.00 13.64 424 GLY A CA 1
ATOM 3149 C C . GLY A 1 424 ? 52.385 13.740 1.247 1.00 12.72 424 GLY A C 1
ATOM 3150 O O . GLY A 1 424 ? 51.647 12.918 0.670 1.00 13.73 424 GLY A O 1
ATOM 3151 N N . SER A 1 425 ? 53.288 13.375 2.149 1.00 13.31 425 SER A N 1
ATOM 3152 C CA . SER A 1 425 ? 53.644 11.946 2.272 1.00 13.84 425 SER A CA 1
ATOM 3153 C C . SER A 1 425 ? 53.068 11.280 3.474 1.00 13.78 425 SER A C 1
ATOM 3154 O O . SER A 1 425 ? 53.228 10.063 3.610 1.00 15.50 425 SER A O 1
ATOM 3157 N N . THR A 1 426 ? 52.477 12.017 4.417 1.00 12.23 426 THR A N 1
ATOM 3158 C CA . THR A 1 426 ? 51.928 11.373 5.610 1.00 11.78 426 THR A CA 1
ATOM 3159 C C . THR A 1 426 ? 50.510 10.958 5.427 1.00 11.68 426 THR A C 1
ATOM 3160 O O . THR A 1 426 ? 49.919 10.340 6.306 1.00 12.74 426 THR A O 1
ATOM 3164 N N . PHE A 1 427 ? 49.909 11.361 4.301 1.00 11.50 427 PHE A N 1
ATOM 3165 C CA . PHE A 1 427 ? 48.599 10.960 3.977 1.00 12.98 427 PHE A CA 1
ATOM 3166 C C . PHE A 1 427 ? 48.529 10.788 2.446 1.00 13.28 427 PHE A C 1
ATOM 3167 O O . PHE A 1 427 ? 49.361 11.318 1.746 1.00 15.02 427 PHE A O 1
ATOM 3175 N N . SER A 1 428 ? 47.485 10.134 1.958 1.00 15.61 428 SER A N 1
ATOM 3176 C CA . SER A 1 428 ? 47.315 9.969 0.541 1.00 14.92 428 SER A CA 1
ATOM 3177 C C . SER A 1 428 ? 45.876 10.189 0.135 1.00 14.86 428 SER A C 1
ATOM 3178 O O . SER A 1 428 ? 44.985 10.264 0.954 1.00 15.17 428 SER A O 1
ATOM 3181 N N . GLY A 1 429 ? 45.703 10.257 -1.183 1.00 14.84 429 GLY A N 1
ATOM 3182 C CA . GLY A 1 429 ? 44.396 10.434 -1.753 1.00 15.26 429 GLY A CA 1
ATOM 3183 C C . GLY A 1 429 ? 44.212 9.601 -2.986 1.00 16.47 429 GLY A C 1
ATOM 3184 O O . GLY A 1 429 ? 45.184 9.262 -3.641 1.00 16.76 429 GLY A O 1
ATOM 3185 N N . THR A 1 430 ? 42.966 9.333 -3.337 1.00 16.99 430 THR A N 1
ATOM 3186 C CA . THR A 1 430 ? 42.689 8.689 -4.623 1.00 19.00 430 THR A CA 1
ATOM 3187 C C . THR A 1 430 ? 41.220 8.863 -4.985 1.00 18.77 430 THR A C 1
ATOM 3188 O O . THR A 1 430 ? 40.370 9.066 -4.130 1.00 17.67 430 THR A O 1
ATOM 3192 N N . SER A 1 431 ? 40.973 8.813 -6.303 1.00 20.37 431 SER A N 1
ATOM 3193 C CA . SER A 1 431 ? 39.645 8.783 -6.942 1.00 20.27 431 SER A CA 1
ATOM 3194 C C . SER A 1 431 ? 39.428 7.316 -7.437 1.00 22.17 431 SER A C 1
ATOM 3195 O O . SER A 1 431 ? 40.384 6.482 -7.393 1.00 22.62 431 SER A O 1
#

Foldseek 3Di:
DAADPADADFAWAKAWEWDPVPFIDIAGKTKAWAQLQFFKAFRVDDHGQDDFADGDCVCPVDFLSVLVGIHTYHDPCCQQFNWDDPNFKIKGFADHPPDGKTKMWIANDLQWFDWAQAELKKKKWKKAQLQFDAQKKWFKKWWLWGGQLQVVPAVSDPHTVNNNHNDAEQLQFQFDQDDSNTGQRAVWAGDDRRTTGHQKGKHAWMWGLWIDHQWWIKTFTKFFLDAYIDIDGDCLSPALVHRIPPVTQMDIPVLLPNAADGHPPGVPHSNGMKMKMWHFYFPVSDSVGAGFKIFIWIADPNDIHGAAFGDAPQAPRHRIDGPRNSVRLCVQQVHDPSCVVSPHRRRSNVSSNVTIIIMTMMHGDQPQLCCLTAAAPPPPDDPVRRSGGRGPDDSPHNNVVVCCVPSRRRIMMMGRIYMYRVARSDHDDD

Organism: Phanerodontia chrysosporium (NCBI:txid2822231)

CATH classification: 2.70.100.10

Solvent-accessible surface area: 16467 Å² total

Secondary structure (DSSP, 8-state):
-B--SS---PPB--EEEEETTTEEEEE--EEEE-GGGS-EEETTSS-BSEETTEE-TTT-SSHHHHHHHEEE----HHHHH-EEE-SSEEEEESEETTEE-EEEEEEEETTEE--B--TTEEEEEEEE-TT--TT-EEEEEEE---TTTTTTT-TT--SGGGGT----BTT--S--SEETTEE--TT-EE-SSS-EE-S-EEE--EEEEEEEETTEEEEEEE-BSS-S-EEE-GGGGSTTTSSB-SS---B-TTTTT-TTSEETTSSEETTS-EEEEEEEEETTSSTTS-EEEEEEEEEETTEEEEPPPP--TTS---SSB-HHHHHHHHHHHT---HHHHTTHHHHHHHHHHH-BEEEEEEE--TTTTTHHHHSBSSTTS-TTSTTTB--SS-TT---HHHHHHHSTT-EEEEEEEEEEETT-SS----

Sequence (430 aa):
QAGTNTAENHPQLQSQQCTTSGGCKPLSTKVVLDSNWRWVHSTSGYTNCYTGNEWDTSLCPDGKTCAANCALDGADYSGTYGITSTGTALTLKFVTGSNVGSRVYLMADDTHYQLLKLLNQEFTFDVDMSNLPCGLNGALYLSAMDADGGMSKYPGNKAGAKYGTGYCDSQCPKDIKFINGEANVGNWTETGSNTGTGSYGTCCSEMDIWEANNDAAAFTPHPCTTTGQTRCSGDDCARNTGLCDGDGCDFNSFRMGDKTFLGKGMTVDTSKPFTVVTQFLTNDNTSTGTLSEIRRIYIQNGKVIQNSVANIPGVDPVNSITDNFCAQQKTAFGDTNWFAQKGGLKQMGEALGNGMVLALSIWDDHAANMLWLDSDYPTDKDPSAPGVARGTCATTSGVPSDVESQVPNSQVVFSNIKFGDIGSTFSGTS

Radius of gyration: 20.56 Å; Cα contacts (8 Å, |Δi|>4): 1261; chains: 1; bounding box: 47×44×62 Å

InterPro domains:
  IPR000254 Cellulose-binding domain [PF00734] (478-506)
  IPR000254 Cellulose-binding domain [PS00562] (482-509)
  IPR000254 Cellulose-binding domain [PS51164] (474-510)
  IPR000254 Cellulose-binding domain [SM00236] (477-510)
  IPR001722 Glycoside hydrolase, family 7 [PF00840] (22-445)
  IPR001722 Glycoside hydrolase, family 7 [PR00734] (43-60)
  IPR001722 Glycoside hydrolase, family 7 [PR00734] (77-96)
  IPR001722 Glycoside hydrolase, family 7 [PR00734] (132-152)
  IPR001722 Glycoside hydrolase, family 7 [PR00734] (152-170)
  IPR001722 Glycoside hydrolase, family 7 [PR00734] (176-192)
  IPR001722 Glycoside hydrolase, family 7 [PR00734] (220-243)
  IPR001722 Glycoside hydrolase, family 7 [PR00734] (286-299)
  IPR001722 Glycoside hydrolase, family 7 [PR00734] (375-394)
  IPR001722 Glycoside hydrolase, family 7 [PR00734] (427-444)
  IPR001722 Glycoside hydrolase, family 7 [PTHR33753] (4-446)
  IPR001722 Glycoside hydrolase, family 7 [cd07999] (26-439)
  IPR013320 Concanavalin A-like lectin/glucanase domain superfamily [SSF49899] (19-448)
  IPR035971 Cellulose-binding domain superfamily [SSF57180] (476-509)
  IPR037019 Glycoside hydrolase family 7, catalytic domain superfamily [G3DSA:2.70.100.10] (19-449)

Nearest PDB structures (foldseek):
  1z3t-assembly1_A  TM=1.001E+00  e=3.013E-91  Phanerodontia chrysosporium
  2yg1-assembly1_A  TM=9.918E-01  e=2.524E-73  Heterobasidion annosum
  2yg1-assembly2_B  TM=9.713E-01  e=9.999E-68  Heterobasidion annosum
  5mcc-assembly2_B  TM=9.873E-01  e=3.098E-67  Daphnia pulex
  2yok-assembly1_A  TM=9.659E-01  e=2.655E-66  Trichoderma harzianum